Protein AF-A0A929V5W7-F1 (afdb_monomer_lite)

pLDDT: mean 84.23, std 18.99, range [25.33, 98.69]

Foldseek 3Di:
DDDDDDDDDDDDDDDDDDDDPPPPDDPDPDPDDDPDDPADDDPPDDFDALVRVVVLWAFLLDLVLLVQLLVQLLVCLVVLPQFFPDPPRSNLCQQFFAPDQFLDAPVVLVLVLQLVLQVLLLVLLVPQDPVNVVVCPVLVQDHPLLVVLNVLSNVCPVDRHLVVSCVVCVVVVNNVNNVLCQQQAQWDWDDDPQATKIKGWPQSSNSGPDPCSVPFDFWKKKFWQARNHLLSVLVSLLVVLCVSLVHTWMKMAGSTDGGTQRRMMIIDGLVRPRVSVVSVVVSCVVPVVSQVRTAAHGSRFTDSDRGMGMFTAPPPPPPAGLSSLLSQLSSLLLLLLLLVVCLVQQQPWDADPNDTDGNQLVLLVLLLVVVLVPDPDAQDWPDPVQSSVLSSVCVVVLSVLCNVHSNDPVSFQAFSGPTDGPDHDGGGSSSSSSSSSVCVVVVCVVDVCSSVSSSVSSLVSCVVSQAPSVRNRHGVVSVVVSVVVSVVVVVVVVD

Radius of gyration: 31.25 Å; chains: 1; bounding box: 61×77×124 Å

Sequence (495 aa):
MNESLSQVAKQGRNNVAEQNSWGKISQEVGEFGKARKPKAETITVRERSMSEIYHEMESPLTDELIQDAITARIKSAEDRTMCPGGAGDKIYSMLTKGETSDTDINTASKAQFHEKLFNTWRKNLENITEDEYREMLSTGAVKQDFWTMRNYILSYPQAKYVGHLKTFAEKNGRNDLSDSINKYCYDYISNTGGGVWEYITSYGLNGCKKRDVDGKHIGHRFYLNVPKSDLYDVTMSLVDEYQDQDVPFEFKFDDSNVGRSDSITIYCETDKLKDNLRVLESARDKKPDLFGKVGKPPKATGKIDGWIGYGSEPQETGKESYNTLRSKALWKGVTDSAIDWVKSHKDDQVELNGRKRSLREFICQKVVYDRQQNIHGDRKIEDPNKLWQDMLSNFNQALVDIRKNSIDEKTLQKTLSDTKIGLIWKVHNSDLANSITRLIPYMMNSNRDFAKKVKANVVVSCKELGIDANKFCFDNWTVQEMAQFAKTKERNNEQ

Structure (mmCIF, N/CA/C/O backbone):
data_AF-A0A929V5W7-F1
#
_entry.id   AF-A0A929V5W7-F1
#
loop_
_atom_site.group_PDB
_atom_site.id
_atom_site.type_symbol
_atom_site.label_atom_id
_atom_site.label_alt_id
_atom_site.label_comp_id
_atom_site.label_asym_id
_atom_site.label_entity_id
_atom_site.label_seq_id
_atom_site.pdbx_PDB_ins_code
_atom_site.Cartn_x
_atom_site.Cartn_y
_atom_site.Cartn_z
_atom_site.occupancy
_atom_site.B_iso_or_equiv
_atom_site.auth_seq_id
_atom_site.auth_comp_id
_atom_site.auth_asym_id
_atom_site.auth_atom_id
_atom_site.pdbx_PDB_model_num
ATOM 1 N N . MET A 1 1 ? -11.595 46.760 82.060 1.00 37.34 1 MET A N 1
ATOM 2 C CA . MET A 1 1 ? -12.045 46.303 80.721 1.00 37.34 1 MET A CA 1
ATOM 3 C C . MET A 1 1 ? -10.920 45.461 80.110 1.00 37.34 1 MET A C 1
ATOM 5 O O . MET A 1 1 ? -10.379 45.799 79.071 1.00 37.34 1 MET A O 1
ATOM 9 N N . ASN A 1 2 ? -10.291 44.620 80.932 1.00 30.56 2 ASN A N 1
ATOM 10 C CA . ASN A 1 2 ? -10.565 43.198 81.205 1.00 30.56 2 ASN A CA 1
ATOM 11 C C . ASN A 1 2 ? -10.023 42.343 80.052 1.00 30.56 2 ASN A C 1
ATOM 13 O O . ASN A 1 2 ? -10.740 42.098 79.090 1.00 30.56 2 ASN A O 1
ATOM 17 N N . GLU A 1 3 ? -8.698 42.151 79.985 1.00 27.08 3 GLU A N 1
ATOM 18 C CA . GLU A 1 3 ? -7.921 41.158 80.776 1.00 27.08 3 GLU A CA 1
ATOM 19 C C . GLU A 1 3 ? -8.382 39.731 80.444 1.00 27.08 3 GLU A C 1
ATOM 21 O O . GLU A 1 3 ? -9.574 39.474 80.416 1.00 27.08 3 GLU A O 1
ATOM 26 N N . SER A 1 4 ? -7.561 38.711 80.240 1.00 27.84 4 SER A N 1
ATOM 27 C CA . SER A 1 4 ? -6.122 38.469 80.332 1.00 27.84 4 SER A CA 1
ATOM 28 C C . SER A 1 4 ? -5.962 36.945 80.096 1.00 27.84 4 SER A C 1
ATOM 30 O O . SER A 1 4 ? -6.962 36.231 80.056 1.00 27.84 4 SER A O 1
ATOM 32 N N . LEU A 1 5 ? -4.717 36.451 80.001 1.00 28.67 5 LEU A N 1
ATOM 33 C CA . LEU A 1 5 ? -4.316 35.054 80.293 1.00 28.67 5 LEU A CA 1
ATOM 34 C C . LEU A 1 5 ? -4.746 33.993 79.247 1.00 28.67 5 LEU A C 1
ATOM 36 O O . LEU A 1 5 ? -5.910 33.661 79.103 1.00 28.67 5 LEU A O 1
ATOM 40 N N . SER A 1 6 ? -3.876 33.403 78.418 1.00 32.28 6 SER A N 1
ATOM 41 C CA . SER A 1 6 ? -2.562 32.793 78.682 1.00 32.28 6 SER A CA 1
ATOM 42 C C . SER A 1 6 ? -2.566 31.823 79.867 1.00 32.28 6 SER A C 1
ATOM 44 O O . SER A 1 6 ? -2.847 32.242 80.982 1.00 32.28 6 SER A O 1
ATOM 46 N N . GLN A 1 7 ? -2.074 30.604 79.612 1.00 26.02 7 GLN A N 1
ATOM 47 C CA . GLN A 1 7 ? -1.941 29.439 80.506 1.00 26.02 7 GLN A CA 1
ATOM 48 C C . GLN A 1 7 ? -3.201 28.562 80.463 1.00 26.02 7 GLN A C 1
ATOM 50 O O . GLN A 1 7 ? -4.296 29.024 80.726 1.00 26.02 7 GLN A O 1
ATOM 55 N N . VAL A 1 8 ? -3.124 27.297 80.039 1.00 31.16 8 VAL A N 1
ATOM 56 C CA . VAL A 1 8 ? -2.431 26.219 80.757 1.00 31.16 8 VAL A CA 1
ATOM 57 C C . VAL A 1 8 ? -2.019 25.076 79.800 1.00 31.16 8 VAL A C 1
ATOM 59 O O . VAL A 1 8 ? -2.823 24.603 79.010 1.00 31.16 8 VAL A O 1
ATOM 62 N N . ALA A 1 9 ? -0.749 24.663 79.937 1.00 28.47 9 ALA A N 1
ATOM 63 C CA . ALA A 1 9 ? -0.144 23.322 79.786 1.00 28.47 9 ALA A CA 1
ATOM 64 C C . ALA A 1 9 ? -0.354 22.520 78.478 1.00 28.47 9 ALA A C 1
ATOM 66 O O . ALA A 1 9 ? -1.449 22.102 78.144 1.00 28.47 9 ALA A O 1
ATOM 67 N N . LYS A 1 10 ? 0.680 22.229 77.669 1.00 28.94 10 LYS A N 1
ATOM 68 C CA . LYS A 1 10 ? 1.769 21.249 77.923 1.00 28.94 10 LYS A CA 1
ATOM 69 C C . LYS A 1 10 ? 1.305 19.963 78.630 1.00 28.94 10 LYS A C 1
ATOM 71 O O . LYS A 1 10 ? 1.469 19.863 79.837 1.00 28.94 10 LYS A O 1
ATOM 76 N N . GLN A 1 11 ? 0.854 18.973 77.857 1.00 26.91 11 GLN A N 1
ATOM 77 C CA . GLN A 1 11 ? 0.939 17.513 78.092 1.00 26.91 11 GLN A CA 1
ATOM 78 C C . GLN A 1 11 ? 0.205 16.839 76.910 1.00 26.91 11 GLN A C 1
ATOM 80 O O . GLN A 1 11 ? -0.899 17.242 76.595 1.00 26.91 11 GLN A O 1
ATOM 85 N N . GLY A 1 12 ? 0.713 15.874 76.152 1.00 25.53 12 GLY A N 1
ATOM 86 C CA . GLY A 1 12 ? 1.983 15.178 76.152 1.00 25.53 12 GLY A CA 1
ATOM 87 C C . GLY A 1 12 ? 2.262 14.643 74.742 1.00 25.53 12 GLY A C 1
ATOM 88 O O . GLY A 1 12 ? 1.374 14.519 73.901 1.00 25.53 12 GLY A O 1
ATOM 89 N N . ARG A 1 13 ? 3.541 14.375 74.489 1.00 27.48 13 ARG A N 1
ATOM 90 C CA . ARG A 1 13 ? 3.998 13.565 73.361 1.00 27.48 13 ARG A CA 1
ATOM 91 C C . ARG A 1 13 ? 3.567 12.109 73.572 1.00 27.48 13 ARG A C 1
ATOM 93 O O . ARG A 1 13 ? 3.518 11.658 74.713 1.00 27.48 13 ARG A O 1
ATOM 100 N N . ASN A 1 14 ? 3.462 11.403 72.448 1.00 27.81 14 ASN A N 1
ATOM 101 C CA . ASN A 1 14 ? 3.514 9.950 72.253 1.00 27.81 14 ASN A CA 1
ATOM 102 C C . ASN A 1 14 ? 2.193 9.168 72.224 1.00 27.81 14 ASN A C 1
ATOM 104 O O . ASN A 1 14 ? 1.340 9.286 73.094 1.00 27.81 14 ASN A O 1
ATOM 108 N N . ASN A 1 15 ? 2.185 8.260 71.241 1.00 30.19 15 ASN A N 1
ATOM 109 C CA . ASN A 1 15 ? 1.365 7.065 71.064 1.00 30.19 15 ASN A CA 1
ATOM 110 C C . ASN A 1 15 ? -0.062 7.257 70.551 1.00 30.19 15 ASN A C 1
ATOM 112 O O . ASN A 1 15 ? -1.004 7.279 71.330 1.00 30.19 15 ASN A O 1
ATOM 116 N N . VAL A 1 16 ? -0.221 7.169 69.227 1.00 28.17 16 VAL A N 1
ATOM 117 C CA . VAL A 1 16 ? -1.239 6.270 68.667 1.00 28.17 16 VAL A CA 1
ATOM 118 C C . VAL A 1 16 ? -0.589 5.500 67.524 1.00 28.17 16 VAL A C 1
ATOM 120 O O . VAL A 1 16 ? -0.348 6.030 66.443 1.00 28.17 16 VAL A O 1
ATOM 123 N N . ALA A 1 17 ? -0.217 4.264 67.842 1.00 27.06 17 ALA A N 1
ATOM 124 C CA . ALA A 1 17 ? 0.194 3.262 66.885 1.00 27.06 17 ALA A CA 1
ATOM 125 C C . ALA A 1 17 ? -0.975 2.923 65.956 1.00 27.06 17 ALA A C 1
ATOM 127 O O . ALA A 1 17 ? -2.135 2.895 66.369 1.00 27.06 17 ALA A O 1
ATOM 128 N N . GLU A 1 18 ? -0.618 2.654 64.707 1.00 32.84 18 GLU A N 1
ATOM 129 C CA . GLU A 1 18 ? -1.455 2.069 63.674 1.00 32.84 18 GLU A CA 1
ATOM 130 C C . GLU A 1 18 ? -2.210 0.842 64.197 1.00 32.84 18 GLU A C 1
ATOM 132 O O . GLU A 1 18 ? -1.631 -0.203 64.484 1.00 32.84 18 GLU A O 1
ATOM 137 N N . GLN A 1 19 ? -3.531 0.955 64.248 1.00 31.39 19 GLN A N 1
ATOM 138 C CA . GLN A 1 19 ? -4.432 -0.172 64.071 1.00 31.39 19 GLN A CA 1
ATOM 139 C C . GLN A 1 19 ? -5.572 0.308 63.183 1.00 31.39 19 GLN A C 1
ATOM 141 O O . GLN A 1 19 ? -6.576 0.821 63.664 1.00 31.39 19 GLN A O 1
ATOM 146 N N . ASN A 1 20 ? -5.402 0.151 61.870 1.00 30.98 20 ASN A N 1
ATOM 147 C CA . ASN A 1 20 ? -6.545 0.028 60.980 1.00 30.98 20 ASN A CA 1
ATOM 148 C C . ASN A 1 20 ? -6.462 -1.317 60.263 1.00 30.98 20 ASN A C 1
ATOM 150 O O . ASN A 1 20 ? -5.645 -1.565 59.377 1.00 30.98 20 ASN A O 1
ATOM 154 N N . SER A 1 21 ? -7.296 -2.213 60.765 1.00 34.69 21 SER A N 1
ATOM 155 C CA . SER A 1 21 ? -7.525 -3.575 60.331 1.00 34.69 21 SER A CA 1
ATOM 156 C C . SER A 1 21 ? -8.122 -3.599 58.924 1.00 34.69 21 SER A C 1
ATOM 158 O O . SER A 1 21 ? -9.337 -3.598 58.780 1.00 34.69 21 SER A O 1
ATOM 160 N N . TRP A 1 22 ? -7.274 -3.650 57.896 1.00 29.38 22 TRP A N 1
ATOM 161 C CA . TRP A 1 22 ? -7.664 -4.093 56.544 1.00 29.38 22 TRP A CA 1
ATOM 162 C C . TRP A 1 22 ? -6.652 -5.049 55.897 1.00 29.38 22 TRP A C 1
ATOM 164 O O . TRP A 1 22 ? -6.778 -5.433 54.738 1.00 29.38 22 TRP A O 1
ATOM 174 N N . GLY A 1 23 ? -5.689 -5.542 56.677 1.00 32.16 23 GLY A N 1
ATOM 175 C CA . GLY A 1 23 ? -4.853 -6.677 56.302 1.00 32.16 23 GLY A CA 1
ATOM 176 C C . GLY A 1 23 ? -5.580 -8.003 56.511 1.00 32.16 23 GLY A C 1
ATOM 177 O O . GLY A 1 23 ? -5.245 -8.708 57.457 1.00 32.16 23 GLY A O 1
ATOM 178 N N . LYS A 1 24 ? -6.598 -8.306 55.686 1.00 30.58 24 LYS A N 1
ATOM 179 C CA . LYS A 1 24 ? -7.109 -9.676 55.433 1.00 30.58 24 LYS A CA 1
ATOM 180 C C . LYS A 1 24 ? -8.245 -9.758 54.397 1.00 30.58 24 LYS A C 1
ATOM 182 O O . LYS A 1 24 ? -9.178 -10.523 54.580 1.00 30.58 24 LYS A O 1
ATOM 187 N N . ILE A 1 25 ? -8.164 -9.025 53.286 1.00 30.64 25 ILE A N 1
ATOM 188 C CA . ILE A 1 25 ? -8.899 -9.379 52.052 1.00 30.64 25 ILE A CA 1
ATOM 189 C C . ILE A 1 25 ? -7.991 -9.050 50.860 1.00 30.64 25 ILE A C 1
ATOM 191 O O . ILE A 1 25 ? -8.201 -8.087 50.137 1.00 30.64 25 ILE A O 1
ATOM 195 N N . SER A 1 26 ? -6.896 -9.793 50.705 1.00 29.06 26 SER A N 1
ATOM 196 C CA . SER A 1 26 ? -6.005 -9.662 49.540 1.00 29.06 26 SER A CA 1
ATOM 197 C C . SER A 1 26 ? -5.515 -11.020 49.031 1.00 29.06 26 SER A C 1
ATOM 199 O O . SER A 1 26 ? -4.413 -11.131 48.503 1.00 29.06 26 SER A O 1
ATOM 201 N N . GLN A 1 27 ? -6.316 -12.072 49.221 1.00 28.16 27 GLN A N 1
ATOM 202 C CA . GLN A 1 27 ? -5.999 -13.422 48.737 1.00 28.16 27 GLN A CA 1
ATOM 203 C C . GLN A 1 27 ? -7.116 -14.091 47.927 1.00 28.16 27 GLN A C 1
ATOM 205 O O . GLN A 1 27 ? -7.024 -15.275 47.632 1.00 28.16 27 GLN A O 1
ATOM 210 N N . GLU A 1 28 ? -8.104 -13.323 47.470 1.00 28.08 28 GLU A N 1
ATOM 211 C CA . GLU A 1 28 ? -9.089 -13.774 46.484 1.00 28.08 28 GLU A CA 1
ATOM 212 C C . GLU A 1 28 ? -9.349 -12.646 45.477 1.00 28.08 28 GLU A C 1
ATOM 214 O O . GLU A 1 28 ? -10.402 -12.020 45.468 1.00 28.08 28 GLU A O 1
ATOM 219 N N . VAL A 1 29 ? -8.360 -12.351 44.630 1.00 30.20 29 VAL A N 1
ATOM 220 C CA . VAL A 1 29 ? -8.612 -11.629 43.371 1.00 30.20 29 VAL A CA 1
ATOM 221 C C . VAL A 1 29 ? -8.564 -12.666 42.257 1.00 30.20 29 VAL A C 1
ATOM 223 O O . VAL A 1 29 ? -7.623 -12.744 41.474 1.00 30.20 29 VAL A O 1
ATOM 226 N N . GLY A 1 30 ? -9.567 -13.545 42.275 1.00 25.33 30 GLY A N 1
ATOM 227 C CA . GLY A 1 30 ? -9.980 -14.252 41.074 1.00 25.33 30 GLY A CA 1
ATOM 228 C C . GLY A 1 30 ? -10.568 -13.238 40.095 1.00 25.33 30 GLY A C 1
ATOM 229 O O . GLY A 1 30 ? -11.177 -12.257 40.512 1.00 25.33 30 GLY A O 1
ATOM 230 N N . GLU A 1 31 ? -10.325 -13.472 38.811 1.00 35.69 31 GLU A N 1
ATOM 231 C CA . GLU A 1 31 ? -10.851 -12.755 37.647 1.00 35.69 31 GLU A CA 1
ATOM 232 C C . GLU A 1 31 ? -12.215 -12.081 37.904 1.00 35.69 31 GLU A C 1
ATOM 234 O O . GLU A 1 31 ? -13.264 -12.728 37.873 1.00 35.69 31 GLU A O 1
ATOM 239 N N . PHE A 1 32 ? -12.226 -10.767 38.153 1.00 30.48 32 PHE A N 1
ATOM 240 C CA . PHE A 1 32 ? -13.480 -10.037 38.328 1.00 30.48 32 PHE A CA 1
ATOM 241 C C . PHE A 1 32 ? -14.050 -9.642 36.968 1.00 30.48 32 PHE A C 1
ATOM 243 O O . PHE A 1 32 ? -13.517 -8.811 36.233 1.00 30.48 32 PHE A O 1
ATOM 250 N N . GLY A 1 33 ? -15.145 -10.323 36.635 1.00 28.48 33 GLY A N 1
ATOM 251 C CA . GLY A 1 33 ? -15.850 -10.231 35.373 1.00 28.48 33 GLY A CA 1
ATOM 252 C C . GLY A 1 33 ? -16.422 -8.848 35.084 1.00 28.48 33 GLY A C 1
ATOM 253 O O . GLY A 1 33 ? -17.172 -8.272 35.870 1.00 28.48 33 GLY A O 1
ATOM 254 N N . LYS A 1 34 ? -16.157 -8.387 33.860 1.00 31.84 34 LYS A N 1
ATOM 255 C CA . LYS A 1 34 ? -16.993 -7.412 33.160 1.00 31.84 34 LYS A CA 1
ATOM 256 C C . LYS A 1 34 ? -18.446 -7.896 33.192 1.00 31.84 34 LYS A C 1
ATOM 258 O O . LYS A 1 34 ? -18.719 -9.052 32.857 1.00 31.84 34 LYS A O 1
ATOM 263 N N . ALA A 1 35 ? -19.382 -7.018 33.545 1.00 27.61 35 ALA A N 1
ATOM 264 C CA . ALA A 1 35 ? -20.810 -7.286 33.415 1.00 27.61 35 ALA A CA 1
ATOM 265 C C . ALA A 1 35 ? -21.141 -7.633 31.949 1.00 27.61 35 ALA A C 1
ATOM 267 O O . ALA A 1 35 ? -21.237 -6.758 31.088 1.00 27.61 35 ALA A O 1
ATOM 268 N N . ARG A 1 36 ? -21.280 -8.931 31.648 1.00 33.44 36 ARG A N 1
ATOM 269 C CA . ARG A 1 36 ? -21.699 -9.424 30.333 1.00 33.44 36 ARG A CA 1
ATOM 270 C C . ARG A 1 36 ? -23.158 -9.031 30.114 1.00 33.44 36 ARG A C 1
ATOM 272 O O . ARG A 1 36 ? -24.043 -9.519 30.815 1.00 33.44 36 ARG A O 1
ATOM 279 N N . LYS A 1 37 ? -23.414 -8.182 29.115 1.00 35.09 37 LYS A N 1
ATOM 280 C CA . LYS A 1 37 ? -24.749 -8.080 28.512 1.00 35.09 37 LYS A CA 1
ATOM 281 C C . LYS A 1 37 ? -25.179 -9.475 28.021 1.00 35.09 37 LYS A C 1
ATOM 283 O O . LYS A 1 37 ? -24.316 -10.253 27.602 1.00 35.09 37 LYS A O 1
ATOM 288 N N . PRO A 1 38 ? -26.479 -9.814 28.067 1.00 31.48 38 PRO A N 1
ATOM 289 C CA . PRO A 1 38 ? -26.967 -11.069 27.505 1.00 31.48 38 PRO A CA 1
ATOM 290 C C . PRO A 1 38 ? -26.562 -11.156 26.028 1.00 31.48 38 PRO A C 1
ATOM 292 O O . PRO A 1 38 ? -26.790 -10.216 25.267 1.00 31.48 38 PRO A O 1
ATOM 295 N N . LYS A 1 39 ? -25.911 -12.267 25.652 1.00 37.62 39 LYS A N 1
ATOM 296 C CA . LYS A 1 39 ? -25.513 -12.558 24.269 1.00 37.62 39 LYS A CA 1
ATOM 297 C C . LYS A 1 39 ? -26.747 -12.454 23.371 1.00 37.62 39 LYS A C 1
ATOM 299 O O . LYS A 1 39 ? -27.702 -13.201 23.573 1.00 37.62 39 LYS A O 1
ATOM 304 N N . ALA A 1 40 ? -26.707 -11.551 22.393 1.00 42.41 40 ALA A N 1
ATOM 305 C CA . ALA A 1 40 ? -27.620 -11.593 21.258 1.00 42.41 40 ALA A CA 1
ATOM 306 C C . ALA A 1 40 ? -27.503 -12.963 20.564 1.00 42.41 40 ALA A C 1
ATOM 308 O O . ALA A 1 40 ? -26.430 -13.574 20.591 1.00 42.41 40 ALA A O 1
ATOM 309 N N . GLU A 1 41 ? -28.607 -13.452 19.992 1.00 39.19 41 GLU A N 1
ATOM 310 C CA . GLU A 1 41 ? -28.673 -14.744 19.303 1.00 39.19 41 GLU A CA 1
ATOM 311 C C . GLU A 1 41 ? -27.493 -14.911 18.340 1.00 39.19 41 GLU A C 1
ATOM 313 O O . GLU A 1 41 ? -27.265 -14.108 17.435 1.00 39.19 41 GLU A O 1
ATOM 318 N N . THR A 1 42 ? -26.695 -15.945 18.600 1.00 42.66 42 THR A N 1
ATOM 319 C CA . THR A 1 42 ? -25.452 -16.213 17.884 1.00 42.66 42 THR A CA 1
ATOM 320 C C . THR A 1 42 ? -25.778 -16.604 16.444 1.00 42.66 42 THR A C 1
ATOM 322 O O . THR A 1 42 ? -26.194 -17.734 16.187 1.00 42.66 42 THR A O 1
ATOM 325 N N . ILE A 1 43 ? -25.557 -15.693 15.494 1.00 48.75 43 ILE A N 1
ATOM 326 C CA . ILE A 1 43 ? -25.374 -16.069 14.090 1.00 48.75 43 ILE A CA 1
ATOM 327 C C . ILE A 1 43 ? -24.188 -17.043 14.068 1.00 48.75 43 ILE A C 1
ATOM 329 O O . ILE A 1 43 ? -23.102 -16.728 14.560 1.00 48.75 43 ILE A O 1
ATOM 333 N N . THR A 1 44 ? -24.410 -18.262 13.581 1.00 48.22 44 THR A N 1
ATOM 334 C CA . THR A 1 44 ? -23.400 -19.328 13.540 1.00 48.22 44 THR A CA 1
ATOM 335 C C . THR A 1 44 ? -22.417 -19.070 12.401 1.00 48.22 44 THR A C 1
ATOM 337 O O . THR A 1 44 ? -22.435 -19.727 11.366 1.00 48.22 44 THR A O 1
ATOM 340 N N . VAL A 1 45 ? -21.533 -18.089 12.588 1.00 61.50 45 VAL A N 1
ATOM 341 C CA . VAL A 1 45 ? -20.368 -17.909 11.717 1.00 61.50 45 VAL A CA 1
ATOM 342 C C . VAL A 1 45 ? -19.399 -19.066 11.980 1.00 61.50 45 VAL A C 1
ATOM 344 O O . VAL A 1 45 ? -19.034 -19.324 13.129 1.00 61.50 45 VAL A O 1
ATOM 347 N N . ARG A 1 46 ? -18.996 -19.787 10.925 1.00 70.75 46 ARG A N 1
ATOM 348 C CA . ARG A 1 46 ? -18.038 -20.902 11.015 1.00 70.75 46 ARG A CA 1
ATOM 349 C C . ARG A 1 46 ? -16.729 -20.412 11.640 1.00 70.75 46 ARG A C 1
ATOM 351 O O . ARG A 1 46 ? -16.087 -19.506 11.111 1.00 70.75 46 ARG A O 1
ATOM 358 N N . GLU A 1 47 ? -16.289 -21.050 12.723 1.00 76.31 47 GLU A N 1
ATOM 359 C CA . GLU A 1 47 ? -14.951 -20.796 13.257 1.00 76.31 47 GLU A CA 1
ATOM 360 C C . GLU A 1 47 ? -13.884 -21.332 12.296 1.00 76.31 47 GLU A C 1
ATOM 362 O O . GLU A 1 47 ? -13.910 -22.499 11.911 1.00 76.31 47 GLU A O 1
ATOM 367 N N . ARG A 1 48 ? -12.926 -20.473 11.936 1.00 85.19 48 ARG A N 1
ATOM 368 C CA . ARG A 1 48 ? -11.725 -20.848 11.178 1.00 85.19 48 ARG A CA 1
ATOM 369 C C . ARG A 1 48 ? -10.528 -20.977 12.120 1.00 85.19 48 ARG A C 1
ATOM 371 O O . ARG A 1 48 ? -10.454 -20.311 13.155 1.00 85.19 48 ARG A O 1
ATOM 378 N N . SER A 1 49 ? -9.559 -21.810 11.783 1.00 88.19 49 SER A N 1
ATOM 379 C CA . SER A 1 49 ? -8.206 -21.825 12.347 1.00 88.19 49 SER A CA 1
ATOM 380 C C . SER A 1 49 ? -7.306 -20.818 11.618 1.00 88.19 49 SER A C 1
ATOM 382 O O . SER A 1 49 ? -7.641 -20.340 10.536 1.00 88.19 49 SER A O 1
ATOM 384 N N . MET A 1 50 ? -6.139 -20.486 12.187 1.00 89.69 50 MET A N 1
ATOM 385 C CA . MET A 1 50 ? -5.167 -19.625 11.488 1.00 89.69 50 MET A CA 1
ATOM 386 C C . MET A 1 50 ? -4.678 -20.269 10.189 1.00 89.69 50 MET A C 1
ATOM 388 O O . MET A 1 50 ? -4.504 -19.585 9.183 1.00 89.69 50 MET A O 1
ATOM 392 N N . SER A 1 51 ? -4.497 -21.594 10.209 1.00 88.50 51 SER A N 1
ATOM 393 C CA . SER A 1 51 ? -4.134 -22.366 9.025 1.00 88.50 51 SER A CA 1
ATOM 394 C C . SER A 1 51 ? -5.228 -22.284 7.963 1.00 88.50 51 SER A C 1
ATOM 396 O O . SER A 1 51 ? -4.920 -21.989 6.814 1.00 88.50 51 SER A O 1
ATOM 398 N N . GLU A 1 52 ? -6.500 -22.470 8.328 1.00 89.69 52 GLU A N 1
ATOM 399 C CA . GLU A 1 52 ? -7.613 -22.322 7.379 1.00 89.69 52 GLU A CA 1
ATOM 400 C C . GLU A 1 52 ? -7.659 -20.915 6.787 1.00 89.69 52 GLU A C 1
ATOM 402 O O . GLU A 1 52 ? -7.725 -20.802 5.572 1.00 89.69 52 GLU A O 1
ATOM 407 N N . ILE A 1 53 ? -7.520 -19.854 7.593 1.00 90.25 53 ILE A N 1
ATOM 408 C CA . ILE A 1 53 ? -7.488 -18.477 7.070 1.00 90.25 53 ILE A CA 1
ATOM 409 C C . ILE A 1 53 ? -6.346 -18.303 6.065 1.00 90.25 53 ILE A C 1
ATOM 411 O O . ILE A 1 53 ? -6.570 -17.772 4.980 1.00 90.25 53 ILE A O 1
ATOM 415 N N . TYR A 1 54 ? -5.135 -18.774 6.383 1.00 93.12 54 TYR A N 1
ATOM 416 C CA . TYR A 1 54 ? -4.018 -18.713 5.441 1.00 93.12 54 TYR A CA 1
ATOM 417 C C . TYR A 1 54 ? -4.330 -19.470 4.147 1.00 93.12 54 TYR A C 1
ATOM 419 O O . TYR A 1 54 ? -4.100 -18.930 3.069 1.00 93.12 54 TYR A O 1
ATOM 427 N N . HIS A 1 55 ? -4.864 -20.693 4.221 1.00 90.62 55 HIS A N 1
ATOM 428 C CA . HIS A 1 55 ? -5.114 -21.542 3.052 1.00 90.62 55 HIS A CA 1
ATOM 429 C C . HIS A 1 55 ? -6.306 -21.078 2.203 1.00 90.62 55 HIS A C 1
ATOM 431 O O . HIS A 1 55 ? -6.185 -21.106 0.978 1.00 90.62 55 HIS A O 1
ATOM 437 N N . GLU A 1 56 ? -7.387 -20.599 2.820 1.00 89.94 56 GLU A 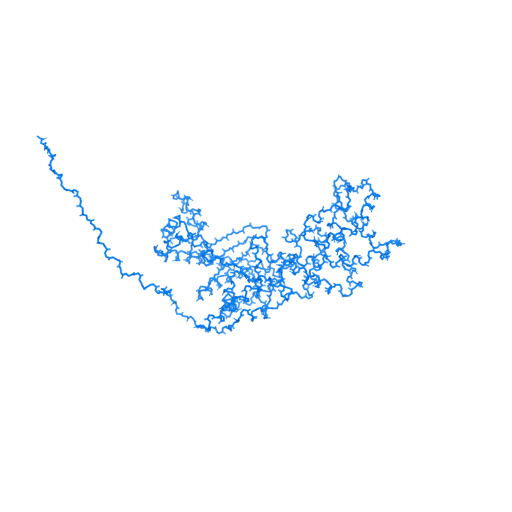N 1
ATOM 438 C CA . GLU A 1 56 ? -8.577 -20.057 2.146 1.00 89.94 56 GLU A CA 1
ATOM 439 C C . GLU A 1 56 ? -8.281 -18.724 1.444 1.00 89.94 56 GLU A C 1
ATOM 441 O O . GLU A 1 56 ? -8.871 -18.442 0.408 1.00 89.94 56 GLU A O 1
ATOM 446 N N . MET A 1 57 ? -7.330 -17.928 1.950 1.00 90.94 57 MET A N 1
ATOM 447 C CA . MET A 1 57 ? -6.984 -16.636 1.355 1.00 90.94 57 MET A CA 1
ATOM 448 C C . MET A 1 57 ? -6.440 -16.785 -0.071 1.00 90.94 57 MET A C 1
ATOM 450 O O . MET A 1 57 ? -5.323 -17.272 -0.273 1.00 90.94 57 MET A O 1
ATOM 454 N N . GLU A 1 58 ? -7.168 -16.332 -1.081 1.00 92.38 58 GLU A N 1
ATOM 455 C CA . GLU A 1 58 ? -6.675 -16.391 -2.454 1.00 92.38 58 GLU A CA 1
ATOM 456 C C . GLU A 1 58 ? -5.505 -15.426 -2.652 1.00 92.38 58 GLU A C 1
ATOM 458 O O . GLU A 1 58 ? -5.542 -14.271 -2.217 1.00 92.38 58 GLU A O 1
ATOM 463 N N . SER A 1 59 ? -4.447 -15.894 -3.324 1.00 93.81 59 SER A N 1
ATOM 464 C CA . SER A 1 59 ? -3.318 -15.023 -3.633 1.00 93.81 59 SER A CA 1
ATOM 465 C C . SER A 1 59 ? -3.702 -14.031 -4.736 1.00 93.81 59 SER A C 1
ATOM 467 O O . SER A 1 59 ? -4.124 -14.452 -5.814 1.00 93.81 59 SER A O 1
ATOM 469 N N . PRO A 1 60 ? -3.467 -12.724 -4.536 1.00 94.75 60 PRO A N 1
ATOM 470 C CA . PRO A 1 60 ? -3.764 -11.717 -5.549 1.00 94.75 60 PRO A CA 1
ATOM 471 C C . PRO A 1 60 ? -2.769 -11.692 -6.716 1.00 94.75 60 PRO A C 1
ATOM 473 O O . PRO A 1 60 ? -2.972 -10.932 -7.660 1.00 94.75 60 PRO A O 1
ATOM 476 N N . LEU A 1 61 ? -1.697 -12.498 -6.692 1.00 96.38 61 LEU A N 1
ATOM 477 C CA . LEU A 1 61 ? -0.668 -12.526 -7.740 1.00 96.38 61 LEU A CA 1
ATOM 478 C C . LEU A 1 61 ? -1.129 -13.296 -8.994 1.00 96.38 61 LEU A C 1
ATOM 480 O O . LEU A 1 61 ? -0.559 -14.318 -9.394 1.00 96.38 61 LEU A O 1
ATOM 484 N N . THR A 1 62 ? -2.194 -12.800 -9.612 1.00 96.06 62 THR A N 1
ATOM 485 C CA . THR A 1 62 ? -2.792 -13.327 -10.840 1.00 96.06 62 THR A CA 1
ATOM 486 C C . THR A 1 62 ? -2.061 -12.815 -12.080 1.00 96.06 62 THR A C 1
ATOM 488 O O . THR A 1 62 ? -1.275 -11.869 -12.020 1.00 96.06 62 THR A O 1
ATOM 491 N N . ASP A 1 63 ? -2.323 -13.429 -13.234 1.00 97.00 63 ASP A N 1
ATOM 492 C CA . ASP A 1 63 ? -1.756 -12.961 -14.506 1.00 97.00 63 ASP A CA 1
ATOM 493 C C . ASP A 1 63 ? -2.311 -11.580 -14.901 1.00 97.00 63 ASP A C 1
ATOM 495 O O . ASP A 1 63 ? -1.593 -10.775 -15.492 1.00 97.00 63 ASP A O 1
ATOM 499 N N . GLU A 1 64 ? -3.546 -11.268 -14.493 1.00 96.94 64 GLU A N 1
ATOM 500 C CA . GLU A 1 64 ? -4.142 -9.933 -14.624 1.00 96.94 64 GLU A CA 1
ATOM 501 C C . GLU A 1 64 ? -3.348 -8.891 -13.825 1.00 96.94 64 GLU A C 1
ATOM 503 O O . GLU A 1 64 ? -2.937 -7.878 -14.389 1.00 96.94 64 GLU A O 1
ATOM 508 N N . LEU A 1 65 ? -3.035 -9.162 -12.547 1.00 97.31 65 LEU A N 1
ATOM 509 C CA . LEU A 1 65 ? -2.239 -8.238 -11.732 1.00 97.31 65 LEU A CA 1
ATOM 510 C C . LEU A 1 65 ? -0.846 -8.007 -12.336 1.00 97.31 65 LEU A C 1
ATOM 512 O O . LEU A 1 65 ? -0.332 -6.888 -12.309 1.00 97.31 65 LEU A O 1
ATOM 516 N N . ILE A 1 66 ? -0.230 -9.049 -12.900 1.00 98.44 66 ILE A N 1
ATOM 517 C CA . ILE A 1 66 ? 1.057 -8.927 -13.594 1.00 98.44 66 ILE A CA 1
ATOM 518 C C . ILE A 1 66 ? 0.936 -8.025 -14.823 1.00 98.44 66 ILE A C 1
ATOM 520 O O . ILE A 1 66 ? 1.797 -7.169 -15.037 1.00 98.44 66 ILE A O 1
ATOM 524 N N . GLN A 1 67 ? -0.128 -8.173 -15.610 1.00 98.25 67 GLN A N 1
ATOM 525 C CA . GLN A 1 67 ? -0.334 -7.343 -16.790 1.00 98.25 67 GLN A CA 1
ATOM 526 C C . GLN A 1 67 ? -0.609 -5.876 -16.434 1.00 98.25 67 GLN A C 1
ATOM 528 O O . GLN A 1 67 ? -0.072 -4.963 -17.075 1.00 98.25 67 GLN A O 1
ATOM 533 N N . ASP A 1 68 ? -1.372 -5.640 -15.371 1.00 97.88 68 ASP A N 1
ATOM 534 C CA . ASP A 1 68 ? -1.597 -4.303 -14.827 1.00 97.88 68 ASP A CA 1
ATOM 535 C C . ASP A 1 68 ? -0.295 -3.684 -14.311 1.00 97.88 68 ASP A C 1
ATOM 537 O O . ASP A 1 68 ? -0.010 -2.517 -14.584 1.00 97.88 68 ASP A O 1
ATOM 541 N N . ALA A 1 69 ? 0.542 -4.465 -13.621 1.00 97.94 69 ALA A N 1
ATOM 542 C CA . ALA A 1 69 ? 1.844 -4.017 -13.137 1.00 97.94 69 ALA A CA 1
ATOM 543 C C . ALA A 1 69 ? 2.802 -3.661 -14.281 1.00 97.94 69 ALA A C 1
ATOM 545 O O . ALA A 1 69 ? 3.491 -2.642 -14.203 1.00 97.94 69 ALA A O 1
ATOM 546 N N . ILE A 1 70 ? 2.823 -4.448 -15.363 1.00 98.38 70 ILE A N 1
ATOM 547 C CA . ILE A 1 70 ? 3.586 -4.129 -16.579 1.00 98.38 70 ILE A CA 1
ATOM 548 C C . ILE A 1 70 ? 3.113 -2.793 -17.159 1.00 98.38 70 ILE A C 1
ATOM 550 O O . ILE A 1 70 ? 3.926 -1.901 -17.406 1.00 98.38 70 ILE A O 1
ATOM 554 N N . THR A 1 71 ? 1.800 -2.632 -17.325 1.00 98.00 71 THR A N 1
ATOM 555 C CA . THR A 1 71 ? 1.192 -1.416 -17.883 1.00 98.00 71 THR A CA 1
ATOM 556 C C . THR A 1 71 ? 1.510 -0.193 -17.023 1.00 98.00 71 THR A C 1
ATOM 558 O O . THR A 1 71 ? 1.984 0.827 -17.527 1.00 98.00 71 THR A O 1
ATOM 561 N N . ALA A 1 72 ? 1.332 -0.308 -15.706 1.00 96.75 72 ALA A N 1
ATOM 562 C CA . ALA A 1 72 ? 1.648 0.742 -14.751 1.00 96.75 72 ALA A CA 1
ATOM 563 C C . ALA A 1 72 ? 3.144 1.090 -14.758 1.00 96.75 72 ALA A C 1
ATOM 565 O O . ALA A 1 72 ? 3.499 2.267 -14.760 1.00 96.75 72 ALA A O 1
ATOM 566 N N . ARG A 1 73 ? 4.039 0.097 -14.840 1.00 96.06 73 ARG A N 1
ATOM 567 C CA . ARG A 1 73 ? 5.490 0.323 -14.891 1.00 96.06 73 ARG A CA 1
ATOM 568 C C . ARG A 1 73 ? 5.937 1.008 -16.186 1.00 96.06 73 ARG A C 1
ATOM 570 O O . ARG A 1 73 ? 6.816 1.875 -16.124 1.00 96.06 73 ARG A O 1
ATOM 577 N N . ILE A 1 74 ? 5.337 0.664 -17.331 1.00 96.75 74 ILE A N 1
ATOM 578 C CA . ILE A 1 74 ? 5.535 1.372 -18.608 1.00 96.75 74 ILE A CA 1
ATOM 579 C C . ILE A 1 74 ? 5.076 2.822 -18.464 1.00 96.75 74 ILE A C 1
ATOM 581 O O . ILE A 1 74 ? 5.842 3.734 -18.778 1.00 96.75 74 ILE A O 1
ATOM 585 N N . LYS A 1 75 ? 3.885 3.047 -17.895 1.00 95.50 75 LYS A N 1
ATOM 586 C CA . LYS A 1 75 ? 3.377 4.400 -17.656 1.00 95.50 75 LYS A CA 1
ATOM 587 C C . LYS A 1 75 ? 4.282 5.199 -16.723 1.00 95.50 75 LYS A C 1
ATOM 589 O O . LYS A 1 75 ? 4.554 6.363 -16.980 1.00 95.50 75 LYS A O 1
ATOM 594 N N . SER A 1 76 ? 4.829 4.567 -15.693 1.00 93.12 76 SER A N 1
ATOM 595 C CA . SER A 1 76 ? 5.860 5.151 -14.834 1.00 93.12 76 SER A CA 1
ATOM 596 C C . SER A 1 76 ? 7.129 5.528 -15.600 1.00 93.12 76 SER A C 1
ATOM 598 O O . SER A 1 76 ? 7.723 6.567 -15.321 1.00 93.12 76 SER A O 1
ATOM 600 N N . ALA A 1 77 ? 7.551 4.727 -16.584 1.00 92.56 77 ALA A N 1
ATOM 601 C CA . ALA A 1 77 ? 8.701 5.053 -17.423 1.00 92.56 77 ALA A CA 1
ATOM 602 C C . ALA A 1 77 ? 8.421 6.234 -18.361 1.00 92.56 77 ALA A C 1
ATOM 604 O O . ALA A 1 77 ? 9.316 7.044 -18.592 1.00 92.56 77 ALA A O 1
ATOM 605 N N . GLU A 1 78 ? 7.214 6.343 -18.917 1.00 91.75 78 GLU A N 1
ATOM 606 C CA . GLU A 1 78 ? 6.742 7.524 -19.663 1.00 91.75 78 GLU A CA 1
ATOM 607 C C . GLU A 1 78 ? 6.721 8.766 -18.763 1.00 91.75 78 GLU A C 1
ATOM 609 O O . GLU A 1 78 ? 7.338 9.775 -19.102 1.00 91.75 78 GLU A O 1
ATOM 614 N N . ASP A 1 79 ? 6.125 8.586 -17.582 1.00 89.75 79 ASP A N 1
ATOM 615 C CA . ASP A 1 79 ? 6.056 9.435 -16.388 1.00 89.75 79 ASP A CA 1
ATOM 616 C C . ASP A 1 79 ? 7.410 9.987 -15.903 1.00 89.75 79 ASP A C 1
ATOM 618 O O . ASP A 1 79 ? 7.510 11.056 -15.305 1.00 89.75 79 ASP A O 1
ATOM 622 N N . ARG A 1 80 ? 8.464 9.186 -16.108 1.00 83.50 80 ARG A N 1
ATOM 623 C CA . ARG A 1 80 ? 9.792 9.304 -15.477 1.00 83.50 80 ARG A CA 1
ATOM 624 C C . ARG A 1 80 ? 9.770 9.305 -13.956 1.00 83.50 80 ARG A C 1
ATOM 626 O O . ARG A 1 80 ? 10.670 9.841 -13.316 1.00 83.50 80 ARG A O 1
ATOM 633 N N . THR A 1 81 ? 8.785 8.642 -13.372 1.00 81.56 81 THR A N 1
ATOM 634 C CA . THR A 1 81 ? 8.813 8.334 -11.944 1.00 81.56 81 THR A CA 1
ATOM 635 C C . THR A 1 81 ? 9.963 7.366 -11.688 1.00 81.56 81 THR A C 1
ATOM 637 O O . THR A 1 81 ? 10.131 6.408 -12.445 1.00 81.56 81 THR A O 1
ATOM 640 N N . MET A 1 82 ? 10.768 7.626 -10.661 1.00 72.12 82 MET A N 1
ATOM 641 C CA . MET A 1 82 ? 12.012 6.885 -10.431 1.00 72.12 82 MET A CA 1
ATOM 642 C C . MET A 1 82 ? 11.904 5.828 -9.336 1.00 72.12 82 MET A C 1
ATOM 644 O O . MET A 1 82 ? 12.591 4.817 -9.426 1.00 72.12 82 MET A O 1
ATOM 648 N N . CYS A 1 83 ? 11.042 6.034 -8.341 1.00 69.19 83 CYS A N 1
ATOM 649 C CA . CYS A 1 83 ? 10.993 5.184 -7.157 1.00 69.19 83 CYS A CA 1
ATOM 650 C C . CYS A 1 83 ? 9.565 4.683 -6.890 1.00 69.19 83 CYS A C 1
ATOM 652 O O . CYS A 1 83 ? 8.627 5.486 -6.940 1.00 69.19 83 CYS A O 1
ATOM 654 N N . PRO A 1 84 ? 9.389 3.389 -6.570 1.00 74.56 84 PRO A N 1
ATOM 655 C CA . PRO A 1 84 ? 8.120 2.875 -6.067 1.00 74.56 84 PRO A CA 1
ATOM 656 C C . PRO A 1 84 ? 7.819 3.427 -4.662 1.00 74.56 84 PRO A C 1
ATOM 658 O O . PRO A 1 84 ? 8.729 3.662 -3.867 1.00 74.56 84 PRO A O 1
ATOM 661 N N . GLY A 1 85 ? 6.539 3.610 -4.338 1.00 65.94 85 GLY A N 1
ATOM 662 C CA . GLY A 1 85 ? 6.060 4.063 -3.030 1.00 65.94 85 GLY A CA 1
ATOM 663 C C . GLY A 1 85 ? 5.983 5.572 -2.811 1.00 65.94 85 GLY A C 1
ATOM 664 O O . GLY A 1 85 ? 5.484 5.991 -1.770 1.00 65.94 85 GLY A O 1
ATOM 665 N N . GLY A 1 86 ? 6.476 6.380 -3.753 1.00 63.38 86 GLY A N 1
ATOM 666 C CA . GLY A 1 86 ? 6.433 7.842 -3.684 1.00 63.38 86 GLY A CA 1
ATOM 667 C C . GLY A 1 86 ? 5.169 8.452 -4.298 1.00 63.38 86 GLY A C 1
ATOM 668 O O . GLY A 1 86 ? 4.372 7.777 -4.954 1.00 63.38 86 GLY A O 1
ATOM 669 N N . ALA A 1 87 ? 5.008 9.768 -4.131 1.00 58.41 87 ALA A N 1
ATOM 670 C CA . ALA A 1 87 ? 3.965 10.525 -4.819 1.00 58.41 87 ALA A CA 1
ATOM 671 C C . ALA A 1 87 ? 4.083 10.336 -6.345 1.00 58.41 87 ALA A C 1
ATOM 673 O O . ALA A 1 87 ? 5.146 10.543 -6.928 1.00 58.41 87 ALA A O 1
ATOM 674 N N . GLY A 1 88 ? 2.986 9.930 -6.989 1.00 71.50 88 GLY A N 1
ATOM 675 C CA . GLY A 1 88 ? 2.943 9.677 -8.432 1.00 71.50 88 GLY A CA 1
ATOM 676 C C . GLY A 1 88 ? 3.336 8.261 -8.873 1.00 71.50 88 GLY A C 1
ATOM 677 O O . GLY A 1 88 ? 3.299 8.001 -10.077 1.00 71.50 88 GLY A O 1
ATOM 678 N N . ASP A 1 89 ? 3.657 7.341 -7.951 1.00 86.12 89 ASP A N 1
ATOM 679 C CA . ASP A 1 89 ? 3.881 5.927 -8.283 1.00 86.12 89 ASP A CA 1
ATOM 680 C C . ASP A 1 89 ? 2.632 5.312 -8.940 1.00 86.12 89 ASP A C 1
ATOM 682 O O . ASP A 1 89 ? 1.561 5.196 -8.335 1.00 86.12 89 ASP A O 1
ATOM 686 N N . LYS A 1 90 ? 2.779 4.909 -10.207 1.00 92.81 90 LYS A N 1
ATOM 687 C CA . LYS A 1 90 ? 1.692 4.347 -11.012 1.00 92.81 90 LYS A CA 1
ATOM 688 C C . LYS A 1 90 ? 1.336 2.930 -10.599 1.00 92.81 90 LYS A C 1
ATOM 690 O O . LYS A 1 90 ? 0.179 2.558 -10.756 1.00 92.81 90 LYS A O 1
ATOM 695 N N . ILE A 1 91 ? 2.287 2.153 -10.076 1.00 94.81 91 ILE A N 1
ATOM 696 C CA . ILE A 1 91 ? 1.998 0.812 -9.562 1.00 94.81 91 ILE A CA 1
ATOM 697 C C . ILE A 1 91 ? 1.197 0.951 -8.274 1.00 94.81 91 ILE A C 1
ATOM 699 O O . ILE A 1 91 ? 0.115 0.383 -8.189 1.00 94.81 91 ILE A O 1
ATOM 703 N N . TYR A 1 92 ? 1.653 1.774 -7.326 1.00 92.06 92 TYR A N 1
ATOM 704 C CA . TYR A 1 92 ? 0.896 2.032 -6.098 1.00 92.06 92 TYR A CA 1
ATOM 705 C C . TYR A 1 92 ? -0.511 2.552 -6.400 1.00 92.06 92 TYR A C 1
ATOM 707 O O . TYR A 1 92 ? -1.494 2.024 -5.883 1.00 92.06 92 TYR A O 1
ATOM 715 N N . SER A 1 93 ? -0.620 3.546 -7.289 1.00 90.94 93 SER A N 1
ATOM 716 C CA . SER A 1 93 ? -1.913 4.076 -7.722 1.00 90.94 93 SER A CA 1
ATOM 717 C C . SER A 1 93 ? -2.795 2.988 -8.333 1.00 90.94 93 SER A C 1
ATOM 719 O O . SER A 1 93 ? -3.964 2.911 -7.970 1.00 90.94 93 SER A O 1
ATOM 721 N N . MET A 1 94 ? -2.246 2.122 -9.192 1.00 94.00 94 MET A N 1
ATOM 722 C CA . MET A 1 94 ? -2.964 0.985 -9.777 1.00 94.00 94 MET A CA 1
ATOM 723 C C . MET A 1 94 ? -3.473 0.011 -8.708 1.00 94.00 94 MET A C 1
ATOM 725 O O . MET A 1 94 ? -4.616 -0.431 -8.801 1.00 94.00 94 MET A O 1
ATOM 729 N N . LEU A 1 95 ? -2.680 -0.275 -7.669 1.00 93.94 95 LEU A N 1
ATOM 730 C CA . LEU A 1 95 ? -3.083 -1.183 -6.591 1.00 93.94 95 LEU A CA 1
ATOM 731 C C . LEU A 1 95 ? -4.252 -0.648 -5.762 1.00 93.94 95 LEU A C 1
ATOM 733 O O . LEU A 1 95 ? -5.064 -1.441 -5.289 1.00 93.94 95 LEU A O 1
ATOM 737 N N . THR A 1 96 ? -4.323 0.673 -5.576 1.00 90.81 96 THR A N 1
ATOM 738 C CA . THR A 1 96 ? -5.299 1.328 -4.689 1.00 90.81 96 THR A CA 1
ATOM 739 C C . THR A 1 96 ? -6.445 2.007 -5.426 1.00 90.81 96 THR A C 1
ATOM 741 O O . THR A 1 96 ? -7.242 2.684 -4.789 1.00 90.81 96 THR A O 1
ATOM 744 N N . LYS A 1 97 ? -6.505 1.920 -6.757 1.00 90.62 97 LYS A N 1
ATOM 745 C CA . LYS A 1 97 ? -7.527 2.607 -7.551 1.00 90.62 97 LYS A CA 1
ATOM 746 C C . LYS A 1 97 ? -8.885 1.922 -7.382 1.00 90.62 97 LYS A C 1
ATOM 748 O O . LYS A 1 97 ? -9.018 0.733 -7.657 1.00 90.62 97 LYS A O 1
ATOM 753 N N . GLY A 1 98 ? -9.886 2.697 -6.980 1.00 84.94 98 GLY A N 1
ATOM 754 C CA . GLY A 1 98 ? -11.288 2.295 -6.932 1.00 84.94 98 GLY A CA 1
ATOM 755 C C . GLY A 1 98 ? -12.006 2.493 -8.265 1.00 84.94 98 GLY A C 1
ATOM 756 O O . GLY A 1 98 ? -11.608 3.308 -9.097 1.00 84.94 98 GLY A O 1
ATOM 757 N N . GLU A 1 99 ? -13.080 1.727 -8.452 1.00 78.69 99 GLU A N 1
ATOM 758 C CA . GLU A 1 99 ? -13.979 1.815 -9.613 1.00 78.69 99 GLU A CA 1
ATOM 759 C C . GLU A 1 99 ? -15.158 2.777 -9.372 1.00 78.69 99 GLU A C 1
ATOM 761 O O . GLU A 1 99 ? -15.851 3.142 -10.318 1.00 78.69 99 GLU A O 1
ATOM 766 N N . THR A 1 100 ? -15.390 3.201 -8.122 1.00 70.38 100 THR A N 1
ATOM 767 C CA . THR A 1 100 ? -16.516 4.073 -7.764 1.00 70.38 100 THR A CA 1
ATOM 768 C C . THR A 1 100 ? -16.261 5.533 -8.143 1.00 70.38 100 THR A C 1
ATOM 770 O O . THR A 1 100 ? -15.178 6.076 -7.910 1.00 70.38 100 THR A O 1
ATOM 773 N N . SER A 1 101 ? -17.283 6.173 -8.714 1.00 70.62 101 SER A N 1
ATOM 774 C CA . SER A 1 101 ? -17.344 7.618 -8.953 1.00 70.62 101 SER A CA 1
ATOM 775 C C . SER A 1 101 ? -18.115 8.365 -7.864 1.00 70.62 101 SER A C 1
ATOM 777 O O . SER A 1 101 ? -18.351 9.559 -8.019 1.00 70.62 101 SER A O 1
ATOM 779 N N . ASP A 1 102 ? -18.557 7.673 -6.811 1.00 79.62 102 ASP A N 1
ATOM 780 C CA . ASP A 1 102 ? -19.324 8.279 -5.729 1.00 79.62 102 ASP A CA 1
ATOM 781 C C . ASP A 1 102 ? -18.450 9.233 -4.906 1.00 79.62 102 ASP A C 1
ATOM 783 O O . ASP A 1 102 ? -17.461 8.844 -4.274 1.00 79.62 102 ASP A O 1
ATOM 787 N N . THR A 1 103 ? -18.820 10.507 -4.953 1.00 80.88 103 THR A N 1
ATOM 788 C CA . THR A 1 103 ? -18.151 11.603 -4.255 1.00 80.88 103 THR A CA 1
ATOM 789 C C . THR A 1 103 ? -18.931 12.104 -3.053 1.00 80.88 103 THR A C 1
ATOM 791 O O . THR A 1 103 ? -18.386 12.892 -2.276 1.00 80.88 103 THR A O 1
ATOM 794 N N . ASP A 1 104 ? -20.186 11.687 -2.906 1.00 87.75 104 ASP A N 1
ATOM 795 C CA . ASP A 1 104 ? -21.155 12.404 -2.095 1.00 87.75 104 ASP A CA 1
ATOM 796 C C . ASP A 1 104 ? -21.172 11.840 -0.681 1.00 87.75 104 ASP A C 1
ATOM 798 O O . ASP A 1 104 ? -21.510 10.688 -0.443 1.00 87.75 104 ASP A O 1
ATOM 802 N N . ILE A 1 105 ? -20.803 12.670 0.293 1.00 91.81 105 ILE A N 1
ATOM 803 C CA . ILE A 1 105 ? -20.836 12.284 1.704 1.00 91.81 105 ILE A CA 1
ATOM 804 C C . ILE A 1 105 ? -22.238 12.531 2.256 1.00 91.81 105 ILE A C 1
ATOM 806 O O . ILE A 1 105 ? -22.749 13.654 2.201 1.00 91.81 105 ILE A O 1
ATOM 810 N N . ASN A 1 106 ? -22.825 11.520 2.898 1.00 94.38 106 ASN A N 1
ATOM 811 C CA . ASN A 1 106 ? -24.030 11.705 3.700 1.00 94.38 106 ASN A CA 1
ATOM 812 C C . ASN A 1 106 ? -23.697 12.462 5.001 1.00 94.38 106 ASN A C 1
ATOM 814 O O . ASN A 1 106 ? -23.217 11.898 5.988 1.00 94.38 106 ASN A O 1
ATOM 818 N N . THR A 1 107 ? -23.951 13.770 5.003 1.00 95.00 107 THR A N 1
ATOM 819 C CA . THR A 1 107 ? -23.637 14.663 6.130 1.00 95.00 107 THR A CA 1
ATOM 820 C C . THR A 1 107 ? -24.471 14.380 7.379 1.00 95.00 107 THR A C 1
ATOM 822 O O . THR A 1 107 ? -23.990 14.617 8.489 1.00 95.00 107 THR A O 1
ATOM 825 N N . ALA A 1 108 ? -25.685 13.841 7.226 1.00 96.44 108 ALA A N 1
ATOM 826 C CA . ALA A 1 108 ? -26.522 13.445 8.354 1.00 96.44 108 ALA A CA 1
ATOM 827 C C . ALA A 1 108 ? -25.929 12.223 9.067 1.00 96.44 108 ALA A C 1
ATOM 829 O O . ALA A 1 108 ? -25.737 12.268 10.283 1.00 96.44 108 ALA A O 1
ATOM 830 N N . SER A 1 109 ? -25.551 11.184 8.316 1.00 97.00 109 SER A N 1
ATOM 831 C CA . SER A 1 109 ? -24.870 10.004 8.867 1.00 97.00 109 SER A CA 1
ATOM 832 C C . SER A 1 109 ? -23.525 10.368 9.493 1.00 97.00 109 SER A C 1
ATOM 834 O O . SER A 1 109 ? -23.208 9.896 10.583 1.00 97.00 109 SER A O 1
ATOM 836 N N . LYS A 1 110 ? -22.765 11.287 8.879 1.00 95.44 110 LYS A N 1
ATOM 837 C CA . LYS A 1 110 ? -21.538 11.839 9.476 1.00 95.44 110 LYS A CA 1
ATOM 838 C C . LYS A 1 110 ? -21.795 12.465 10.847 1.00 95.44 110 LYS A C 1
ATOM 840 O O . LYS A 1 110 ? -21.110 12.140 11.815 1.00 95.44 110 LYS A O 1
ATOM 845 N N . ALA A 1 111 ? -22.787 13.351 10.951 1.00 94.25 111 ALA A N 1
ATOM 846 C CA . ALA A 1 111 ? -23.129 13.998 12.216 1.00 94.25 111 ALA A CA 1
ATOM 847 C C . ALA A 1 111 ? -23.556 12.977 13.285 1.00 94.25 111 ALA A C 1
ATOM 849 O O . ALA A 1 111 ? -23.070 13.042 14.415 1.00 94.25 111 ALA A O 1
ATOM 850 N N . GLN A 1 112 ? -24.396 12.006 12.912 1.00 95.69 112 GLN A N 1
ATOM 851 C CA . GLN A 1 112 ? -24.838 10.928 13.801 1.00 95.69 112 GLN A CA 1
ATOM 852 C C . GLN A 1 112 ? -23.671 10.067 14.293 1.00 95.69 112 GLN A C 1
ATOM 854 O O . GLN A 1 112 ? -23.600 9.752 15.481 1.00 95.69 112 GLN A O 1
ATOM 859 N N . PHE A 1 113 ? -22.731 9.726 13.410 1.00 95.62 113 PHE A N 1
ATOM 860 C CA . PHE A 1 113 ? -21.547 8.949 13.760 1.00 95.62 113 PHE A CA 1
ATOM 861 C C . PHE A 1 113 ? -20.705 9.654 14.829 1.00 95.62 113 PHE A C 1
ATOM 863 O O . PHE A 1 113 ? -20.452 9.082 15.891 1.00 95.62 113 PHE A O 1
ATOM 870 N N . HIS A 1 114 ? -20.321 10.916 14.609 1.00 93.69 114 HIS A N 1
ATOM 871 C CA . HIS A 1 114 ? -19.501 11.639 15.587 1.00 93.69 114 HIS A CA 1
ATOM 872 C C . HIS A 1 114 ? -20.259 11.938 16.889 1.00 93.69 114 HIS A C 1
ATOM 874 O O . HIS A 1 114 ? -19.655 11.890 17.960 1.00 93.69 114 HIS A O 1
ATOM 880 N N . GLU A 1 115 ? -21.570 12.196 16.837 1.00 94.12 115 GLU A N 1
ATOM 881 C CA . GLU A 1 115 ? -22.396 12.336 18.043 1.00 94.12 115 GLU A CA 1
ATOM 882 C C . GLU A 1 115 ? -22.414 11.032 18.857 1.00 94.12 115 GLU A C 1
ATOM 884 O O . GLU A 1 115 ? -22.208 11.048 20.075 1.00 94.12 115 GLU A O 1
ATOM 889 N N . LYS A 1 116 ? -22.590 9.884 18.191 1.00 93.94 116 LYS A N 1
ATOM 890 C CA . LYS A 1 116 ? -22.546 8.561 18.823 1.00 93.94 116 LYS A CA 1
ATOM 891 C C . LYS A 1 116 ? -21.193 8.295 19.479 1.00 93.94 116 LYS A C 1
ATOM 893 O O . LYS A 1 116 ? -21.164 7.891 20.645 1.00 93.94 116 LYS A O 1
ATOM 898 N N . LEU A 1 117 ? -20.085 8.523 18.769 1.00 94.44 117 LEU A N 1
ATOM 899 C CA . LEU A 1 117 ? -18.742 8.306 19.316 1.00 94.44 117 LEU A CA 1
ATOM 900 C C . LEU A 1 117 ? -18.464 9.221 20.508 1.00 94.44 117 LEU A C 1
ATOM 902 O O . LEU A 1 117 ? -17.989 8.751 21.539 1.00 94.44 117 LEU A O 1
ATOM 906 N N . PHE A 1 118 ? -18.838 10.498 20.415 1.00 94.31 118 PHE A N 1
ATOM 907 C CA . PHE A 1 118 ? -18.694 11.448 21.513 1.00 94.31 118 PHE A CA 1
ATOM 908 C C . PHE A 1 118 ? -19.475 11.022 22.764 1.00 94.31 118 PHE A C 1
ATOM 910 O O . PHE A 1 118 ? -18.940 11.041 23.874 1.00 94.31 118 PHE A O 1
ATOM 917 N N . ASN A 1 119 ? -20.730 10.601 22.595 1.00 93.38 119 ASN A N 1
ATOM 918 C CA . ASN A 1 119 ? -21.566 10.129 23.698 1.00 93.38 119 ASN A CA 1
ATOM 919 C C . ASN A 1 119 ? -21.026 8.838 24.318 1.00 93.38 119 ASN A C 1
ATOM 921 O O . ASN A 1 119 ? -20.999 8.707 25.541 1.00 93.38 119 ASN A O 1
ATOM 925 N N . THR A 1 120 ? -20.556 7.917 23.479 1.00 92.94 120 THR A N 1
ATOM 926 C CA . THR A 1 120 ? -19.919 6.668 23.908 1.00 92.94 120 THR A CA 1
ATOM 927 C C . THR A 1 120 ? -18.662 6.954 24.720 1.00 92.94 120 THR A C 1
ATOM 929 O O . THR A 1 120 ? -18.543 6.482 25.846 1.00 92.94 120 THR A O 1
ATOM 932 N N . TRP A 1 121 ? -17.765 7.789 24.195 1.00 92.88 121 TRP A N 1
ATOM 933 C CA . TRP A 1 121 ? -16.534 8.187 24.870 1.00 92.88 121 TRP A CA 1
ATOM 934 C C . TRP A 1 121 ? -16.804 8.835 26.225 1.00 92.88 121 TRP A C 1
ATOM 936 O O . TRP A 1 121 ? -16.240 8.427 27.235 1.00 92.88 121 TRP A O 1
ATOM 946 N N . ARG A 1 122 ? -17.733 9.792 26.281 1.00 93.31 122 ARG A N 1
ATOM 947 C CA . ARG A 1 122 ? -18.119 10.455 27.531 1.00 93.31 122 ARG A CA 1
ATOM 948 C C . ARG A 1 122 ? -18.685 9.479 28.564 1.00 93.31 122 ARG A C 1
ATOM 950 O O . ARG A 1 122 ? -18.312 9.562 29.730 1.00 93.31 122 ARG A O 1
ATOM 957 N N . LYS A 1 123 ? -19.543 8.546 28.144 1.00 92.56 123 LYS A N 1
ATOM 958 C CA . LYS A 1 123 ? -20.079 7.500 29.024 1.00 92.56 123 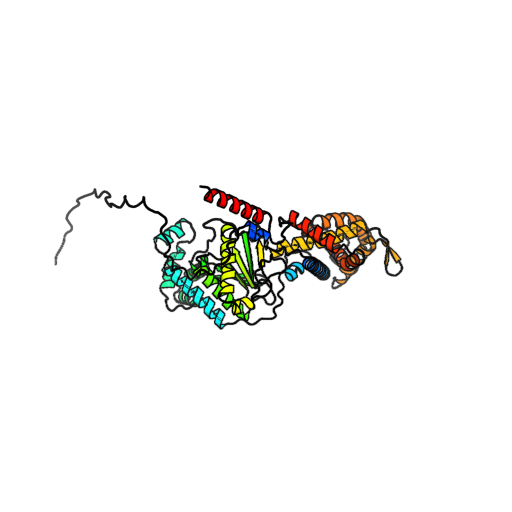LYS A CA 1
ATOM 959 C C . LYS A 1 123 ? -18.976 6.569 29.531 1.00 92.56 123 LYS A C 1
ATOM 961 O O . LYS A 1 123 ? -18.976 6.193 30.697 1.00 92.56 123 LYS A O 1
ATOM 966 N N . ASN A 1 124 ? -18.026 6.208 28.676 1.00 91.31 124 ASN A N 1
ATOM 967 C CA . ASN A 1 124 ? -16.895 5.381 29.082 1.00 91.31 124 ASN A CA 1
ATOM 968 C C . ASN A 1 124 ? -16.014 6.117 30.094 1.00 91.31 124 ASN A C 1
ATOM 970 O O . ASN A 1 124 ? -15.677 5.535 31.116 1.00 91.31 124 ASN A O 1
ATOM 974 N N . LEU A 1 125 ? -15.729 7.405 29.872 1.00 92.44 125 LEU A N 1
ATOM 975 C CA . LEU A 1 125 ? -15.030 8.245 30.846 1.00 92.44 125 LEU A CA 1
ATOM 976 C C . LEU A 1 125 ? -15.758 8.276 32.195 1.00 92.44 125 LEU A C 1
ATOM 978 O O . LEU A 1 125 ? -15.112 8.141 33.230 1.00 92.44 125 LEU A O 1
ATOM 982 N N . GLU A 1 126 ? -17.083 8.431 32.202 1.00 93.06 126 GLU A N 1
ATOM 983 C CA . GLU A 1 126 ? -17.898 8.402 33.424 1.00 93.06 126 GLU A CA 1
ATOM 984 C C . GLU A 1 126 ? -17.737 7.086 34.197 1.00 93.06 126 GLU A C 1
ATOM 986 O O . GLU A 1 126 ? -17.567 7.117 35.415 1.00 93.06 126 GLU A O 1
ATOM 991 N N . ASN A 1 127 ? -17.695 5.955 33.490 1.00 91.69 127 ASN A N 1
ATOM 992 C CA . ASN A 1 127 ? -17.587 4.624 34.089 1.00 91.69 127 ASN A CA 1
ATOM 993 C C . ASN A 1 127 ? -16.198 4.286 34.649 1.00 91.69 127 ASN A C 1
ATOM 995 O O . ASN A 1 127 ? -16.105 3.334 35.416 1.00 91.69 127 ASN A O 1
ATOM 999 N N . ILE A 1 128 ? -15.146 5.037 34.297 1.00 88.94 128 ILE A N 1
ATOM 1000 C CA . ILE A 1 128 ? -13.801 4.810 34.847 1.00 88.94 128 ILE A CA 1
ATOM 1001 C C . ILE A 1 128 ? -13.822 5.065 36.355 1.00 88.94 128 ILE A C 1
ATOM 1003 O O . ILE A 1 128 ? -14.055 6.192 36.811 1.00 88.94 128 ILE A O 1
ATOM 1007 N N . THR A 1 129 ? -13.546 4.010 37.110 1.00 89.88 129 THR A N 1
ATOM 1008 C CA . THR A 1 129 ? -13.408 4.016 38.565 1.00 89.88 129 THR A CA 1
ATOM 1009 C C . THR A 1 129 ? -12.067 4.611 39.002 1.00 89.88 129 THR A C 1
ATOM 1011 O O . THR A 1 129 ? -11.137 4.796 38.214 1.00 89.88 129 THR A O 1
ATOM 1014 N N . GLU A 1 130 ? -11.950 4.933 40.291 1.00 90.19 130 GLU A N 1
ATOM 1015 C CA . GLU A 1 130 ? -10.693 5.439 40.844 1.00 90.19 130 GLU A CA 1
ATOM 1016 C C . GLU A 1 130 ? -9.573 4.386 40.796 1.00 90.19 130 GLU A C 1
ATOM 1018 O O . GLU A 1 130 ? -8.428 4.735 40.506 1.00 90.19 130 GLU A O 1
ATOM 1023 N N . ASP A 1 131 ? -9.903 3.111 41.013 1.00 90.81 131 ASP A N 1
ATOM 1024 C CA . ASP A 1 131 ? -8.945 2.003 40.942 1.00 90.81 131 ASP A CA 1
ATOM 1025 C C . ASP A 1 131 ? -8.441 1.786 39.509 1.00 90.81 131 ASP A C 1
ATOM 1027 O O . ASP A 1 131 ? -7.230 1.727 39.292 1.00 90.81 131 ASP A O 1
ATOM 1031 N N . GLU A 1 132 ? -9.338 1.792 38.516 1.00 88.38 132 GLU A N 1
ATOM 1032 C CA . GLU A 1 132 ? -8.956 1.724 37.097 1.00 88.38 132 GLU A CA 1
ATOM 1033 C C . GLU A 1 132 ? -8.068 2.909 36.703 1.00 88.38 132 GLU A C 1
ATOM 1035 O O . GLU A 1 132 ? -7.046 2.736 36.041 1.00 88.38 132 GLU A O 1
ATOM 1040 N N . TYR A 1 133 ? -8.390 4.127 37.149 1.00 89.62 133 TYR A N 1
ATOM 1041 C CA . TYR A 1 133 ? -7.530 5.282 36.894 1.00 89.62 133 TYR A CA 1
ATOM 1042 C C . TYR A 1 133 ? -6.139 5.129 37.529 1.00 89.62 133 TYR A C 1
ATOM 1044 O O . TYR A 1 133 ? -5.135 5.480 36.900 1.00 89.62 133 TYR A O 1
ATOM 1052 N N . ARG A 1 134 ? -6.050 4.595 38.755 1.00 90.94 134 ARG A N 1
ATOM 1053 C CA . ARG A 1 134 ? -4.766 4.329 39.427 1.00 90.94 134 ARG A CA 1
ATOM 1054 C C . ARG A 1 134 ? -3.932 3.314 38.648 1.00 90.94 134 ARG A C 1
ATOM 1056 O O . ARG A 1 134 ? -2.735 3.544 38.480 1.00 90.94 134 ARG A O 1
ATOM 1063 N N . GLU A 1 135 ? -4.557 2.266 38.121 1.00 87.69 135 GLU A N 1
ATOM 1064 C CA . GLU A 1 135 ? -3.907 1.277 37.256 1.00 87.69 135 GLU A CA 1
ATOM 1065 C C . GLU A 1 135 ? -3.440 1.891 35.924 1.00 87.69 135 GLU A C 1
ATOM 1067 O O . GLU A 1 135 ? -2.290 1.724 35.504 1.00 87.69 135 GLU A O 1
ATOM 1072 N N . MET A 1 136 ? -4.295 2.678 35.267 1.00 86.56 136 MET A N 1
ATOM 1073 C CA . MET A 1 136 ? -3.950 3.387 34.030 1.00 86.56 136 MET A CA 1
ATOM 1074 C C . MET A 1 136 ? -2.776 4.356 34.237 1.00 86.56 136 MET A C 1
ATOM 1076 O O . MET A 1 136 ? -1.946 4.544 33.342 1.00 86.56 136 MET A O 1
ATOM 1080 N N . LEU A 1 137 ? -2.684 4.977 35.415 1.00 88.62 137 LEU A N 1
ATOM 1081 C CA . LEU A 1 137 ? -1.576 5.853 35.778 1.00 88.62 137 LEU A CA 1
ATOM 1082 C C . LEU A 1 137 ? -0.292 5.056 36.059 1.00 88.62 137 LEU A C 1
ATOM 1084 O O . LEU A 1 137 ? 0.771 5.451 35.580 1.00 88.62 137 LEU A O 1
ATOM 1088 N N . SER A 1 138 ? -0.370 3.935 36.786 1.00 88.31 138 SER A N 1
ATOM 1089 C CA . SER A 1 138 ? 0.805 3.112 37.116 1.00 88.31 138 SER A CA 1
ATOM 1090 C C . SER A 1 138 ? 1.411 2.421 35.895 1.00 88.31 138 SER A C 1
ATOM 1092 O O . SER A 1 138 ? 2.628 2.277 35.811 1.00 88.31 138 SER A O 1
ATOM 1094 N N . THR A 1 139 ? 0.579 2.036 34.926 1.00 83.88 139 THR A N 1
ATOM 1095 C CA . THR A 1 139 ? 1.011 1.463 33.637 1.00 83.88 139 THR A CA 1
ATOM 1096 C C . THR A 1 139 ? 1.485 2.530 32.640 1.00 83.88 139 THR A C 1
ATOM 1098 O O . THR A 1 139 ? 2.050 2.218 31.588 1.00 83.88 139 THR A O 1
ATOM 1101 N N . GLY A 1 140 ? 1.262 3.814 32.944 1.00 84.25 140 GLY A N 1
ATOM 1102 C CA . GLY A 1 140 ? 1.557 4.923 32.041 1.00 84.25 140 GLY A CA 1
ATOM 1103 C C . GLY A 1 140 ? 0.683 4.930 30.783 1.00 84.25 140 GLY A C 1
ATOM 1104 O O . GLY A 1 140 ? 1.124 5.428 29.740 1.00 84.25 140 GLY A O 1
ATOM 1105 N N . ALA A 1 141 ? -0.523 4.354 30.853 1.00 80.12 141 ALA A N 1
ATOM 1106 C CA . ALA A 1 141 ? -1.555 4.468 29.822 1.00 80.12 141 ALA A CA 1
ATOM 1107 C C . ALA A 1 141 ? -2.095 5.905 29.730 1.00 80.12 141 ALA A C 1
ATOM 1109 O O . ALA A 1 141 ? -2.395 6.395 28.638 1.00 80.12 141 ALA A O 1
ATOM 1110 N N . VAL A 1 142 ? -2.144 6.601 30.869 1.00 86.94 142 VAL A N 1
ATOM 1111 C CA . VAL A 1 142 ? -2.514 8.018 30.979 1.00 86.94 142 VAL A CA 1
ATOM 1112 C C . VAL A 1 142 ? -1.538 8.781 31.879 1.00 86.94 142 VAL A C 1
ATOM 1114 O O . VAL A 1 142 ? -0.678 8.196 32.535 1.00 86.94 142 VAL A O 1
ATOM 1117 N N . LYS A 1 143 ? -1.644 10.115 31.898 1.00 90.00 143 LYS A N 1
ATOM 1118 C CA . LYS A 1 143 ? -0.937 10.990 32.851 1.00 90.00 143 LYS A CA 1
ATOM 1119 C C . LYS A 1 143 ? -1.944 11.695 33.767 1.00 90.00 143 LYS A C 1
ATOM 1121 O O . LYS A 1 143 ? -3.148 11.598 33.562 1.00 90.00 143 LYS A O 1
ATOM 1126 N N . GLN A 1 144 ? -1.445 12.447 34.749 1.00 89.94 144 GLN A N 1
ATOM 1127 C CA . GLN A 1 144 ? -2.278 13.194 35.707 1.00 89.94 144 GLN A CA 1
ATOM 1128 C C . GLN A 1 144 ? -3.261 14.182 35.045 1.00 89.94 144 GLN A C 1
ATOM 1130 O O . GLN A 1 144 ? -4.324 14.459 35.595 1.00 89.94 144 GLN A O 1
ATOM 1135 N N . ASP A 1 145 ? -2.930 14.686 33.850 1.00 91.25 145 ASP A N 1
ATOM 1136 C CA . ASP A 1 145 ? -3.797 15.553 33.039 1.00 91.25 145 ASP A CA 1
ATOM 1137 C C . ASP A 1 145 ? -5.133 14.888 32.648 1.00 91.25 145 ASP A C 1
ATOM 1139 O O . ASP A 1 145 ? -6.137 15.577 32.456 1.00 91.25 145 ASP A O 1
ATOM 1143 N N . PHE A 1 146 ? -5.176 13.553 32.604 1.00 92.00 146 PHE A N 1
ATOM 1144 C CA . PHE A 1 146 ? -6.359 12.771 32.257 1.00 92.00 146 PHE A CA 1
ATOM 1145 C C . PHE A 1 146 ? -7.518 12.985 33.227 1.00 92.00 146 PHE A C 1
ATOM 1147 O O . PHE A 1 146 ? -8.634 13.246 32.790 1.00 92.00 146 PHE A O 1
ATOM 1154 N N . TRP A 1 147 ? -7.272 12.920 34.539 1.00 91.50 147 TRP A N 1
ATOM 1155 C CA . TRP A 1 147 ? -8.344 13.045 35.535 1.00 91.50 147 TRP A CA 1
ATOM 1156 C C . TRP A 1 147 ? -8.960 14.446 35.535 1.00 91.50 147 TRP A C 1
ATOM 1158 O O . TRP A 1 147 ? -10.179 14.608 35.600 1.00 91.50 147 TRP A O 1
ATOM 1168 N N . THR A 1 148 ? -8.116 15.469 35.382 1.00 92.94 148 THR A N 1
ATOM 1169 C CA . THR A 1 148 ? -8.550 16.863 35.237 1.00 92.94 148 THR A CA 1
ATOM 1170 C C . THR A 1 148 ? -9.412 17.045 33.988 1.00 92.94 148 THR A C 1
ATOM 1172 O O . THR A 1 148 ? -10.472 17.667 34.060 1.00 92.94 148 THR A O 1
ATOM 1175 N N . MET A 1 149 ? -8.987 16.472 32.857 1.00 93.44 149 MET A N 1
ATOM 1176 C CA . MET A 1 149 ? -9.745 16.476 31.606 1.00 93.44 149 MET A CA 1
ATOM 1177 C C . MET A 1 149 ? -11.081 15.739 31.755 1.00 93.44 149 MET A C 1
ATOM 1179 O O . MET A 1 149 ? -12.120 16.310 31.438 1.00 93.44 149 MET A O 1
ATOM 1183 N N . ARG A 1 150 ? -11.084 14.526 32.317 1.00 93.62 150 ARG A N 1
ATOM 1184 C CA . ARG A 1 150 ? -12.291 13.730 32.578 1.00 93.62 150 ARG A CA 1
ATOM 1185 C C . ARG A 1 150 ? -13.324 14.530 33.369 1.00 93.62 150 ARG A C 1
ATOM 1187 O O . ARG A 1 150 ? -14.455 14.687 32.919 1.00 93.62 150 ARG A O 1
ATOM 1194 N N . ASN A 1 151 ? -12.932 15.072 34.522 1.00 93.56 151 ASN A N 1
ATOM 1195 C CA . ASN A 1 151 ? -13.851 15.819 35.386 1.00 93.56 151 ASN A CA 1
ATOM 1196 C C . ASN A 1 151 ? -14.377 17.084 34.702 1.00 93.56 151 ASN A C 1
ATOM 1198 O O . ASN A 1 151 ? -15.552 17.418 34.846 1.00 93.56 151 ASN A O 1
ATOM 1202 N N . TYR A 1 152 ? -13.530 17.757 33.917 1.00 94.44 152 TYR A N 1
ATOM 1203 C CA . TYR A 1 152 ? -13.973 18.866 33.087 1.00 94.44 152 TYR A CA 1
ATOM 1204 C C . TYR A 1 152 ? -15.067 18.423 32.117 1.00 94.44 152 TYR A C 1
ATOM 1206 O O . TYR A 1 152 ? -16.149 18.992 32.145 1.00 94.44 152 TYR A O 1
ATOM 1214 N N . ILE A 1 153 ? -14.846 17.381 31.319 1.00 93.62 153 ILE A N 1
ATOM 1215 C CA . ILE A 1 153 ? -15.838 16.905 30.346 1.00 93.62 153 ILE A CA 1
ATOM 1216 C C . ILE A 1 153 ? -17.176 16.559 31.004 1.00 93.62 153 ILE A C 1
ATOM 1218 O O . ILE A 1 153 ? -18.226 16.973 30.508 1.00 93.62 153 ILE A O 1
ATOM 1222 N N . LEU A 1 154 ? -17.146 15.849 32.133 1.00 94.06 154 LEU A N 1
ATOM 1223 C CA . LEU A 1 154 ? -18.354 15.425 32.847 1.00 94.06 154 LEU A CA 1
ATOM 1224 C C . LEU A 1 154 ? -19.137 16.601 33.457 1.00 94.06 154 LEU A C 1
ATOM 1226 O O . LEU A 1 154 ? -20.346 16.498 33.642 1.00 94.06 154 LEU A O 1
ATOM 1230 N N . SER A 1 155 ? -18.487 17.745 33.697 1.00 94.88 155 SER A N 1
ATOM 1231 C CA . SER A 1 155 ? -19.150 18.969 34.174 1.00 94.88 155 SER A CA 1
ATOM 1232 C C . SER A 1 155 ? -19.911 19.762 33.099 1.00 94.88 155 SER A C 1
ATOM 1234 O O . SER A 1 155 ? -20.617 20.709 33.440 1.00 94.88 155 SER A O 1
ATOM 1236 N N . TYR A 1 156 ? -19.817 19.377 31.818 1.00 93.31 156 TYR A N 1
ATOM 1237 C CA . TYR A 1 156 ? -20.521 20.029 30.701 1.00 93.31 156 TYR A CA 1
ATOM 1238 C C . TYR A 1 156 ? -21.466 19.048 29.983 1.00 93.31 156 TYR A C 1
ATOM 1240 O O . TYR A 1 156 ? -21.240 18.704 28.816 1.00 93.31 156 TYR A O 1
ATOM 1248 N N . PRO A 1 157 ? -22.558 18.593 30.629 1.00 90.75 157 PRO A N 1
ATOM 1249 C CA . PRO A 1 157 ? -23.493 17.636 30.030 1.00 90.75 157 PRO A CA 1
ATOM 1250 C C . PRO A 1 157 ? -24.134 18.143 28.724 1.00 90.75 157 PRO A C 1
ATOM 1252 O O . PRO A 1 157 ? -24.456 17.350 27.842 1.00 90.75 157 PRO A O 1
ATOM 1255 N N . GLN A 1 158 ? -24.250 19.463 28.554 1.00 90.56 158 GLN A N 1
ATOM 1256 C CA . GLN A 1 158 ? -24.780 20.125 27.359 1.00 90.56 158 GLN A CA 1
ATOM 1257 C C . GLN A 1 158 ? -23.847 20.091 26.138 1.00 90.56 158 GLN A C 1
ATOM 1259 O O . GLN A 1 158 ? -24.263 20.464 25.037 1.00 90.56 158 GLN A O 1
ATOM 1264 N N . ALA A 1 159 ? -22.578 19.703 26.301 1.00 92.00 159 ALA A N 1
ATOM 1265 C CA . ALA A 1 159 ? -21.691 19.516 25.162 1.00 92.00 159 ALA A CA 1
ATOM 1266 C C . ALA A 1 159 ? -22.243 18.402 24.254 1.00 92.00 159 ALA A C 1
ATOM 1268 O O . ALA A 1 159 ? -22.720 17.374 24.738 1.00 92.00 159 ALA A O 1
ATOM 1269 N N . LYS A 1 160 ? -22.187 18.625 22.936 1.00 88.31 160 LYS A N 1
ATOM 1270 C CA . LYS A 1 160 ? -22.693 17.687 21.916 1.00 88.31 160 LYS A CA 1
ATOM 1271 C C . LYS A 1 160 ? -21.580 17.037 21.095 1.00 88.31 160 LYS A C 1
ATOM 1273 O O . LYS A 1 160 ? -21.803 16.013 20.472 1.00 88.31 160 LYS A O 1
ATOM 1278 N N . TYR A 1 161 ? -20.399 17.648 21.086 1.00 90.25 161 TYR A N 1
ATOM 1279 C CA . TYR A 1 161 ? -19.208 17.167 20.397 1.00 90.25 161 TYR A CA 1
ATOM 1280 C C . TYR A 1 161 ? -17.963 17.841 20.990 1.00 90.25 161 TYR A C 1
ATOM 1282 O O . TYR A 1 161 ? -18.055 18.831 21.723 1.00 90.25 161 TYR A O 1
ATOM 1290 N N . VAL A 1 162 ? -16.785 17.329 20.641 1.00 90.25 162 VAL A N 1
ATOM 1291 C CA . VAL A 1 162 ? -15.476 17.748 21.177 1.00 90.25 162 VAL A CA 1
ATOM 1292 C C . VAL A 1 162 ? -15.202 19.245 20.985 1.00 90.25 162 VAL A C 1
ATOM 1294 O O . VAL A 1 162 ? -14.654 19.902 21.868 1.00 90.25 162 VAL A O 1
ATOM 1297 N N . GLY A 1 163 ? -15.626 19.811 19.854 1.00 90.75 163 GLY A N 1
ATOM 1298 C CA . GLY A 1 163 ? -15.505 21.243 19.570 1.00 90.75 163 GLY A CA 1
ATOM 1299 C C . GLY A 1 163 ? -16.221 22.133 20.592 1.00 90.75 163 GLY A C 1
ATOM 1300 O O . GLY A 1 163 ? -15.651 23.137 21.007 1.00 90.75 163 GLY A O 1
ATOM 1301 N N . HIS A 1 164 ? -17.408 21.740 21.083 1.00 92.81 164 HIS A N 1
ATOM 1302 C CA . HIS A 1 164 ? -18.085 22.476 22.161 1.00 92.81 164 HIS A CA 1
ATOM 1303 C C . HIS A 1 164 ? -17.234 22.522 23.434 1.00 92.81 164 HIS A C 1
ATOM 1305 O O . HIS A 1 164 ? -17.101 23.587 24.032 1.00 92.81 164 HIS A O 1
ATOM 1311 N N . LEU A 1 165 ? -16.630 21.393 23.827 1.00 93.50 165 LEU A N 1
ATOM 1312 C CA . LEU A 1 165 ? -15.771 21.323 25.013 1.00 93.50 165 LEU A CA 1
ATOM 1313 C C . LEU A 1 165 ? -14.557 22.246 24.885 1.00 93.50 165 LEU A C 1
ATOM 1315 O O . LEU A 1 165 ? -14.236 22.961 25.827 1.00 93.50 165 LEU A O 1
ATOM 1319 N N . LYS A 1 166 ? -13.913 22.280 23.713 1.00 91.69 166 LYS A N 1
ATOM 1320 C CA . LYS A 1 166 ? -12.771 23.173 23.459 1.00 91.69 166 LYS A CA 1
ATOM 1321 C C . LYS A 1 166 ? -13.172 24.645 23.532 1.00 91.69 166 LYS A C 1
ATOM 1323 O O . LYS A 1 166 ? -12.537 25.408 24.250 1.00 91.69 166 LYS A O 1
ATOM 1328 N N . THR A 1 167 ? -14.278 25.029 22.892 1.00 92.06 167 THR A N 1
ATOM 1329 C CA . THR A 1 167 ? -14.796 26.404 22.971 1.00 92.06 167 THR A CA 1
ATOM 1330 C C . THR A 1 167 ? -15.182 26.796 24.399 1.00 92.06 167 THR A C 1
ATOM 1332 O O . THR A 1 167 ? -14.970 27.936 24.812 1.00 92.06 167 THR A O 1
ATOM 1335 N N . PHE A 1 168 ? -15.755 25.878 25.185 1.00 92.38 168 PHE A N 1
ATOM 1336 C CA . PHE A 1 168 ? -16.021 26.131 26.600 1.00 92.38 168 PHE A CA 1
ATOM 1337 C C . PHE A 1 168 ? -14.722 26.278 27.395 1.00 92.38 168 PHE A C 1
ATOM 1339 O O . PHE A 1 168 ? -14.655 27.138 28.270 1.00 92.38 168 PHE A O 1
ATOM 1346 N N . ALA A 1 169 ? -13.690 25.490 27.099 1.00 91.38 169 ALA A N 1
ATOM 1347 C CA . ALA A 1 169 ? -12.414 25.561 27.800 1.00 91.38 169 ALA A CA 1
ATOM 1348 C C . ALA A 1 169 ? -11.740 26.914 27.545 1.00 91.38 169 ALA A C 1
ATOM 1350 O O . ALA A 1 169 ? -11.364 27.598 28.496 1.00 91.38 169 ALA A O 1
ATOM 1351 N N . GLU A 1 170 ? -11.713 27.351 26.284 1.00 90.69 170 GLU A N 1
ATOM 1352 C CA . GLU A 1 170 ? -11.218 28.667 25.864 1.00 90.69 170 GLU A CA 1
ATOM 1353 C C . GLU A 1 170 ? -11.952 29.810 26.578 1.00 90.69 170 GLU A C 1
ATOM 1355 O O . GLU A 1 170 ? -11.320 30.673 27.189 1.00 90.69 170 GLU A O 1
ATOM 1360 N N . LYS A 1 171 ? -13.293 29.790 26.588 1.00 91.38 171 LYS A N 1
ATOM 1361 C CA . LYS A 1 171 ? -14.112 30.819 27.260 1.00 91.38 171 LYS A CA 1
ATOM 1362 C C . LYS A 1 171 ? -13.874 30.909 28.769 1.00 91.38 171 LYS A C 1
ATOM 1364 O O . LYS A 1 171 ? -14.071 31.974 29.344 1.00 91.38 171 LYS A O 1
ATOM 1369 N N . ASN A 1 172 ? -13.462 29.812 29.401 1.00 89.12 172 ASN A N 1
ATOM 1370 C CA . ASN A 1 172 ? -13.169 29.747 30.833 1.00 89.12 172 ASN A CA 1
ATOM 1371 C C . ASN A 1 172 ? -11.668 29.902 31.149 1.00 89.12 172 ASN A C 1
ATOM 1373 O O . ASN A 1 172 ? -11.253 29.641 32.276 1.00 89.12 172 ASN A O 1
ATOM 1377 N N . GLY A 1 173 ? -10.837 30.283 30.171 1.00 90.06 173 GLY A N 1
ATOM 1378 C CA . GLY A 1 173 ? -9.394 30.460 30.366 1.00 90.06 173 GLY A CA 1
ATOM 1379 C C . GLY A 1 173 ? -8.627 29.159 30.636 1.00 90.06 173 GLY A C 1
ATOM 1380 O O . GLY A 1 173 ? -7.521 29.199 31.168 1.00 90.06 173 GLY A O 1
ATOM 1381 N N . ARG A 1 174 ? -9.196 28.003 30.277 1.00 89.19 174 ARG A N 1
ATOM 1382 C CA . ARG A 1 174 ? -8.634 26.659 30.484 1.00 89.19 174 ARG A CA 1
ATOM 1383 C C . ARG A 1 174 ? -8.049 26.073 29.201 1.00 89.19 174 ARG A C 1
ATOM 1385 O O . ARG A 1 174 ? -8.353 24.947 28.810 1.00 89.19 174 ARG A O 1
ATOM 1392 N N . ASN A 1 175 ? -7.200 26.845 28.528 1.00 85.06 175 ASN A N 1
ATOM 1393 C CA . ASN A 1 175 ? -6.555 26.418 27.280 1.00 85.06 175 ASN A CA 1
ATOM 1394 C C . ASN A 1 175 ? -5.697 25.148 27.464 1.00 85.06 175 ASN A C 1
ATOM 1396 O O . ASN A 1 175 ? -5.550 24.375 26.521 1.00 85.06 175 ASN A O 1
ATOM 1400 N N . ASP A 1 176 ? -5.220 24.886 28.690 1.00 85.50 176 ASP A N 1
ATOM 1401 C CA . ASP A 1 176 ? -4.521 23.6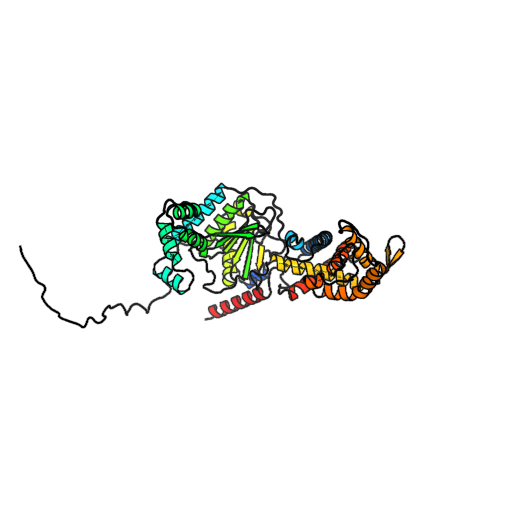57 29.097 1.00 85.50 176 ASP A CA 1
ATOM 1402 C C . ASP A 1 176 ? -5.325 22.373 28.823 1.00 85.50 176 ASP A C 1
ATOM 1404 O O . ASP A 1 176 ? -4.764 21.299 28.585 1.00 85.50 176 ASP A O 1
ATOM 1408 N N . LEU A 1 177 ? -6.657 22.474 28.819 1.00 90.31 177 LEU A N 1
ATOM 1409 C CA . LEU A 1 177 ? -7.535 21.340 28.560 1.00 90.31 177 LEU A CA 1
ATOM 1410 C C . LEU A 1 177 ? -7.647 20.997 27.079 1.00 90.31 177 LEU A C 1
ATOM 1412 O O . LEU A 1 177 ? -7.950 19.849 26.770 1.00 90.31 177 LEU A O 1
ATOM 1416 N N . SER A 1 178 ? -7.391 21.935 26.163 1.00 86.56 178 SER A N 1
ATOM 1417 C CA . SER A 1 178 ? -7.492 21.671 24.721 1.00 86.56 178 SER A CA 1
ATOM 1418 C C . SER A 1 178 ? -6.501 20.587 24.289 1.00 86.56 178 SER A C 1
ATOM 1420 O O . SER A 1 178 ? -6.878 19.627 23.612 1.00 86.56 178 SER A O 1
ATOM 1422 N N . ASP A 1 179 ? -5.263 20.673 24.781 1.00 86.44 179 ASP A N 1
ATOM 1423 C CA . ASP A 1 179 ? -4.221 19.676 24.528 1.00 86.44 179 ASP A CA 1
ATOM 1424 C C . ASP A 1 179 ? -4.577 18.322 25.137 1.00 86.44 179 ASP A C 1
ATOM 1426 O O . ASP A 1 179 ? -4.446 17.290 24.480 1.00 86.44 179 ASP A O 1
ATOM 1430 N N . SER A 1 180 ? -5.099 18.315 26.367 1.00 89.69 180 SER A N 1
ATOM 1431 C CA . SER A 1 180 ? -5.533 17.084 27.036 1.00 89.69 180 SER A CA 1
ATOM 1432 C C . SER A 1 180 ? -6.715 16.430 26.312 1.00 89.69 180 SER A C 1
ATOM 1434 O O . SER A 1 180 ? -6.729 15.217 26.126 1.00 89.69 180 SER A O 1
ATOM 1436 N N . ILE A 1 181 ? -7.680 17.222 25.835 1.00 90.19 181 ILE A N 1
ATOM 1437 C CA . ILE A 1 181 ? -8.805 16.740 25.027 1.00 90.19 181 ILE A CA 1
ATOM 1438 C C . ILE A 1 181 ? -8.281 16.136 23.720 1.00 90.19 181 ILE A C 1
ATOM 1440 O O . ILE A 1 181 ? -8.605 14.995 23.421 1.00 90.19 181 ILE A O 1
ATOM 1444 N N . ASN A 1 182 ? -7.408 16.826 22.976 1.00 86.56 182 ASN A N 1
ATOM 1445 C CA . ASN A 1 182 ? -6.777 16.278 21.762 1.00 86.56 182 ASN A CA 1
ATOM 1446 C C . ASN A 1 182 ? -5.997 14.981 22.029 1.00 86.56 182 ASN A C 1
ATOM 1448 O O . ASN A 1 182 ? -5.914 14.083 21.187 1.00 86.56 182 ASN A O 1
ATOM 1452 N N . LYS A 1 183 ? -5.390 14.893 23.211 1.00 85.81 183 LYS A N 1
ATOM 1453 C CA . LYS A 1 183 ? -4.574 13.762 23.635 1.00 85.81 183 LYS A CA 1
ATOM 1454 C C . LYS A 1 183 ? -5.388 12.546 24.073 1.00 85.81 183 LYS A C 1
ATOM 1456 O O . LYS A 1 183 ? -4.827 11.461 24.031 1.00 85.81 183 LYS A O 1
ATOM 1461 N N . TYR A 1 184 ? -6.651 12.675 24.463 1.00 87.56 184 TYR A N 1
ATOM 1462 C CA . TYR A 1 184 ? -7.452 11.540 24.952 1.00 87.56 184 TYR A CA 1
ATOM 1463 C C . TYR A 1 184 ? -8.795 11.371 24.237 1.00 87.56 184 TYR A C 1
ATOM 1465 O O . TYR A 1 184 ? -9.601 10.534 24.641 1.00 87.56 184 TYR A O 1
ATOM 1473 N N . CYS A 1 185 ? -9.040 12.160 23.189 1.00 87.88 185 CYS A N 1
ATOM 1474 C CA . CYS A 1 185 ? -10.200 11.999 22.327 1.00 87.88 185 CYS A CA 1
ATOM 1475 C C . CYS A 1 185 ? -10.189 10.636 21.622 1.00 87.88 185 CYS A C 1
ATOM 1477 O O . CYS A 1 185 ? -9.136 10.027 21.415 1.00 87.88 185 CYS A O 1
ATOM 1479 N N . TYR A 1 186 ? -11.380 10.186 21.240 1.00 86.19 186 TYR A N 1
ATOM 1480 C CA . TYR A 1 186 ? -11.609 8.908 20.576 1.00 86.19 186 TYR A CA 1
ATOM 1481 C C . TYR A 1 186 ? -11.111 8.855 19.128 1.00 86.19 186 TYR A C 1
ATOM 1483 O O . TYR A 1 186 ? -10.916 7.758 18.603 1.00 86.19 186 TYR A O 1
ATOM 1491 N N . ASP A 1 187 ? -10.915 10.014 18.499 1.00 84.44 187 ASP A N 1
ATOM 1492 C CA . ASP A 1 187 ? -10.469 10.158 17.121 1.00 84.44 187 ASP A CA 1
ATOM 1493 C C . ASP A 1 187 ? -9.076 10.795 17.014 1.00 84.44 187 ASP A C 1
ATOM 1495 O O . ASP A 1 187 ? -8.585 11.521 17.886 1.00 84.44 187 ASP A O 1
ATOM 1499 N N . TYR A 1 188 ? -8.415 10.507 15.898 1.00 83.94 188 TYR A N 1
ATOM 1500 C CA . TYR A 1 188 ? -7.203 11.192 15.473 1.00 83.94 188 TYR A CA 1
ATOM 1501 C C . TYR A 1 188 ? -7.244 11.411 13.964 1.00 83.94 188 TYR A C 1
ATOM 1503 O O . TYR A 1 188 ? -7.416 10.466 13.202 1.00 83.94 188 TYR A O 1
ATOM 1511 N N . ILE A 1 189 ? -7.050 12.656 13.529 1.00 84.12 189 ILE A N 1
ATOM 1512 C CA . ILE A 1 189 ? -6.996 13.004 12.108 1.00 84.12 189 ILE A CA 1
ATOM 1513 C C . ILE A 1 189 ? -5.535 13.156 11.687 1.00 84.12 189 ILE A C 1
ATOM 1515 O O . ILE A 1 189 ? -4.798 13.984 12.228 1.00 84.12 189 ILE A O 1
ATOM 1519 N N . SER A 1 190 ? -5.129 12.377 10.688 1.00 80.06 190 SER A N 1
ATOM 1520 C CA . SER A 1 190 ? -3.836 12.486 10.024 1.00 80.06 190 SER A CA 1
ATOM 1521 C C . SER A 1 190 ? -4.011 13.134 8.657 1.00 80.06 190 SER A C 1
ATOM 1523 O O . SER A 1 190 ? -4.715 12.610 7.796 1.00 80.06 190 SER A O 1
ATOM 1525 N N . ASN A 1 191 ? -3.350 14.272 8.446 1.00 76.81 191 ASN A N 1
ATOM 1526 C CA . ASN A 1 191 ? -3.297 14.915 7.140 1.00 76.81 191 ASN A CA 1
ATOM 1527 C C . ASN A 1 191 ? -1.985 14.531 6.453 1.00 76.81 191 ASN A C 1
ATOM 1529 O O . ASN A 1 191 ? -0.909 14.994 6.837 1.00 76.81 191 ASN A O 1
ATOM 1533 N N . THR A 1 192 ? -2.072 13.647 5.464 1.00 66.56 192 THR A N 1
ATOM 1534 C CA . THR A 1 192 ? -0.918 13.185 4.688 1.00 66.56 192 THR A CA 1
ATOM 1535 C C . THR A 1 192 ? -1.093 13.585 3.229 1.00 66.56 192 THR A C 1
ATOM 1537 O O . THR A 1 192 ? -2.211 13.788 2.765 1.00 66.56 192 THR A O 1
ATOM 1540 N N . GLY A 1 193 ? -0.006 13.616 2.452 1.00 57.72 193 GLY A N 1
ATOM 1541 C CA . GLY A 1 193 ? -0.092 13.866 1.005 1.00 57.72 193 GLY A CA 1
ATOM 1542 C C . GLY A 1 193 ? -0.962 12.859 0.228 1.00 57.72 193 GLY A C 1
ATOM 1543 O O . GLY A 1 193 ? -1.223 13.080 -0.949 1.00 57.72 193 GLY A O 1
ATOM 1544 N N . GLY A 1 194 ? -1.401 11.763 0.866 1.00 61.34 194 GLY A N 1
ATOM 1545 C CA . GLY A 1 194 ? -2.283 10.743 0.295 1.00 61.34 194 GLY A CA 1
ATOM 1546 C C . GLY A 1 194 ? -3.751 10.813 0.733 1.00 61.34 194 GLY A C 1
ATOM 1547 O O . GLY A 1 194 ? -4.510 9.948 0.305 1.00 61.34 194 GLY A O 1
ATOM 1548 N N . GLY A 1 195 ? -4.151 11.781 1.566 1.00 71.56 195 GLY A N 1
ATOM 1549 C CA . GLY A 1 195 ? -5.529 11.925 2.054 1.00 71.56 195 GLY A CA 1
ATOM 1550 C C . GLY A 1 195 ? -5.622 12.375 3.513 1.00 71.56 195 GLY A C 1
ATOM 1551 O O . GLY A 1 195 ? -4.619 12.396 4.242 1.00 71.56 195 GLY A O 1
ATOM 1552 N N . VAL A 1 196 ? -6.843 12.725 3.923 1.00 84.38 196 VAL A N 1
ATOM 1553 C CA . VAL A 1 196 ? -7.208 13.024 5.312 1.00 84.38 196 VAL A CA 1
ATOM 1554 C C . VAL A 1 196 ? -7.773 11.752 5.935 1.00 84.38 196 VAL A C 1
ATOM 1556 O O . VAL A 1 196 ? -8.909 11.373 5.678 1.00 84.38 196 VAL A O 1
ATOM 1559 N N . TR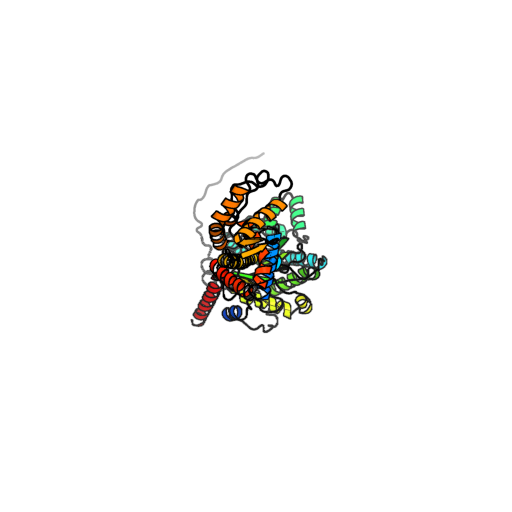P A 1 197 ? -6.956 11.081 6.743 1.00 89.56 197 TRP A N 1
ATOM 1560 C CA . TRP A 1 197 ? -7.330 9.830 7.396 1.00 89.56 197 TRP A CA 1
ATOM 1561 C C . TRP A 1 197 ? -7.825 10.102 8.810 1.00 89.56 197 TRP A C 1
ATOM 1563 O O . TRP A 1 197 ? -7.084 10.653 9.625 1.00 89.56 197 TRP A O 1
ATOM 1573 N N . GLU A 1 198 ? -9.040 9.669 9.120 1.00 92.12 198 GLU A N 1
ATOM 1574 C CA . GLU A 1 198 ? -9.577 9.654 10.477 1.00 92.12 198 GLU A CA 1
ATOM 1575 C C . GLU A 1 198 ? -9.385 8.264 11.085 1.00 92.12 198 GLU A C 1
ATOM 1577 O O . GLU A 1 198 ? -9.775 7.265 10.489 1.00 92.12 198 GLU A O 1
ATOM 1582 N N . TYR A 1 199 ? -8.758 8.202 12.256 1.00 91.56 199 TYR A N 1
ATOM 1583 C CA . TYR A 1 199 ? -8.469 6.983 13.004 1.00 91.56 199 TYR A CA 1
ATOM 1584 C C . TYR A 1 199 ? -9.407 6.874 14.198 1.00 91.56 199 TYR A C 1
ATOM 1586 O O . TYR A 1 199 ? -9.462 7.797 15.010 1.00 91.56 199 TYR A O 1
ATOM 1594 N N . ILE A 1 200 ? -10.065 5.725 14.347 1.00 91.38 200 ILE A N 1
ATOM 1595 C CA . ILE A 1 200 ? -10.933 5.394 15.479 1.00 91.38 200 ILE A CA 1
ATOM 1596 C C . ILE A 1 200 ? -10.414 4.122 16.139 1.00 91.38 200 ILE A C 1
ATOM 1598 O O . ILE A 1 200 ? -10.111 3.134 15.466 1.00 91.38 200 ILE A O 1
ATOM 1602 N N . THR A 1 201 ? -10.338 4.132 17.470 1.00 88.94 201 THR A N 1
ATOM 1603 C CA . THR A 1 201 ? -9.902 2.964 18.244 1.00 88.94 201 THR A CA 1
ATOM 1604 C C . THR A 1 201 ? -10.814 2.705 19.436 1.00 88.94 201 THR A C 1
ATOM 1606 O O . THR A 1 201 ? -11.317 3.639 20.066 1.00 88.94 201 THR A O 1
ATOM 1609 N N . SER A 1 202 ? -10.981 1.432 19.802 1.00 87.00 202 SER A N 1
ATOM 1610 C CA . SER A 1 202 ? -11.665 1.047 21.042 1.00 87.00 202 SER A CA 1
ATOM 1611 C C . SER A 1 202 ? -10.967 1.622 22.279 1.00 87.00 202 SER A C 1
ATOM 1613 O O . SER A 1 202 ? -11.630 2.018 23.232 1.00 87.00 202 SER A O 1
ATOM 1615 N N . TYR A 1 203 ? -9.634 1.727 22.252 1.00 81.00 203 TYR A N 1
ATOM 1616 C CA . TYR A 1 203 ? -8.850 2.342 23.327 1.00 81.00 203 TYR A CA 1
ATOM 1617 C C . TYR A 1 203 ? -9.157 3.835 23.464 1.00 81.00 203 TYR A C 1
ATOM 1619 O O . TYR A 1 203 ? -9.434 4.304 24.568 1.00 81.00 203 TYR A O 1
ATOM 1627 N N . GLY A 1 204 ? -9.187 4.565 22.346 1.00 83.88 204 GLY A N 1
ATOM 1628 C CA . GLY A 1 204 ? -9.518 5.988 22.312 1.00 83.88 204 GLY A CA 1
ATOM 1629 C C . GLY A 1 204 ? -10.926 6.255 22.834 1.00 83.88 204 GLY A C 1
ATOM 1630 O O . GLY A 1 204 ? -11.127 7.183 23.616 1.00 83.88 204 GLY A O 1
ATOM 1631 N N . LEU A 1 205 ? -11.893 5.394 22.497 1.00 86.19 205 LEU A N 1
ATOM 1632 C CA . LEU A 1 205 ? -13.245 5.456 23.068 1.00 86.19 205 LEU A CA 1
ATOM 1633 C C . LEU A 1 205 ? -13.276 5.241 24.585 1.00 86.19 205 LEU A C 1
ATOM 1635 O O . LEU A 1 205 ? -14.229 5.671 25.226 1.00 86.19 205 LEU A O 1
ATOM 1639 N N . ASN A 1 206 ? -12.249 4.636 25.174 1.00 77.69 206 ASN A N 1
ATOM 1640 C CA . ASN A 1 206 ? -12.099 4.487 26.622 1.00 77.69 206 ASN A CA 1
ATOM 1641 C C . ASN A 1 206 ? -11.184 5.563 27.238 1.00 77.69 206 ASN A C 1
ATOM 1643 O O . ASN A 1 206 ? -10.813 5.467 28.402 1.00 77.69 206 ASN A O 1
ATOM 1647 N N . GLY A 1 207 ? -10.804 6.595 26.474 1.00 69.75 207 GLY A N 1
ATOM 1648 C CA . GLY A 1 207 ? -9.905 7.657 26.934 1.00 69.75 207 GLY A CA 1
ATOM 1649 C C . GLY A 1 207 ? -8.428 7.249 26.997 1.00 69.75 207 GLY A C 1
ATOM 1650 O O . GLY A 1 207 ? -7.596 8.006 27.496 1.00 69.75 207 GLY A O 1
ATOM 1651 N N . CYS A 1 208 ? -8.074 6.080 26.469 1.00 69.38 208 CYS A N 1
ATOM 1652 C CA . CYS A 1 208 ? -6.715 5.554 26.458 1.00 69.38 208 CYS A CA 1
ATOM 1653 C C . CYS A 1 208 ? -6.112 5.681 25.058 1.00 69.38 208 CYS A C 1
ATOM 1655 O O . CYS A 1 208 ? -6.720 5.272 24.077 1.00 69.38 208 CYS A O 1
ATOM 1657 N N . LYS A 1 209 ? -4.876 6.177 24.938 1.00 59.81 209 LYS A N 1
ATOM 1658 C CA . LYS A 1 209 ? -4.160 6.138 23.646 1.00 59.81 209 LYS A CA 1
ATOM 1659 C C . LYS A 1 209 ? -3.301 4.895 23.444 1.00 59.81 209 LYS A C 1
ATOM 1661 O O . LYS A 1 209 ? -2.900 4.627 22.317 1.00 59.81 209 LYS A O 1
ATOM 1666 N N . LYS A 1 210 ? -2.978 4.152 24.503 1.00 54.28 210 LYS A N 1
ATOM 1667 C CA . LYS A 1 210 ? -2.072 3.009 24.378 1.00 54.28 210 LYS A CA 1
ATOM 1668 C C . LYS A 1 210 ? -2.821 1.727 24.040 1.00 54.28 210 LYS A C 1
ATOM 1670 O O . LYS A 1 210 ? -3.506 1.169 24.889 1.00 54.28 210 LYS A O 1
ATOM 1675 N N . ARG A 1 211 ? -2.566 1.240 22.827 1.00 50.31 211 ARG A N 1
ATOM 1676 C CA . ARG A 1 211 ? -2.572 -0.189 22.485 1.00 50.31 211 ARG A CA 1
ATOM 1677 C C . ARG A 1 211 ? -1.354 -0.912 23.097 1.00 50.31 211 ARG A C 1
ATOM 1679 O O . ARG A 1 211 ? -1.439 -2.073 23.467 1.00 50.31 211 ARG A O 1
ATOM 1686 N N . ASP A 1 212 ? -0.256 -0.179 23.321 1.00 43.09 212 ASP A N 1
ATOM 1687 C CA . ASP A 1 212 ? 1.042 -0.680 23.816 1.00 43.09 212 ASP A CA 1
ATOM 1688 C C . ASP A 1 212 ? 1.084 -1.124 25.291 1.00 43.09 212 ASP A C 1
ATOM 1690 O O . ASP A 1 212 ? 2.172 -1.298 25.838 1.00 43.09 212 ASP A O 1
ATOM 1694 N N . VAL A 1 213 ? -0.051 -1.292 25.975 1.00 41.25 213 VAL A N 1
ATOM 1695 C CA . VAL A 1 213 ? -0.021 -1.890 27.325 1.00 41.25 213 VAL A CA 1
ATOM 1696 C C . VAL A 1 213 ? 0.397 -3.369 27.240 1.00 41.25 213 VAL A C 1
ATOM 1698 O O . VAL A 1 213 ? 1.063 -3.866 28.145 1.00 41.25 213 VAL A O 1
ATOM 1701 N N . ASP A 1 214 ? 0.157 -4.009 26.088 1.00 45.84 214 ASP A N 1
ATOM 1702 C CA . ASP A 1 214 ? 0.473 -5.424 25.859 1.00 45.84 214 ASP A CA 1
ATOM 1703 C C . ASP A 1 214 ? 1.692 -5.623 24.932 1.00 45.84 214 ASP A C 1
ATOM 1705 O O . ASP A 1 214 ? 2.174 -6.744 24.769 1.00 45.84 214 ASP A O 1
ATOM 1709 N N . GLY A 1 215 ? 2.182 -4.553 24.287 1.00 54.69 215 GLY A N 1
ATOM 1710 C CA . GLY A 1 215 ? 3.343 -4.578 23.382 1.00 54.69 215 GLY A CA 1
ATOM 1711 C C . GLY A 1 215 ? 3.193 -5.459 22.130 1.00 54.69 215 GLY A C 1
ATOM 1712 O O . GLY A 1 215 ? 4.196 -5.781 21.490 1.00 54.69 215 GLY A O 1
ATOM 1713 N N . LYS A 1 216 ? 1.971 -5.885 21.785 1.00 68.00 216 LYS A N 1
ATOM 1714 C CA . LYS A 1 216 ? 1.717 -6.779 20.649 1.00 68.00 216 LYS A CA 1
ATOM 1715 C C . LYS A 1 216 ? 1.752 -6.025 19.326 1.00 68.00 216 LYS A C 1
ATOM 1717 O O . LYS A 1 216 ? 1.188 -4.943 19.181 1.00 68.00 216 LYS A O 1
ATOM 1722 N N . HIS A 1 217 ? 2.405 -6.627 18.343 1.00 77.44 217 HIS A N 1
ATOM 1723 C CA . HIS A 1 217 ? 2.531 -6.063 17.010 1.00 77.44 217 HIS A CA 1
ATOM 1724 C C . HIS A 1 217 ? 1.209 -6.189 16.231 1.00 77.44 217 HIS A C 1
ATOM 1726 O O . HIS A 1 217 ? 0.558 -7.236 16.241 1.00 77.44 217 HIS A O 1
ATOM 1732 N N . ILE A 1 218 ? 0.814 -5.122 15.532 1.00 85.38 218 ILE A N 1
ATOM 1733 C CA . ILE A 1 218 ? -0.292 -5.166 14.569 1.00 85.38 218 ILE A CA 1
ATOM 1734 C C . ILE A 1 218 ? 0.193 -5.991 13.387 1.00 85.38 218 ILE A C 1
ATOM 1736 O O . ILE A 1 218 ? 1.014 -5.505 12.626 1.00 85.38 218 ILE A O 1
ATOM 1740 N N . GLY A 1 219 ? -0.287 -7.225 13.238 1.00 89.81 219 GLY A N 1
ATOM 1741 C CA . GLY A 1 219 ? 0.179 -8.130 12.184 1.00 89.81 219 GLY A CA 1
ATOM 1742 C C . GLY A 1 219 ? -0.701 -8.179 10.948 1.00 89.81 219 GLY A C 1
ATOM 1743 O O . GLY A 1 219 ? -0.299 -8.712 9.909 1.00 89.81 219 GLY A O 1
ATOM 1744 N N . HIS A 1 220 ? -1.908 -7.631 11.039 1.00 93.44 220 HIS A N 1
ATOM 1745 C CA . HIS A 1 220 ? -2.935 -7.848 10.038 1.00 93.44 220 HIS A CA 1
ATOM 1746 C C . HIS A 1 220 ? -3.752 -6.603 9.767 1.00 93.44 220 HIS A C 1
ATOM 1748 O O . HIS A 1 220 ? -3.972 -5.759 10.641 1.00 93.44 220 HIS A O 1
ATOM 1754 N N . ARG A 1 221 ? -4.261 -6.548 8.539 1.00 93.62 221 ARG A N 1
ATOM 1755 C CA . ARG A 1 221 ? -5.176 -5.515 8.096 1.00 93.62 221 ARG A CA 1
ATOM 1756 C C . ARG A 1 221 ? -6.272 -6.058 7.188 1.00 93.62 221 ARG A C 1
ATOM 1758 O O . ARG A 1 221 ? -6.030 -6.940 6.361 1.00 93.62 221 ARG A O 1
ATOM 1765 N N . PHE A 1 222 ? -7.452 -5.465 7.311 1.00 96.06 222 PHE A N 1
ATOM 1766 C CA . PHE A 1 222 ? -8.566 -5.649 6.388 1.00 96.06 222 PHE A CA 1
ATOM 1767 C C . PHE A 1 222 ? -8.866 -4.352 5.643 1.00 96.06 222 PHE A C 1
ATOM 1769 O O . PHE A 1 222 ? -8.712 -3.263 6.193 1.00 96.06 222 PHE A O 1
ATOM 1776 N N . TYR A 1 223 ? -9.304 -4.477 4.397 1.00 95.44 223 TYR A N 1
ATOM 1777 C CA . TYR A 1 223 ? -9.605 -3.376 3.493 1.00 95.44 223 TYR A CA 1
ATOM 1778 C C . TYR A 1 223 ? -11.038 -3.478 2.999 1.00 95.44 223 TYR A C 1
ATOM 1780 O O . TYR A 1 223 ? -11.417 -4.518 2.460 1.00 95.44 223 TYR A O 1
ATOM 1788 N N . LEU A 1 224 ? -11.789 -2.384 3.119 1.00 95.12 224 LEU A N 1
ATOM 1789 C CA . LEU A 1 224 ? -13.144 -2.265 2.587 1.00 95.12 224 LEU A CA 1
ATOM 1790 C C . LEU A 1 224 ? -13.215 -1.093 1.601 1.00 95.12 224 LEU A C 1
ATOM 1792 O O . LEU A 1 224 ? -12.770 0.017 1.906 1.00 95.12 224 LEU A O 1
ATOM 1796 N N . ASN A 1 225 ? -13.810 -1.338 0.435 1.00 93.94 225 ASN A N 1
ATOM 1797 C CA . ASN A 1 225 ? -14.058 -0.327 -0.592 1.00 93.94 225 ASN A CA 1
ATOM 1798 C C . ASN A 1 225 ? -15.495 0.194 -0.475 1.00 93.94 225 ASN A C 1
ATOM 1800 O O . ASN A 1 225 ? -16.408 -0.296 -1.138 1.00 93.94 225 ASN A O 1
ATOM 1804 N N . VAL A 1 226 ? -15.710 1.142 0.428 1.00 93.38 226 VAL A N 1
ATOM 1805 C CA . VAL A 1 226 ? -17.049 1.645 0.754 1.00 93.38 226 VAL A CA 1
ATOM 1806 C C . VAL A 1 226 ? -17.373 2.882 -0.095 1.00 93.38 226 VAL A C 1
ATOM 1808 O O . VAL A 1 226 ? -16.523 3.779 -0.156 1.00 93.38 226 VAL A O 1
ATOM 1811 N N . PRO A 1 227 ? -18.565 2.962 -0.728 1.00 91.75 227 PRO A N 1
ATOM 1812 C CA . PRO A 1 227 ? -19.065 4.195 -1.340 1.00 91.75 227 PRO A CA 1
ATOM 1813 C C . PRO A 1 227 ? -19.108 5.348 -0.330 1.00 91.75 227 PRO A C 1
ATOM 1815 O O . PRO A 1 227 ? -19.407 5.139 0.847 1.00 91.75 227 PRO A O 1
ATOM 1818 N N . LYS A 1 228 ? -18.829 6.577 -0.766 1.00 90.62 228 LYS A N 1
ATOM 1819 C CA . LYS A 1 228 ? -18.799 7.737 0.135 1.00 90.62 228 LYS A CA 1
ATOM 1820 C C . LYS A 1 228 ? -20.164 8.034 0.751 1.00 90.62 228 LYS A C 1
ATOM 1822 O O . LYS A 1 228 ? -20.214 8.432 1.918 1.00 90.62 228 LYS A O 1
ATOM 1827 N N . SER A 1 229 ? -21.245 7.761 0.024 1.00 92.56 229 SER A N 1
ATOM 1828 C CA . SER A 1 229 ? -22.612 7.947 0.506 1.00 92.56 229 SER A CA 1
ATOM 1829 C C . SER A 1 229 ? -22.941 7.063 1.704 1.00 92.56 229 SER A C 1
ATOM 1831 O O . SER A 1 229 ? -23.726 7.467 2.557 1.00 92.56 229 SER A O 1
ATOM 1833 N N . ASP A 1 230 ? -22.313 5.887 1.790 1.00 94.81 230 ASP A N 1
ATOM 1834 C CA . ASP A 1 230 ? -22.553 4.881 2.828 1.00 94.81 230 ASP A CA 1
ATOM 1835 C C . ASP A 1 230 ? -21.413 4.810 3.870 1.00 94.81 230 ASP A C 1
ATOM 1837 O O . ASP A 1 230 ? -21.515 4.062 4.842 1.00 94.81 230 ASP A O 1
ATOM 1841 N N . LEU A 1 231 ? -20.328 5.583 3.704 1.00 95.25 231 LEU A N 1
ATOM 1842 C CA . LEU A 1 231 ? -19.104 5.485 4.516 1.00 95.25 231 LEU A CA 1
ATOM 1843 C C . LEU A 1 231 ? -19.382 5.544 6.022 1.00 95.25 231 LEU A C 1
ATOM 1845 O O . LEU A 1 231 ? -18.938 4.671 6.768 1.00 95.25 231 LEU A O 1
ATOM 1849 N N . TYR A 1 232 ? -20.140 6.551 6.458 1.00 97.06 232 TYR A N 1
ATOM 1850 C CA . TYR A 1 232 ? -20.447 6.762 7.873 1.00 97.06 232 TYR A CA 1
ATOM 1851 C C . TYR A 1 232 ? -21.471 5.765 8.429 1.00 97.06 232 TYR A C 1
ATOM 1853 O O . TYR A 1 232 ? -21.412 5.421 9.608 1.00 97.06 232 TYR A O 1
ATOM 1861 N N . ASP A 1 233 ? -22.375 5.251 7.592 1.00 97.81 233 ASP A N 1
ATOM 1862 C CA . ASP A 1 233 ? -23.316 4.206 8.003 1.00 97.81 233 ASP A CA 1
ATOM 1863 C C . ASP A 1 233 ? -22.590 2.868 8.202 1.00 97.81 233 ASP A C 1
ATOM 1865 O O . ASP A 1 233 ? -22.845 2.153 9.179 1.00 97.81 233 ASP A O 1
ATOM 1869 N N . VAL A 1 234 ? -21.633 2.550 7.321 1.00 97.25 234 VAL A N 1
ATOM 1870 C CA . VAL A 1 234 ? -20.773 1.367 7.452 1.00 97.25 234 VAL A CA 1
ATOM 1871 C C . VAL A 1 234 ? -19.874 1.480 8.679 1.00 97.25 234 VAL A C 1
ATOM 1873 O O . VAL A 1 234 ? -19.865 0.554 9.488 1.00 97.25 234 VAL A O 1
ATOM 1876 N N . THR A 1 235 ? -19.152 2.590 8.878 1.00 96.75 235 THR A N 1
ATOM 1877 C CA . THR A 1 235 ? -18.278 2.742 10.058 1.00 96.75 235 THR A CA 1
ATOM 1878 C C . THR A 1 235 ? -19.073 2.697 11.360 1.00 96.75 235 THR A C 1
ATOM 1880 O O . THR A 1 235 ? -18.649 2.026 12.301 1.00 96.75 235 THR A O 1
ATOM 1883 N N . MET A 1 236 ? -20.253 3.326 11.416 1.00 96.88 236 MET A N 1
ATOM 1884 C CA . MET A 1 236 ? -21.152 3.225 12.567 1.00 96.88 236 MET A CA 1
ATOM 1885 C C . MET A 1 236 ? -21.569 1.776 12.830 1.00 96.88 236 MET A C 1
ATOM 1887 O O . MET A 1 236 ? -21.507 1.318 13.970 1.00 96.88 236 MET A O 1
ATOM 1891 N N . SER A 1 237 ? -21.944 1.039 11.779 1.00 97.56 237 SER A N 1
ATOM 1892 C CA . SER A 1 237 ? -22.321 -0.369 11.903 1.00 97.56 237 SER A CA 1
ATOM 1893 C C . SER A 1 237 ? -21.174 -1.259 12.369 1.00 97.56 237 SER A C 1
ATOM 1895 O O . SER A 1 237 ? -21.414 -2.200 13.118 1.00 97.56 237 SER A O 1
ATOM 1897 N N . LEU A 1 238 ? -19.946 -0.987 11.923 1.00 97.31 238 LEU A N 1
ATOM 1898 C CA . LEU A 1 238 ? -18.766 -1.717 12.374 1.00 97.31 238 LEU A CA 1
ATOM 1899 C C . LEU A 1 238 ? -18.508 -1.461 13.859 1.00 97.31 238 LEU A C 1
ATOM 1901 O O . LEU A 1 238 ? -18.316 -2.416 14.603 1.00 97.31 238 LEU A O 1
ATOM 1905 N N . VAL A 1 239 ? -18.549 -0.200 14.304 1.00 95.75 239 VAL A N 1
ATOM 1906 C CA . VAL A 1 239 ? -18.376 0.150 15.726 1.00 95.75 239 VAL A CA 1
ATOM 1907 C C . VAL A 1 239 ? -19.404 -0.571 16.597 1.00 95.75 239 VAL A C 1
ATOM 1909 O O . VAL A 1 239 ? -19.020 -1.151 17.610 1.00 95.75 239 VAL A O 1
ATOM 1912 N N . ASP A 1 240 ? -20.676 -0.580 16.188 1.00 95.38 240 ASP A N 1
ATOM 1913 C CA . ASP A 1 240 ? -21.732 -1.312 16.897 1.00 95.38 240 ASP A CA 1
ATOM 1914 C C . ASP A 1 240 ? -21.422 -2.807 16.996 1.00 95.38 240 ASP A C 1
ATOM 1916 O O . ASP A 1 240 ? -21.465 -3.378 18.083 1.00 95.38 240 ASP A O 1
ATOM 1920 N N . GLU A 1 241 ? -21.022 -3.430 15.887 1.00 96.94 241 GLU A N 1
ATOM 1921 C CA . GLU A 1 241 ? -20.737 -4.862 15.862 1.00 96.94 241 GLU A CA 1
ATOM 1922 C C . GLU A 1 241 ? -19.522 -5.240 16.720 1.00 96.94 241 GLU A C 1
ATOM 1924 O O . GLU A 1 241 ? -19.552 -6.237 17.446 1.00 96.94 241 GLU A O 1
ATOM 1929 N N . TYR A 1 242 ? -18.462 -4.429 16.685 1.00 95.19 242 TYR A N 1
ATOM 1930 C CA . TYR A 1 242 ? -17.293 -4.616 17.541 1.00 95.19 242 TYR A CA 1
ATOM 1931 C C . TYR A 1 242 ? -17.647 -4.499 19.028 1.00 95.19 242 TYR A C 1
ATOM 1933 O O . TYR A 1 242 ? -17.190 -5.310 19.836 1.00 95.19 242 TYR A O 1
ATOM 1941 N N . GLN A 1 243 ? -18.468 -3.510 19.396 1.00 90.69 243 GLN A N 1
ATOM 1942 C CA . GLN A 1 243 ? -18.900 -3.305 20.778 1.00 90.69 243 GLN A CA 1
ATOM 1943 C C . GLN A 1 243 ? -19.831 -4.417 21.268 1.00 90.69 243 GLN A C 1
ATOM 1945 O O . GLN A 1 243 ? -19.668 -4.890 22.393 1.00 90.69 243 GLN A O 1
ATOM 1950 N N . ASP A 1 244 ? -20.768 -4.866 20.433 1.00 93.38 244 ASP A N 1
ATOM 1951 C CA . ASP A 1 244 ? -21.697 -5.948 20.765 1.00 93.38 244 ASP A CA 1
ATOM 1952 C C . ASP A 1 244 ? -20.975 -7.285 20.988 1.00 93.38 244 ASP A C 1
ATOM 1954 O O . ASP A 1 244 ? -21.397 -8.087 21.825 1.00 93.38 244 ASP A O 1
ATOM 1958 N N . GLN A 1 245 ? -19.869 -7.520 20.274 1.00 92.81 245 GLN A N 1
ATOM 1959 C CA . GLN A 1 245 ? -19.059 -8.732 20.408 1.00 92.81 245 GLN A CA 1
ATOM 1960 C C . GLN A 1 245 ? -17.891 -8.616 21.412 1.00 92.81 245 GLN A C 1
ATOM 1962 O O . GLN A 1 245 ? -17.172 -9.600 21.588 1.00 92.81 245 GLN A O 1
ATOM 1967 N N . ASP A 1 246 ? -17.697 -7.464 22.073 1.00 88.81 246 ASP A N 1
ATOM 1968 C CA . ASP A 1 246 ? -16.542 -7.158 22.951 1.00 88.81 246 ASP A CA 1
ATOM 1969 C C . ASP A 1 246 ? -15.185 -7.438 22.267 1.00 88.81 246 ASP A C 1
ATOM 1971 O O . ASP A 1 246 ? -14.261 -8.003 22.856 1.00 88.81 246 ASP A O 1
ATOM 1975 N N . VAL A 1 247 ? -15.067 -7.064 20.986 1.00 90.75 247 VAL A N 1
ATOM 1976 C CA . VAL A 1 247 ? -13.834 -7.213 20.199 1.00 90.75 247 VAL A CA 1
ATOM 1977 C C . VAL A 1 247 ? -13.146 -5.846 20.078 1.00 90.75 247 VAL A C 1
ATOM 1979 O O . VAL A 1 247 ? -13.769 -4.890 19.611 1.00 90.75 247 VAL A O 1
ATOM 1982 N N . PRO A 1 248 ? -11.865 -5.712 20.476 1.00 88.44 248 PRO A N 1
ATOM 1983 C CA . PRO A 1 248 ? -11.133 -4.463 20.310 1.00 88.44 248 PRO A CA 1
ATOM 1984 C C . PRO A 1 248 ? -10.895 -4.173 18.827 1.00 88.44 248 PRO A C 1
ATOM 1986 O O . PRO A 1 248 ? -10.670 -5.087 18.029 1.00 88.44 248 PRO A O 1
ATOM 1989 N N . PHE A 1 249 ? -10.899 -2.891 18.472 1.00 89.69 249 PHE A N 1
ATOM 1990 C CA . PHE A 1 249 ? -10.749 -2.457 17.091 1.00 89.69 249 PHE A CA 1
ATOM 1991 C C . PHE A 1 249 ? -9.881 -1.216 16.967 1.00 89.69 249 PHE A C 1
ATOM 1993 O O . PHE A 1 249 ? -9.853 -0.337 17.831 1.00 89.69 249 PHE A O 1
ATOM 2000 N N . GLU A 1 250 ? -9.211 -1.141 15.829 1.00 90.38 250 GLU A N 1
ATOM 2001 C CA . GLU A 1 250 ? -8.542 0.044 15.328 1.00 90.38 250 GLU A CA 1
ATOM 2002 C C . GLU A 1 250 ? -8.800 0.082 13.833 1.00 90.38 250 GLU A C 1
ATOM 2004 O O . GLU A 1 250 ? -8.521 -0.884 13.124 1.00 90.38 250 GLU A O 1
ATOM 2009 N N . PHE A 1 251 ? -9.348 1.181 13.344 1.00 93.69 251 PHE A N 1
ATOM 2010 C CA . PHE A 1 251 ? -9.486 1.384 11.916 1.00 93.69 251 PHE A CA 1
ATOM 2011 C C . PHE A 1 251 ? -9.281 2.842 11.567 1.00 93.69 251 PHE A C 1
ATOM 2013 O O . PHE A 1 251 ? -9.412 3.736 12.402 1.00 93.69 251 PHE A O 1
ATOM 2020 N N . LYS A 1 252 ? -8.968 3.066 10.300 1.00 93.00 252 LYS A N 1
ATOM 2021 C CA . LYS A 1 252 ? -8.957 4.386 9.702 1.00 93.00 252 LYS A CA 1
ATOM 2022 C C . LYS A 1 252 ? -9.824 4.416 8.463 1.00 93.00 252 LYS A C 1
ATOM 2024 O O . LYS A 1 252 ? -9.973 3.395 7.789 1.00 93.00 252 LYS A O 1
ATOM 2029 N N . PHE A 1 253 ? -10.334 5.589 8.141 1.00 93.69 253 PHE A N 1
ATOM 2030 C CA . PHE A 1 253 ? -11.078 5.823 6.916 1.00 93.69 253 PHE A CA 1
ATOM 2031 C C . PHE A 1 253 ? -10.791 7.213 6.356 1.00 93.69 253 PHE A C 1
ATOM 2033 O O . PHE A 1 253 ? -10.259 8.072 7.059 1.00 93.69 253 PHE A O 1
ATOM 2040 N N . ASP A 1 254 ? -11.097 7.407 5.079 1.00 88.56 254 ASP A N 1
ATOM 2041 C CA . ASP A 1 254 ? -10.853 8.658 4.360 1.00 88.56 254 ASP A CA 1
ATOM 2042 C C . ASP A 1 254 ? -12.128 9.079 3.626 1.00 88.56 254 ASP A C 1
ATOM 2044 O O . ASP A 1 254 ? -12.585 8.408 2.700 1.00 88.56 254 ASP A O 1
ATOM 2048 N N . ASP A 1 255 ? -12.713 10.198 4.051 1.00 86.94 255 ASP A N 1
ATOM 2049 C CA . ASP A 1 255 ? -13.870 10.802 3.391 1.00 86.94 255 ASP A CA 1
ATOM 2050 C C . ASP A 1 255 ? -13.463 11.847 2.333 1.00 86.94 255 ASP A C 1
ATOM 2052 O O . ASP A 1 255 ? -14.295 12.317 1.557 1.00 86.94 255 ASP A O 1
ATOM 2056 N N . SER A 1 256 ? -12.173 12.171 2.219 1.00 80.50 256 SER A N 1
ATOM 2057 C CA . SER A 1 256 ? -11.625 13.208 1.343 1.00 80.50 256 SER A CA 1
ATOM 2058 C C . SER A 1 256 ? -11.180 12.663 -0.016 1.00 80.50 256 SER A C 1
ATOM 2060 O O . SER A 1 256 ? -11.483 13.259 -1.052 1.00 80.50 256 SER A O 1
ATOM 2062 N N . ASN A 1 257 ? -10.550 11.489 -0.066 1.00 73.44 257 ASN A N 1
ATOM 2063 C CA . ASN A 1 257 ? -9.936 10.983 -1.292 1.00 73.44 257 ASN A CA 1
ATOM 2064 C C . ASN A 1 257 ? -10.940 10.227 -2.176 1.00 73.44 257 ASN A C 1
ATOM 2066 O O . ASN A 1 257 ? -11.540 9.234 -1.772 1.00 73.44 257 ASN A O 1
ATOM 2070 N N . VAL A 1 258 ? -11.174 10.738 -3.386 1.00 68.81 258 VAL A N 1
ATOM 2071 C CA . VAL A 1 258 ? -12.111 10.156 -4.357 1.00 68.81 258 VAL A CA 1
ATOM 2072 C C . VAL A 1 258 ? -11.362 9.168 -5.247 1.00 68.81 258 VAL A C 1
ATOM 2074 O O . VAL A 1 258 ? -10.325 9.500 -5.820 1.00 68.81 258 VAL A O 1
ATOM 2077 N N . GLY A 1 259 ? -11.912 7.963 -5.412 1.00 78.94 259 GLY A N 1
ATOM 2078 C CA . GLY A 1 259 ? -11.404 6.987 -6.380 1.00 78.94 259 GLY A CA 1
ATOM 2079 C C . GLY A 1 259 ? -10.315 6.057 -5.847 1.00 78.94 259 GLY A C 1
ATOM 2080 O O . GLY A 1 259 ? -9.586 5.458 -6.640 1.00 78.94 259 GLY A O 1
ATOM 2081 N N . ARG A 1 260 ? -10.202 5.908 -4.522 1.00 86.69 260 ARG A N 1
ATOM 2082 C CA . ARG A 1 260 ? -9.430 4.828 -3.895 1.00 86.69 260 ARG A CA 1
ATOM 2083 C C . ARG A 1 260 ? -10.330 3.649 -3.522 1.00 86.69 260 ARG A C 1
ATOM 2085 O O . ARG A 1 260 ? -11.505 3.844 -3.248 1.00 86.69 260 ARG A O 1
ATOM 2092 N N . SER A 1 261 ? -9.778 2.437 -3.516 1.00 90.88 261 SER A N 1
ATOM 2093 C CA . SER A 1 261 ? -10.475 1.199 -3.133 1.00 90.88 261 SER A CA 1
ATOM 2094 C C . SER A 1 261 ? -10.184 0.749 -1.695 1.00 90.88 261 SER A C 1
ATOM 2096 O O . SER A 1 261 ? -10.549 -0.359 -1.319 1.00 90.88 261 SER A O 1
ATOM 2098 N N . ASP A 1 262 ? -9.465 1.548 -0.906 1.00 90.50 262 ASP A N 1
ATOM 2099 C CA . ASP A 1 262 ? -9.143 1.295 0.504 1.00 90.50 262 ASP A CA 1
ATOM 2100 C C . ASP A 1 262 ? -9.797 2.325 1.438 1.00 90.50 262 ASP A C 1
ATOM 2102 O O . ASP A 1 262 ? -9.151 2.829 2.358 1.00 90.50 262 ASP A O 1
ATOM 2106 N N . SER A 1 263 ? -11.081 2.624 1.198 1.00 91.94 263 SER A N 1
ATOM 2107 C CA . SER A 1 263 ? -11.869 3.621 1.941 1.00 91.94 263 SER A CA 1
ATOM 2108 C C . SER A 1 263 ? -11.823 3.410 3.454 1.00 91.94 263 SER A C 1
ATOM 2110 O O . SER A 1 263 ? -11.765 4.383 4.200 1.00 91.94 263 SER A O 1
ATOM 2112 N N . ILE A 1 264 ? -11.831 2.150 3.906 1.00 94.56 264 ILE A N 1
ATOM 2113 C CA . ILE A 1 264 ? -11.634 1.771 5.310 1.00 94.56 264 ILE A CA 1
ATOM 2114 C C . ILE A 1 264 ? -10.495 0.752 5.393 1.00 94.56 264 ILE A C 1
ATOM 2116 O O . ILE A 1 264 ? -10.487 -0.244 4.667 1.00 94.56 264 ILE A O 1
ATOM 2120 N N . THR A 1 265 ? -9.546 0.982 6.303 1.00 94.62 265 THR A N 1
ATOM 2121 C CA . THR A 1 265 ? -8.505 0.014 6.681 1.00 94.62 265 THR A CA 1
ATOM 2122 C C . THR A 1 265 ? -8.623 -0.310 8.164 1.00 94.62 265 THR A C 1
ATOM 2124 O O . THR A 1 265 ? -8.561 0.593 8.994 1.00 94.62 265 THR A O 1
ATOM 2127 N N . ILE A 1 266 ? -8.758 -1.587 8.499 1.00 95.50 266 ILE A N 1
ATOM 2128 C CA . ILE A 1 266 ? -8.934 -2.097 9.864 1.00 95.50 266 ILE A CA 1
ATOM 2129 C C . ILE A 1 266 ? -7.671 -2.852 10.260 1.00 95.50 266 ILE A C 1
ATOM 2131 O O . ILE A 1 266 ? -7.150 -3.593 9.438 1.00 95.50 266 ILE A O 1
ATOM 2135 N N . TYR A 1 267 ? -7.198 -2.693 11.491 1.00 92.88 267 TYR A N 1
ATOM 2136 C CA . TYR A 1 267 ? -5.924 -3.207 11.985 1.00 92.88 267 TYR A CA 1
ATOM 2137 C C . TYR A 1 267 ? -6.111 -4.138 13.182 1.00 92.88 267 TYR A C 1
ATOM 2139 O O . TYR A 1 267 ? -6.722 -3.763 14.188 1.00 92.88 267 TYR A O 1
ATOM 2147 N N . CYS A 1 268 ? -5.505 -5.323 13.136 1.00 91.38 268 CYS A N 1
ATOM 2148 C CA . CYS A 1 268 ? -5.555 -6.259 14.253 1.00 91.38 268 CYS A CA 1
ATOM 2149 C C . CYS A 1 268 ? -4.243 -7.010 14.504 1.00 91.38 268 CYS A C 1
ATOM 2151 O O . CYS A 1 268 ? -3.390 -7.173 13.630 1.00 91.38 268 CYS A O 1
ATOM 2153 N N . GLU A 1 269 ? -4.096 -7.443 15.753 1.00 90.25 269 GLU A N 1
ATOM 2154 C CA . GLU A 1 269 ? -3.056 -8.366 16.201 1.00 90.25 269 GLU A CA 1
ATOM 2155 C C . GLU A 1 269 ? -3.368 -9.788 15.731 1.00 90.25 269 GLU A C 1
ATOM 2157 O O . GLU A 1 269 ? -4.520 -10.130 15.433 1.00 90.25 269 GLU A O 1
ATOM 2162 N N . THR A 1 270 ? -2.345 -10.639 15.716 1.00 91.19 270 THR A N 1
ATOM 2163 C CA . THR A 1 270 ? -2.473 -12.013 15.225 1.00 91.19 270 THR A CA 1
ATOM 2164 C C . THR A 1 270 ? -3.478 -12.847 15.999 1.00 91.19 270 THR A C 1
ATOM 2166 O O . THR A 1 270 ? -4.293 -13.540 15.395 1.00 91.19 270 THR A O 1
ATOM 2169 N N . ASP A 1 271 ? -3.535 -12.720 17.320 1.00 88.69 271 ASP A N 1
ATOM 2170 C CA . ASP A 1 271 ? -4.519 -13.425 18.145 1.00 88.69 271 ASP A CA 1
ATOM 2171 C C . ASP A 1 271 ? -5.963 -12.918 17.957 1.00 88.69 271 ASP A C 1
ATOM 2173 O O . ASP A 1 271 ? -6.904 -13.641 18.293 1.00 88.69 271 ASP A O 1
ATOM 2177 N N . LYS A 1 272 ? -6.154 -11.729 17.366 1.00 91.25 272 LYS A N 1
ATOM 2178 C CA . LYS A 1 272 ? -7.460 -11.110 17.072 1.00 91.25 272 LYS A CA 1
ATOM 2179 C C . LYS A 1 272 ? -7.901 -11.230 15.617 1.00 91.25 272 LYS A C 1
ATOM 2181 O O . LYS A 1 272 ? -9.005 -10.782 15.294 1.00 91.25 272 LYS A O 1
ATOM 2186 N N . LEU A 1 273 ? -7.095 -11.837 14.741 1.00 92.56 273 LEU A N 1
ATOM 2187 C CA . LEU A 1 273 ? -7.401 -11.966 13.310 1.00 92.56 273 LEU A CA 1
ATOM 2188 C C . LEU A 1 273 ? -8.794 -12.557 13.066 1.00 92.56 273 LEU A C 1
ATOM 2190 O O . LEU A 1 273 ? -9.588 -12.030 12.289 1.00 92.56 273 LEU A O 1
ATOM 2194 N N . LYS A 1 274 ? -9.092 -13.653 13.766 1.00 92.12 274 LYS A N 1
ATOM 2195 C CA . LYS A 1 274 ? -10.311 -14.445 13.565 1.00 92.12 274 LYS A CA 1
ATOM 2196 C C . LYS A 1 274 ? -11.552 -13.729 14.084 1.00 92.12 274 LYS A C 1
ATOM 2198 O O . LYS A 1 274 ? -12.588 -13.753 13.430 1.00 92.12 274 LYS A O 1
ATOM 2203 N N . ASP A 1 275 ? -11.420 -13.070 15.232 1.00 92.50 275 ASP A N 1
ATOM 2204 C CA . ASP A 1 275 ? -12.501 -12.294 15.838 1.00 92.50 275 ASP A CA 1
ATOM 2205 C C . ASP A 1 275 ? -12.866 -11.093 14.960 1.00 92.50 275 ASP A C 1
ATOM 2207 O O . ASP A 1 275 ? -14.043 -10.821 14.746 1.00 92.50 275 ASP A O 1
ATOM 2211 N N . ASN A 1 276 ? -11.864 -10.419 14.385 1.00 94.12 276 ASN A N 1
ATOM 2212 C CA . ASN A 1 276 ? -12.088 -9.309 13.460 1.00 94.12 276 ASN A CA 1
ATOM 2213 C C . ASN A 1 276 ? -12.787 -9.766 12.175 1.00 94.12 276 ASN A C 1
ATOM 2215 O O . ASN A 1 276 ? -13.748 -9.130 11.752 1.00 94.12 276 ASN A O 1
ATOM 2219 N N . LEU A 1 277 ? -12.361 -10.886 11.583 1.00 93.81 277 LEU A N 1
ATOM 2220 C CA . LEU A 1 277 ? -13.044 -11.445 10.414 1.00 93.81 277 LEU A CA 1
ATOM 2221 C C . LEU A 1 277 ? -14.510 -11.790 10.727 1.00 93.81 277 LEU A C 1
ATOM 2223 O O . LEU A 1 277 ? -15.399 -11.431 9.960 1.00 93.81 277 LEU A O 1
ATOM 2227 N N . ARG A 1 278 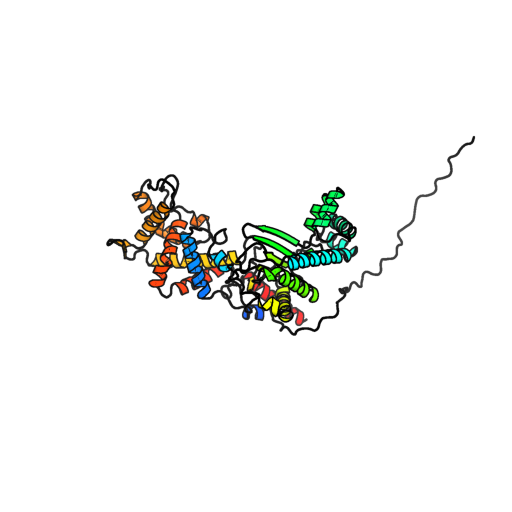? -14.773 -12.406 11.888 1.00 93.94 278 ARG A N 1
ATOM 2228 C CA . ARG A 1 278 ? -16.137 -12.728 12.335 1.00 93.94 278 ARG A CA 1
ATOM 2229 C C . ARG A 1 278 ? -17.003 -11.480 12.510 1.00 93.94 278 ARG A C 1
ATOM 2231 O O . ARG A 1 278 ? -18.182 -11.511 12.167 1.00 93.94 278 ARG A O 1
ATOM 2238 N N . VAL A 1 279 ? -16.446 -10.392 13.045 1.00 95.75 279 VAL A N 1
ATOM 2239 C CA . VAL A 1 279 ? -17.154 -9.107 13.165 1.00 95.75 279 VAL A CA 1
ATOM 2240 C C . VAL A 1 279 ? -17.558 -8.581 11.788 1.00 95.75 279 VAL A C 1
ATOM 2242 O O . VAL A 1 279 ? -18.710 -8.199 11.606 1.00 95.75 279 VAL A O 1
ATOM 2245 N N . LEU A 1 280 ? -16.655 -8.621 10.803 1.00 95.44 280 LEU A N 1
ATOM 2246 C CA . LEU A 1 280 ? -16.957 -8.186 9.436 1.00 95.44 280 LEU A CA 1
ATOM 2247 C C . LEU A 1 280 ? -18.068 -9.019 8.790 1.00 95.44 280 LEU A C 1
ATOM 2249 O O . LEU A 1 280 ? -19.005 -8.460 8.221 1.00 95.44 280 LEU A O 1
ATOM 2253 N N . GLU A 1 281 ? -17.992 -10.344 8.912 1.00 93.69 281 GLU A N 1
ATOM 2254 C CA . GLU A 1 281 ? -19.015 -11.256 8.391 1.00 93.69 281 GLU A CA 1
ATOM 2255 C C . GLU A 1 281 ? -20.375 -11.018 9.073 1.00 93.69 281 GLU A C 1
ATOM 2257 O O . GLU A 1 281 ? -21.382 -10.852 8.390 1.00 93.69 281 GLU A O 1
ATOM 2262 N N . SER A 1 282 ? -20.397 -10.882 10.404 1.00 95.19 282 SER A N 1
ATOM 2263 C CA . SER A 1 282 ? -21.620 -10.600 11.172 1.00 95.19 282 SER A CA 1
ATOM 2264 C C . SER A 1 282 ? -22.248 -9.250 10.809 1.00 95.19 282 SER A C 1
ATOM 2266 O O . SER A 1 282 ? -23.466 -9.153 10.651 1.00 95.19 282 SER A O 1
ATOM 2268 N N . ALA A 1 283 ? -21.434 -8.203 10.624 1.00 95.44 283 ALA A N 1
ATOM 2269 C CA . ALA A 1 283 ? -21.923 -6.884 10.230 1.00 95.44 283 ALA A CA 1
ATOM 2270 C C . ALA A 1 283 ? -22.627 -6.929 8.863 1.00 95.44 283 ALA A C 1
ATOM 2272 O O . ALA A 1 283 ? -23.711 -6.358 8.707 1.00 95.44 283 ALA A O 1
ATOM 2273 N N . ARG A 1 284 ? -22.052 -7.664 7.899 1.00 94.06 284 ARG A N 1
ATOM 2274 C CA . ARG A 1 284 ? -22.679 -7.905 6.595 1.00 94.06 284 ARG A CA 1
ATOM 2275 C C . ARG A 1 284 ? -23.983 -8.678 6.736 1.00 94.06 284 ARG A C 1
ATOM 2277 O O . ARG A 1 284 ? -24.985 -8.259 6.167 1.00 94.06 284 ARG A O 1
ATOM 2284 N N . ASP A 1 285 ? -23.979 -9.773 7.485 1.00 94.06 285 ASP A N 1
ATOM 2285 C CA . ASP A 1 285 ? -25.141 -10.655 7.600 1.00 94.06 285 ASP A CA 1
ATOM 2286 C C . ASP A 1 285 ? -26.325 -9.952 8.295 1.00 94.06 285 ASP A C 1
ATOM 2288 O O . ASP A 1 285 ? -27.479 -10.168 7.928 1.00 94.06 285 ASP A O 1
ATOM 2292 N N . LYS A 1 286 ? -26.052 -9.044 9.245 1.00 95.81 286 LYS A N 1
ATOM 2293 C CA . LYS A 1 286 ? -27.074 -8.209 9.901 1.00 95.81 286 LYS A CA 1
ATOM 2294 C C . LYS A 1 286 ? -27.580 -7.054 9.035 1.00 95.81 286 LYS A C 1
ATOM 2296 O O . LYS A 1 286 ? -28.713 -6.613 9.228 1.00 95.81 286 LYS A O 1
ATOM 2301 N N . LYS A 1 287 ? -26.757 -6.520 8.126 1.00 96.31 287 LYS A N 1
ATOM 2302 C CA . LYS A 1 287 ? -27.110 -5.379 7.259 1.00 96.31 287 LYS A CA 1
ATOM 2303 C C . LYS A 1 287 ? -26.724 -5.632 5.795 1.00 96.31 287 LYS A C 1
ATOM 2305 O O . LYS A 1 287 ? -25.912 -4.885 5.238 1.00 96.31 287 LYS A O 1
ATOM 2310 N N . PRO A 1 288 ? -27.325 -6.639 5.138 1.00 95.25 288 PRO A N 1
ATOM 2311 C CA . PRO A 1 288 ? -26.936 -7.041 3.789 1.00 95.25 288 PRO A CA 1
ATOM 2312 C C . PRO A 1 288 ? -27.140 -5.930 2.753 1.00 95.25 288 PRO A C 1
ATOM 2314 O O . PRO A 1 288 ? -26.317 -5.797 1.856 1.00 95.25 288 PRO A O 1
ATOM 2317 N N . ASP A 1 289 ? -28.158 -5.076 2.902 1.00 96.38 289 ASP A N 1
ATOM 2318 C CA . ASP A 1 289 ? -28.405 -3.958 1.976 1.00 96.38 289 ASP A CA 1
ATOM 2319 C C . ASP A 1 289 ? -27.315 -2.878 2.034 1.00 96.38 289 ASP A C 1
ATOM 2321 O O . ASP A 1 289 ? -27.006 -2.242 1.027 1.00 96.38 289 ASP A O 1
ATOM 2325 N N . LEU A 1 290 ? -26.725 -2.664 3.214 1.00 96.06 290 LEU A N 1
ATOM 2326 C CA . LEU A 1 290 ? -25.648 -1.696 3.411 1.00 96.06 290 LEU A CA 1
ATOM 2327 C C . LEU A 1 290 ? -24.321 -2.273 2.910 1.00 96.06 290 LEU A C 1
ATOM 2329 O O . LEU A 1 290 ? -23.632 -1.661 2.096 1.00 96.06 290 LEU A O 1
ATOM 2333 N N . PHE A 1 291 ? -23.980 -3.481 3.364 1.00 95.00 291 PHE A N 1
ATOM 2334 C CA . PHE A 1 291 ? -22.711 -4.121 3.023 1.00 95.00 291 PHE A CA 1
ATOM 2335 C C . PHE A 1 291 ? -22.684 -4.697 1.601 1.00 95.00 291 PHE A C 1
ATOM 2337 O O . PHE A 1 291 ? -21.610 -4.834 1.024 1.00 95.00 291 PHE A O 1
ATOM 2344 N N . GLY A 1 292 ? -23.840 -4.955 0.986 1.00 92.62 292 GLY A N 1
ATOM 2345 C CA . GLY A 1 292 ? -23.960 -5.370 -0.415 1.00 92.62 292 GLY A CA 1
ATOM 2346 C C . GLY A 1 292 ? -23.527 -4.298 -1.420 1.00 92.62 292 GLY A C 1
ATOM 2347 O O . GLY A 1 292 ? -23.289 -4.614 -2.584 1.00 92.62 292 GLY A O 1
ATOM 2348 N N . LYS A 1 293 ? -23.383 -3.042 -0.977 1.00 92.75 293 LYS A N 1
ATOM 2349 C CA . LYS A 1 293 ? -22.831 -1.937 -1.775 1.00 92.75 293 LYS A CA 1
ATOM 2350 C C . LYS A 1 293 ? -21.311 -1.805 -1.657 1.00 92.75 293 LYS A C 1
ATOM 2352 O O . LYS A 1 293 ? -20.718 -1.024 -2.399 1.00 92.75 293 LYS A O 1
ATOM 2357 N N . VAL A 1 294 ? -20.676 -2.517 -0.721 1.00 93.06 294 VAL A N 1
ATOM 2358 C CA . VAL A 1 294 ? -19.219 -2.479 -0.565 1.00 93.06 294 VAL A CA 1
ATOM 2359 C C . VAL A 1 294 ? -18.587 -3.121 -1.795 1.00 93.06 294 VAL A C 1
ATOM 2361 O O . VAL A 1 294 ? -18.885 -4.258 -2.158 1.00 93.06 294 VAL A O 1
ATOM 2364 N N . GLY A 1 295 ? -17.741 -2.351 -2.472 1.00 91.69 295 GLY A N 1
ATOM 2365 C CA . GLY A 1 295 ? -17.102 -2.744 -3.714 1.00 91.69 295 GLY A CA 1
ATOM 2366 C C . GLY A 1 295 ? -15.935 -3.705 -3.509 1.00 91.69 295 GLY A C 1
ATOM 2367 O O . GLY A 1 295 ? -15.580 -4.101 -2.399 1.00 91.69 295 GLY A O 1
ATOM 2368 N N . LYS A 1 296 ? -15.277 -4.034 -4.622 1.00 92.62 296 LYS A N 1
ATOM 2369 C CA . LYS A 1 296 ? -14.085 -4.887 -4.608 1.00 92.62 296 LYS A CA 1
ATOM 2370 C C . LYS A 1 296 ? -12.934 -4.209 -3.851 1.00 92.62 296 LYS A C 1
ATOM 2372 O O . LYS A 1 296 ? -12.691 -3.021 -4.093 1.00 92.62 296 LYS A O 1
ATOM 2377 N N . PRO A 1 297 ? -12.191 -4.943 -3.008 1.00 92.94 297 PRO A N 1
ATOM 2378 C CA . PRO A 1 297 ? -11.040 -4.409 -2.285 1.00 92.94 297 PRO A CA 1
ATOM 2379 C C . PRO A 1 297 ? -9.835 -4.126 -3.211 1.00 92.94 297 PRO A C 1
ATOM 2381 O O . PRO A 1 297 ? -9.865 -4.480 -4.396 1.00 92.94 297 PRO A O 1
ATOM 2384 N N . PRO A 1 298 ? -8.744 -3.513 -2.699 1.00 93.38 298 PRO A N 1
ATOM 2385 C CA . PRO A 1 298 ? -7.547 -3.211 -3.487 1.00 93.38 298 PRO A CA 1
ATOM 2386 C C . PRO A 1 298 ? -6.934 -4.443 -4.167 1.00 93.38 298 PRO A C 1
ATOM 2388 O O . PRO A 1 298 ? -6.898 -5.536 -3.597 1.00 93.38 298 PRO A O 1
ATOM 2391 N N . LYS A 1 299 ? -6.388 -4.266 -5.378 1.00 93.75 299 LYS A N 1
ATOM 2392 C CA . LYS A 1 299 ? -5.998 -5.374 -6.278 1.00 93.75 299 LYS A CA 1
ATOM 2393 C C . LYS A 1 299 ? -4.973 -6.343 -5.685 1.00 93.75 299 LYS A C 1
ATOM 2395 O O . LYS A 1 299 ? -5.022 -7.531 -5.983 1.00 93.75 299 LYS A O 1
ATOM 2400 N N . ALA A 1 300 ? -4.050 -5.845 -4.863 1.00 94.62 300 ALA A N 1
ATOM 2401 C CA . ALA A 1 300 ? -3.000 -6.650 -4.240 1.00 94.62 300 ALA A CA 1
ATOM 2402 C C . ALA A 1 300 ? -3.413 -7.279 -2.901 1.00 94.62 300 ALA A C 1
ATOM 2404 O O . ALA A 1 300 ? -2.541 -7.776 -2.197 1.00 94.62 300 ALA A O 1
ATOM 2405 N N . THR A 1 301 ? -4.687 -7.244 -2.510 1.00 95.38 301 THR A N 1
ATOM 2406 C CA . THR A 1 301 ? -5.152 -7.845 -1.249 1.00 95.38 301 THR A CA 1
ATOM 2407 C C . THR A 1 301 ? -5.552 -9.303 -1.428 1.00 95.38 301 THR A C 1
ATOM 2409 O O . THR A 1 301 ? -6.049 -9.700 -2.481 1.00 95.38 301 THR A O 1
ATOM 2412 N N . GLY A 1 302 ? -5.302 -10.112 -0.400 1.00 94.94 302 GLY A N 1
ATOM 2413 C CA . GLY A 1 302 ? -5.828 -11.468 -0.321 1.00 94.94 302 GLY A CA 1
ATOM 2414 C C . GLY A 1 302 ? -7.347 -11.428 -0.286 1.00 94.94 302 GLY A C 1
ATOM 2415 O O . GLY A 1 302 ? -7.920 -10.515 0.311 1.00 94.94 302 GLY A O 1
ATOM 2416 N N . LYS A 1 303 ? -7.991 -12.388 -0.945 1.00 87.25 303 LYS A N 1
ATOM 2417 C CA . LYS A 1 303 ? -9.451 -12.439 -1.032 1.00 87.25 303 LYS A CA 1
ATOM 2418 C C . LYS A 1 303 ? -9.957 -13.639 -0.253 1.00 87.25 303 LYS A C 1
ATOM 2420 O O . LYS A 1 303 ? -9.529 -14.762 -0.509 1.00 87.25 303 LYS A O 1
ATOM 2425 N N . ILE A 1 304 ? -10.847 -13.376 0.696 1.00 76.00 304 ILE A N 1
ATOM 2426 C CA . ILE A 1 304 ? -11.677 -14.409 1.333 1.00 76.00 304 ILE A CA 1
ATOM 2427 C C . ILE A 1 304 ? -13.015 -14.490 0.593 1.00 76.00 304 ILE A C 1
ATOM 2429 O O . ILE A 1 304 ? -13.551 -15.572 0.375 1.00 76.00 304 ILE A O 1
ATOM 2433 N N . ASP A 1 305 ? -13.534 -13.334 0.178 1.00 80.00 305 ASP A N 1
ATOM 2434 C CA . ASP A 1 305 ? -14.742 -13.186 -0.619 1.00 80.00 305 ASP A CA 1
ATOM 2435 C C . ASP A 1 305 ? -14.616 -11.982 -1.579 1.00 80.00 305 ASP A C 1
ATOM 2437 O O . ASP A 1 305 ? -13.515 -11.542 -1.919 1.00 80.00 305 ASP A O 1
ATOM 2441 N N . GLY A 1 306 ? -15.744 -11.475 -2.081 1.00 83.44 306 GLY A N 1
ATOM 2442 C CA . GLY A 1 306 ? -15.768 -10.369 -3.038 1.00 83.44 306 GLY A CA 1
ATOM 2443 C C . GLY A 1 306 ? -15.593 -8.964 -2.448 1.00 83.44 306 GLY A C 1
ATOM 2444 O O . GLY A 1 306 ? -15.382 -8.043 -3.239 1.00 83.44 306 GLY A O 1
ATOM 2445 N N . TRP A 1 307 ? -15.683 -8.776 -1.123 1.00 90.69 307 TRP A N 1
ATOM 2446 C CA . TRP A 1 307 ? -15.768 -7.439 -0.502 1.00 90.69 307 TRP A CA 1
ATOM 2447 C C . TRP A 1 307 ? -14.708 -7.179 0.580 1.00 90.69 307 TRP A C 1
ATOM 2449 O O . TRP A 1 307 ? -14.313 -6.026 0.759 1.00 90.69 307 TRP A O 1
ATOM 2459 N N . ILE A 1 308 ? -14.195 -8.216 1.257 1.00 94.19 308 ILE A N 1
ATOM 2460 C CA . ILE A 1 308 ? -13.107 -8.083 2.238 1.00 94.19 308 ILE A CA 1
ATOM 2461 C C . ILE A 1 308 ? -11.759 -8.319 1.557 1.00 94.19 308 ILE A C 1
ATOM 2463 O O . ILE A 1 308 ? -11.461 -9.420 1.089 1.00 94.19 308 ILE A O 1
ATOM 2467 N N . GLY A 1 309 ? -10.903 -7.299 1.568 1.00 95.56 309 GLY A N 1
ATOM 2468 C CA . GLY A 1 309 ? -9.487 -7.451 1.242 1.00 95.56 309 GLY A CA 1
ATOM 2469 C C . GLY A 1 309 ? -8.655 -7.717 2.486 1.00 95.56 309 GLY A C 1
ATOM 2470 O O . GLY A 1 309 ? -8.863 -7.078 3.511 1.00 95.56 309 GLY A O 1
ATOM 2471 N N . TYR A 1 310 ? -7.667 -8.597 2.392 1.00 96.44 310 TYR A N 1
ATOM 2472 C CA . TYR A 1 310 ? -6.695 -8.865 3.451 1.00 96.44 310 TYR A CA 1
ATOM 2473 C C . TYR A 1 310 ? -5.273 -8.445 3.059 1.00 96.44 310 TYR A C 1
ATOM 2475 O O . TYR A 1 310 ? -4.850 -8.606 1.912 1.00 96.44 310 TYR A O 1
ATOM 2483 N N . GLY A 1 311 ? -4.498 -7.983 4.036 1.00 95.50 311 GLY A N 1
ATOM 2484 C CA . GLY A 1 311 ? -3.043 -7.909 3.944 1.00 95.50 311 GLY A CA 1
ATOM 2485 C C . GLY A 1 311 ? -2.387 -8.138 5.302 1.00 95.50 311 GLY A C 1
ATOM 2486 O O . GLY A 1 311 ? -2.986 -7.864 6.342 1.00 95.50 311 GLY A O 1
ATOM 2487 N N . SER A 1 312 ? -1.145 -8.607 5.316 1.00 93.88 312 SER A N 1
ATOM 2488 C CA . SER A 1 312 ? -0.299 -8.507 6.506 1.00 93.88 312 SER A CA 1
ATOM 2489 C C . SER A 1 312 ? 0.180 -7.072 6.723 1.00 93.88 312 SER A C 1
ATOM 2491 O O . SER A 1 312 ? 0.369 -6.298 5.784 1.00 93.88 312 SER A O 1
ATOM 2493 N N . GLU A 1 313 ? 0.405 -6.688 7.970 1.00 90.62 313 GLU A N 1
ATOM 2494 C CA . GLU A 1 313 ? 1.186 -5.489 8.252 1.00 90.62 313 GLU A CA 1
ATOM 2495 C C . GLU A 1 313 ? 2.677 -5.791 8.012 1.00 90.62 313 GLU A C 1
ATOM 2497 O O . GLU A 1 313 ? 3.162 -6.842 8.428 1.00 90.62 313 GLU A O 1
ATOM 2502 N N . PRO A 1 314 ? 3.442 -4.909 7.351 1.00 86.75 314 PRO A N 1
ATOM 2503 C CA . PRO A 1 314 ? 4.892 -5.045 7.320 1.00 86.75 314 PRO A CA 1
ATOM 2504 C C . PRO A 1 314 ? 5.496 -4.941 8.729 1.00 86.75 314 PRO A C 1
ATOM 2506 O O . PRO A 1 314 ? 5.087 -4.091 9.520 1.00 86.75 314 PRO A O 1
ATOM 2509 N N . GLN A 1 315 ? 6.525 -5.750 9.005 1.00 79.94 315 GLN A N 1
ATOM 2510 C CA . GLN A 1 315 ? 7.177 -5.830 10.321 1.00 79.94 315 GLN A CA 1
ATOM 2511 C C . GLN A 1 315 ? 7.719 -4.477 10.809 1.00 79.94 315 GLN A C 1
ATOM 2513 O O . GLN A 1 315 ? 7.674 -4.167 11.997 1.00 79.94 315 GLN A O 1
ATOM 2518 N N . GLU A 1 316 ? 8.231 -3.648 9.895 1.00 70.81 316 GLU A N 1
ATOM 2519 C CA . GLU A 1 316 ? 8.646 -2.278 10.205 1.00 70.81 316 GLU A CA 1
ATOM 2520 C C . GLU A 1 316 ? 7.471 -1.296 10.051 1.00 70.81 316 GLU A C 1
ATOM 2522 O O . GLU A 1 316 ? 7.465 -0.423 9.173 1.00 70.81 316 GLU A O 1
ATOM 2527 N N . THR A 1 317 ? 6.459 -1.444 10.911 1.00 60.34 317 THR A N 1
ATOM 2528 C CA . THR A 1 317 ? 5.272 -0.578 10.931 1.00 60.34 317 THR A CA 1
ATOM 2529 C C . THR A 1 317 ? 5.676 0.899 11.010 1.00 60.34 317 THR A C 1
ATOM 2531 O O . THR A 1 317 ? 6.569 1.286 11.764 1.00 60.34 317 THR A O 1
ATOM 2534 N N . GLY A 1 318 ? 5.034 1.747 10.202 1.00 59.28 318 GLY A N 1
ATOM 2535 C CA . GLY A 1 318 ? 5.282 3.195 10.174 1.00 59.28 318 GLY A CA 1
ATOM 2536 C C . GLY A 1 318 ? 6.428 3.658 9.265 1.00 59.28 318 GLY A C 1
ATOM 2537 O O . GLY A 1 318 ? 6.486 4.845 8.950 1.00 59.28 318 GLY A O 1
ATOM 2538 N N . LYS A 1 319 ? 7.293 2.757 8.777 1.00 67.38 319 LYS A N 1
ATOM 2539 C CA . LYS A 1 319 ? 8.292 3.088 7.740 1.00 67.38 319 LYS A CA 1
ATOM 2540 C C . LYS A 1 319 ? 7.827 2.740 6.332 1.00 67.38 319 LYS A C 1
ATOM 2542 O O . LYS A 1 319 ? 8.168 3.438 5.380 1.00 67.38 319 LYS A O 1
ATOM 2547 N N . GLU A 1 320 ? 7.049 1.671 6.193 1.00 75.88 320 GLU A N 1
ATOM 2548 C CA . GLU A 1 320 ? 6.573 1.195 4.901 1.00 75.88 320 GLU A CA 1
ATOM 2549 C C . GLU A 1 320 ? 5.145 0.656 4.998 1.00 75.88 320 GLU A C 1
ATOM 2551 O O . GLU A 1 320 ? 4.800 -0.074 5.922 1.00 75.88 320 GLU A O 1
ATOM 2556 N N . SER A 1 321 ? 4.293 1.027 4.038 1.00 84.69 321 SER A N 1
ATOM 2557 C CA . SER A 1 321 ? 2.926 0.507 3.967 1.00 84.69 321 SER A CA 1
ATOM 2558 C C . SER A 1 321 ? 2.871 -0.808 3.187 1.00 84.69 321 SER A C 1
ATOM 2560 O O . SER A 1 321 ? 3.665 -1.022 2.270 1.00 84.69 321 SER A O 1
ATOM 2562 N N . TYR A 1 322 ? 1.871 -1.649 3.471 1.00 91.94 322 TYR A N 1
ATOM 2563 C CA . TYR A 1 322 ? 1.591 -2.873 2.708 1.00 91.94 322 TYR A CA 1
ATOM 2564 C C . TYR A 1 322 ? 1.629 -2.665 1.184 1.00 91.94 322 TYR A C 1
ATOM 2566 O O . TYR A 1 322 ? 2.388 -3.332 0.478 1.00 91.94 322 TYR A O 1
ATOM 2574 N N . ASN A 1 323 ? 0.869 -1.689 0.672 1.00 91.12 323 ASN A N 1
ATOM 2575 C CA . ASN A 1 323 ? 0.800 -1.413 -0.765 1.00 91.12 323 ASN A CA 1
ATOM 2576 C C . ASN A 1 323 ? 2.132 -0.888 -1.319 1.00 91.12 323 ASN A C 1
ATOM 2578 O O . ASN A 1 323 ? 2.459 -1.159 -2.473 1.00 91.12 323 ASN A O 1
ATOM 2582 N N . THR A 1 324 ? 2.933 -0.188 -0.511 1.00 90.56 324 THR A N 1
ATOM 2583 C CA . THR A 1 324 ? 4.277 0.259 -0.905 1.00 90.56 324 THR A CA 1
ATOM 2584 C C . THR A 1 324 ? 5.215 -0.930 -1.112 1.00 90.56 324 THR A C 1
ATOM 2586 O O . THR A 1 324 ? 5.852 -1.027 -2.163 1.00 90.56 324 THR A O 1
ATOM 2589 N N . LEU A 1 325 ? 5.241 -1.872 -0.164 1.00 92.75 325 LEU A N 1
ATOM 2590 C CA . LEU A 1 325 ? 6.080 -3.069 -0.244 1.00 92.75 325 LEU A CA 1
ATOM 2591 C C . LEU A 1 325 ? 5.699 -3.943 -1.456 1.00 92.75 325 LEU A C 1
ATOM 2593 O O . LEU A 1 325 ? 6.562 -4.375 -2.222 1.00 92.75 325 LEU A O 1
ATOM 2597 N N . ARG A 1 326 ? 4.394 -4.125 -1.708 1.00 94.81 326 ARG A N 1
ATOM 2598 C CA . ARG A 1 326 ? 3.900 -4.860 -2.888 1.00 94.81 326 ARG A CA 1
ATOM 2599 C C . ARG A 1 326 ? 4.215 -4.129 -4.196 1.00 94.81 326 ARG A C 1
ATOM 2601 O O . ARG A 1 326 ? 4.604 -4.767 -5.174 1.00 94.81 326 ARG A O 1
ATOM 2608 N N . SER A 1 327 ? 4.131 -2.797 -4.209 1.00 94.94 327 SER A N 1
ATOM 2609 C CA . SER A 1 327 ? 4.521 -1.988 -5.372 1.00 94.94 327 SER A CA 1
ATOM 2610 C C . SER A 1 327 ? 6.005 -2.142 -5.696 1.00 94.94 327 SER A C 1
ATOM 2612 O O . SER A 1 327 ? 6.352 -2.291 -6.865 1.00 94.94 327 SER A O 1
ATOM 2614 N N . LYS A 1 328 ? 6.882 -2.194 -4.682 1.00 94.38 328 LYS A N 1
ATOM 2615 C CA . LYS A 1 328 ? 8.318 -2.478 -4.854 1.00 94.38 328 LYS A CA 1
ATOM 2616 C C . LYS A 1 328 ? 8.572 -3.846 -5.482 1.00 94.38 328 LYS A C 1
ATOM 2618 O O . LYS A 1 328 ? 9.355 -3.933 -6.426 1.00 94.38 328 LYS A O 1
ATOM 2623 N N . ALA A 1 329 ? 7.895 -4.890 -5.004 1.00 95.75 329 ALA A N 1
ATOM 2624 C CA . ALA A 1 329 ? 8.043 -6.239 -5.550 1.00 95.75 329 ALA A CA 1
ATOM 2625 C C . ALA A 1 329 ? 7.636 -6.310 -7.032 1.00 95.75 329 ALA A C 1
ATOM 2627 O O . ALA A 1 329 ? 8.364 -6.868 -7.855 1.00 95.75 329 ALA A O 1
ATOM 2628 N N . LEU A 1 330 ? 6.507 -5.687 -7.387 1.00 97.44 330 LEU A N 1
ATOM 2629 C CA . LEU A 1 330 ? 6.027 -5.598 -8.769 1.00 97.44 330 LEU A CA 1
ATOM 2630 C C . LEU A 1 330 ? 6.968 -4.761 -9.645 1.00 97.44 330 LEU A C 1
ATOM 2632 O O . LEU A 1 330 ? 7.366 -5.199 -10.724 1.00 97.44 330 LEU A O 1
ATOM 2636 N N . TRP A 1 331 ? 7.371 -3.583 -9.164 1.00 96.12 331 TRP A N 1
ATOM 2637 C CA . TRP A 1 331 ? 8.312 -2.696 -9.848 1.00 96.12 331 TRP A CA 1
ATOM 2638 C C . TRP A 1 331 ? 9.608 -3.417 -10.201 1.00 96.12 331 TRP A C 1
ATOM 2640 O O . TRP A 1 331 ? 10.076 -3.351 -11.344 1.00 96.12 331 TRP A O 1
ATOM 2650 N N . LYS A 1 332 ? 10.179 -4.110 -9.210 1.00 95.88 332 LYS A N 1
ATOM 2651 C CA . LYS A 1 332 ? 11.413 -4.867 -9.359 1.00 95.88 332 LYS A CA 1
ATOM 2652 C C . LYS A 1 332 ? 11.233 -6.020 -10.331 1.00 95.88 332 LYS A C 1
ATOM 2654 O O . LYS A 1 332 ? 11.960 -6.074 -11.314 1.00 95.88 332 LYS A O 1
ATOM 2659 N N . GLY A 1 333 ? 10.211 -6.858 -10.155 1.00 97.62 333 GLY A N 1
ATOM 2660 C CA . GLY A 1 333 ? 9.974 -7.996 -11.043 1.00 97.62 333 GLY A CA 1
ATOM 2661 C C . GLY A 1 333 ? 9.785 -7.608 -12.516 1.00 97.62 333 GLY A C 1
ATOM 2662 O O . GLY A 1 333 ? 10.337 -8.265 -13.403 1.00 97.62 333 GLY A O 1
ATOM 2663 N N . VAL A 1 334 ? 9.071 -6.510 -12.797 1.00 98.19 334 VAL A N 1
ATOM 2664 C CA . VAL A 1 334 ? 8.918 -5.989 -14.168 1.00 98.19 334 VAL A CA 1
ATOM 2665 C C . VAL A 1 334 ? 10.245 -5.448 -14.707 1.00 98.19 334 VAL A C 1
ATOM 2667 O O . VAL A 1 334 ? 10.652 -5.812 -15.812 1.00 98.19 334 VAL A O 1
ATOM 2670 N N . THR A 1 335 ? 10.933 -4.601 -13.934 1.00 97.00 335 THR A N 1
ATOM 2671 C CA . THR A 1 335 ? 12.190 -3.967 -14.366 1.00 97.00 335 THR A CA 1
ATOM 2672 C C . THR A 1 335 ? 13.271 -5.017 -14.616 1.00 97.00 335 THR A C 1
ATOM 2674 O O . THR A 1 335 ? 13.889 -5.029 -15.677 1.00 97.00 335 THR A O 1
ATOM 2677 N N . ASP A 1 336 ? 13.436 -5.953 -13.688 1.00 97.06 336 ASP A N 1
ATOM 2678 C CA . ASP A 1 336 ? 14.403 -7.043 -13.760 1.00 97.06 336 ASP A CA 1
ATOM 2679 C C . ASP A 1 336 ? 14.201 -7.913 -14.999 1.00 97.06 336 ASP A C 1
ATOM 2681 O O . ASP A 1 336 ? 15.162 -8.240 -15.690 1.00 97.06 336 ASP A O 1
ATOM 2685 N N . SER A 1 337 ? 12.950 -8.226 -15.335 1.00 98.38 337 SER A N 1
ATOM 2686 C CA . SER A 1 337 ? 12.627 -9.031 -16.518 1.00 98.38 337 SER A CA 1
ATOM 2687 C C . SER A 1 337 ? 12.984 -8.329 -17.822 1.00 98.38 337 SER A C 1
ATOM 2689 O O . SER A 1 337 ? 13.482 -8.966 -18.752 1.00 98.38 337 SER A O 1
ATOM 2691 N N . ALA A 1 338 ? 12.762 -7.014 -17.895 1.00 98.38 338 ALA A N 1
ATOM 2692 C CA . ALA A 1 338 ? 13.157 -6.221 -19.052 1.00 98.38 338 ALA A CA 1
ATOM 2693 C C . ALA A 1 338 ? 14.689 -6.132 -19.174 1.00 98.38 338 ALA A C 1
ATOM 2695 O O . ALA A 1 338 ? 15.230 -6.265 -20.272 1.00 98.38 338 ALA A O 1
ATOM 2696 N N . ILE A 1 339 ? 15.397 -5.972 -18.050 1.00 98.19 339 ILE A N 1
ATOM 2697 C CA . ILE A 1 339 ? 16.865 -5.962 -18.012 1.00 98.19 339 ILE A CA 1
ATOM 2698 C C . ILE A 1 339 ? 17.446 -7.323 -18.415 1.00 98.19 339 ILE A C 1
ATOM 2700 O O . ILE A 1 339 ? 18.361 -7.366 -19.236 1.00 98.19 339 ILE A O 1
ATOM 2704 N N . ASP A 1 340 ? 16.901 -8.430 -17.905 1.00 97.69 340 ASP A N 1
ATOM 2705 C CA . ASP A 1 340 ? 17.334 -9.793 -18.243 1.00 97.69 340 ASP A CA 1
ATOM 2706 C C . ASP A 1 340 ? 17.128 -10.092 -19.739 1.00 97.69 340 ASP A C 1
ATOM 2708 O O . ASP A 1 340 ? 17.991 -10.685 -20.401 1.00 97.69 340 ASP A O 1
ATOM 2712 N N . TRP A 1 341 ? 16.010 -9.626 -20.306 1.00 98.00 341 TRP A N 1
ATOM 2713 C CA . TRP A 1 341 ? 15.758 -9.728 -21.741 1.00 98.00 341 TRP A CA 1
ATOM 2714 C C . TRP A 1 341 ? 16.774 -8.907 -22.546 1.00 98.00 341 TRP A C 1
ATOM 2716 O O . TRP A 1 341 ? 17.429 -9.449 -23.433 1.00 98.00 341 TRP A O 1
ATOM 2726 N N . VAL A 1 342 ? 17.011 -7.637 -22.196 1.00 98.00 342 VAL A N 1
ATOM 2727 C CA . VAL A 1 342 ? 18.017 -6.814 -22.893 1.00 98.00 342 VAL A CA 1
ATOM 2728 C C . VAL A 1 342 ? 19.409 -7.425 -22.773 1.00 98.00 342 VAL A C 1
ATOM 2730 O O . VAL A 1 342 ? 20.130 -7.486 -23.761 1.00 98.00 342 VAL A O 1
ATOM 2733 N N . LYS A 1 343 ? 19.793 -7.939 -21.603 1.00 97.25 343 LYS A N 1
ATOM 2734 C CA . LYS A 1 343 ? 21.107 -8.556 -21.388 1.00 97.25 343 LYS A CA 1
ATOM 2735 C C . LYS A 1 343 ? 21.376 -9.726 -22.342 1.00 97.25 343 LYS A C 1
ATOM 2737 O O . LYS A 1 343 ? 22.524 -9.909 -22.741 1.00 97.25 343 LYS A O 1
ATOM 2742 N N . SER A 1 344 ? 20.341 -10.483 -22.711 1.00 96.00 344 SER A N 1
ATOM 2743 C CA . SER A 1 344 ? 20.440 -11.624 -23.635 1.00 96.00 344 SER A CA 1
ATOM 2744 C C . SER A 1 344 ? 20.352 -11.247 -25.118 1.00 96.00 344 SER A C 1
ATOM 2746 O O . SER A 1 344 ? 20.838 -12.012 -25.939 1.00 96.00 344 SER A O 1
ATOM 2748 N N . HIS A 1 345 ? 19.810 -10.071 -25.452 1.00 96.38 345 HIS A N 1
ATOM 2749 C CA . HIS A 1 345 ? 19.564 -9.635 -26.839 1.00 96.38 345 HIS A CA 1
ATOM 2750 C C . HIS A 1 345 ? 20.361 -8.377 -27.227 1.00 96.38 345 HIS A C 1
ATOM 2752 O O . HIS A 1 345 ? 20.219 -7.841 -28.322 1.00 96.38 345 HIS A O 1
ATOM 2758 N N . LYS A 1 346 ? 21.198 -7.841 -26.327 1.00 96.00 346 LYS A N 1
ATOM 2759 C CA . LYS A 1 346 ? 21.869 -6.536 -26.488 1.00 96.00 346 LYS A CA 1
ATOM 2760 C C . LYS A 1 346 ? 22.740 -6.416 -27.743 1.00 96.00 346 LYS A C 1
ATOM 2762 O O . LYS A 1 346 ? 22.942 -5.299 -28.216 1.00 96.00 346 LYS A O 1
ATOM 2767 N N . ASP A 1 347 ? 23.256 -7.531 -28.255 1.00 96.12 347 ASP A N 1
ATOM 2768 C CA . ASP A 1 347 ? 24.128 -7.567 -29.434 1.00 96.12 347 ASP A CA 1
ATOM 2769 C C . ASP A 1 347 ? 23.367 -7.948 -30.721 1.00 96.12 347 ASP A C 1
ATOM 2771 O O . ASP A 1 347 ? 23.943 -7.898 -31.811 1.00 96.12 347 ASP A O 1
ATOM 2775 N N . ASP A 1 348 ? 22.069 -8.260 -30.613 1.00 95.19 348 ASP A N 1
ATOM 2776 C CA . ASP A 1 348 ? 21.212 -8.565 -31.757 1.00 95.19 348 ASP A CA 1
ATOM 2777 C C . ASP A 1 348 ? 21.107 -7.355 -32.682 1.00 95.19 348 ASP A C 1
ATOM 2779 O O . ASP A 1 348 ? 21.043 -6.203 -32.239 1.00 95.19 348 ASP A O 1
ATOM 2783 N N . GLN A 1 349 ? 21.073 -7.619 -33.987 1.00 94.00 349 GLN A N 1
ATOM 2784 C CA . GLN A 1 349 ? 20.945 -6.572 -34.992 1.00 94.00 349 GLN A CA 1
ATOM 2785 C C . GLN A 1 349 ? 19.489 -6.122 -35.112 1.00 94.00 349 GLN A C 1
ATOM 2787 O O . GLN A 1 349 ? 18.606 -6.913 -35.436 1.00 94.00 349 GLN A O 1
ATOM 2792 N N . VAL A 1 350 ? 19.262 -4.828 -34.914 1.00 88.75 350 VAL A N 1
ATOM 2793 C CA . VAL A 1 350 ? 17.987 -4.149 -35.138 1.00 88.75 350 VAL A CA 1
ATOM 2794 C C . VAL A 1 350 ? 18.128 -3.155 -36.285 1.00 88.75 350 VAL A C 1
ATOM 2796 O O . VAL A 1 350 ? 19.164 -2.504 -36.451 1.00 88.75 350 VAL A O 1
ATOM 2799 N N . GLU A 1 351 ? 17.086 -3.036 -37.101 1.00 84.31 351 GLU A N 1
ATOM 2800 C CA . GLU A 1 351 ? 17.046 -2.074 -38.197 1.00 84.31 351 GLU A CA 1
ATOM 2801 C C . GLU A 1 351 ? 16.311 -0.806 -37.761 1.00 84.31 351 GLU A C 1
ATOM 2803 O O . GLU A 1 351 ? 15.158 -0.851 -37.338 1.00 84.31 351 GLU A O 1
ATOM 2808 N N . LEU A 1 352 ? 16.987 0.340 -37.866 1.00 67.88 352 LEU A N 1
ATOM 2809 C CA . LEU A 1 352 ? 16.414 1.651 -37.583 1.00 67.88 352 LEU A CA 1
ATOM 2810 C C . LEU A 1 352 ? 16.722 2.598 -38.741 1.00 67.88 352 LEU A C 1
ATOM 2812 O O . LEU A 1 352 ? 17.892 2.856 -39.031 1.00 67.88 352 LEU A O 1
ATOM 2816 N N . ASN A 1 353 ? 15.685 3.147 -39.377 1.00 70.00 353 ASN A N 1
ATOM 2817 C CA . ASN A 1 353 ? 15.812 4.063 -40.518 1.00 70.00 353 ASN A CA 1
ATOM 2818 C C . ASN A 1 353 ? 16.713 3.494 -41.637 1.00 70.00 353 ASN A C 1
ATOM 2820 O O . ASN A 1 353 ? 17.599 4.187 -42.139 1.00 70.00 353 ASN A O 1
ATOM 2824 N N . GLY A 1 354 ? 16.549 2.207 -41.965 1.00 79.25 354 GLY A N 1
ATOM 2825 C CA . GLY A 1 354 ? 17.337 1.516 -42.994 1.00 79.25 354 GLY A CA 1
ATOM 2826 C C . GLY A 1 354 ? 18.792 1.218 -42.611 1.00 79.25 354 GLY A C 1
ATOM 2827 O O . GLY A 1 354 ? 19.581 0.815 -43.462 1.00 79.25 354 GLY A O 1
ATOM 2828 N N . ARG A 1 355 ? 19.190 1.434 -41.347 1.00 84.06 355 ARG A N 1
ATOM 2829 C CA . ARG A 1 355 ? 20.541 1.130 -40.847 1.00 84.06 355 ARG A CA 1
ATOM 2830 C C . ARG A 1 355 ? 20.493 0.039 -39.786 1.00 84.06 355 ARG A C 1
ATOM 2832 O O . ARG A 1 355 ? 19.790 0.180 -38.785 1.00 84.06 355 ARG A O 1
ATOM 2839 N N . LYS A 1 356 ? 21.301 -1.006 -39.981 1.00 90.69 356 LYS A N 1
ATOM 2840 C CA . LYS A 1 356 ? 21.517 -2.067 -38.991 1.00 90.69 356 LYS A CA 1
ATOM 2841 C C . LYS A 1 356 ? 22.467 -1.585 -37.899 1.00 90.69 356 LYS A C 1
ATOM 2843 O O . LYS A 1 356 ? 23.496 -0.981 -38.197 1.00 90.69 356 LYS A O 1
ATOM 2848 N N . ARG A 1 357 ? 22.094 -1.829 -36.650 1.00 90.44 357 ARG A N 1
ATOM 2849 C CA . ARG A 1 357 ? 22.901 -1.573 -35.452 1.00 90.44 357 ARG A CA 1
ATOM 2850 C C . ARG A 1 357 ? 22.544 -2.587 -34.376 1.00 90.44 357 ARG A C 1
ATOM 2852 O O . ARG A 1 357 ? 21.480 -3.193 -34.443 1.00 90.44 357 ARG A O 1
ATOM 2859 N N . SER A 1 358 ? 23.387 -2.742 -33.365 1.00 95.25 358 SER A N 1
ATOM 2860 C CA . SER A 1 358 ? 23.050 -3.583 -32.214 1.00 95.25 358 SER A CA 1
ATOM 2861 C C . SER A 1 358 ? 21.923 -2.973 -31.367 1.00 95.25 358 SER A C 1
ATOM 2863 O O . SER A 1 358 ? 21.761 -1.748 -31.299 1.00 95.25 358 SER A O 1
ATOM 2865 N N . LEU A 1 359 ? 21.154 -3.817 -30.675 1.00 95.25 359 LEU A N 1
ATOM 2866 C CA . LEU A 1 359 ? 20.090 -3.381 -29.768 1.00 95.25 359 LEU A CA 1
ATOM 2867 C C . LEU A 1 359 ? 20.608 -2.412 -28.688 1.00 95.25 359 LEU A C 1
ATOM 2869 O O . LEU A 1 359 ? 19.943 -1.421 -28.388 1.00 95.25 359 LEU A O 1
ATOM 2873 N N . ARG A 1 360 ? 21.801 -2.645 -28.124 1.00 96.38 360 ARG A N 1
ATOM 2874 C CA . ARG A 1 360 ? 22.416 -1.729 -27.142 1.00 96.38 360 ARG A CA 1
ATOM 2875 C C . ARG A 1 360 ? 22.660 -0.334 -27.712 1.00 96.38 360 ARG A C 1
ATOM 2877 O O . ARG A 1 360 ? 22.381 0.649 -27.035 1.00 96.38 360 ARG A O 1
ATOM 2884 N N . GLU A 1 361 ? 23.119 -0.230 -28.959 1.00 95.19 361 GLU A N 1
ATOM 2885 C CA . GLU A 1 361 ? 23.319 1.064 -29.616 1.00 95.19 361 GLU A CA 1
ATOM 2886 C C . GLU A 1 361 ? 21.969 1.758 -29.807 1.00 95.19 361 GLU A C 1
ATOM 2888 O O . GLU A 1 361 ? 21.813 2.938 -29.496 1.00 95.19 361 GLU A O 1
ATOM 2893 N N . PHE A 1 362 ? 20.950 1.020 -30.246 1.00 93.50 362 PHE A N 1
ATOM 2894 C CA . PHE A 1 362 ? 19.599 1.564 -30.338 1.00 93.50 362 PHE A CA 1
ATOM 2895 C C . PHE A 1 362 ? 19.088 2.101 -28.987 1.00 93.50 362 PHE A C 1
ATOM 2897 O O . PHE A 1 362 ? 18.605 3.234 -28.923 1.00 93.50 362 PHE A O 1
ATOM 2904 N N . ILE A 1 363 ? 19.243 1.338 -27.901 1.00 95.94 363 ILE A N 1
ATOM 2905 C CA . ILE A 1 363 ? 18.825 1.757 -26.556 1.00 95.94 363 ILE A CA 1
ATOM 2906 C C . ILE A 1 363 ? 19.595 3.005 -26.112 1.00 95.94 363 ILE A C 1
ATOM 2908 O O . ILE A 1 363 ? 18.963 3.968 -25.685 1.00 95.94 363 ILE A O 1
ATOM 2912 N N . CYS A 1 364 ? 20.924 3.039 -26.251 1.00 95.25 364 CYS A N 1
ATOM 2913 C CA . CYS A 1 364 ? 21.727 4.216 -25.904 1.00 95.25 364 CYS A CA 1
ATOM 2914 C C . CYS A 1 364 ? 21.267 5.464 -26.669 1.00 95.25 364 CYS A C 1
ATOM 2916 O O . CYS A 1 364 ? 21.150 6.540 -26.083 1.00 95.25 364 CYS A O 1
ATOM 2918 N N . GLN A 1 365 ? 20.935 5.325 -27.958 1.00 91.25 365 GLN A N 1
ATOM 2919 C CA . GLN A 1 365 ? 20.425 6.444 -28.749 1.00 91.25 365 GLN A CA 1
ATOM 2920 C C . GLN A 1 365 ? 19.068 6.911 -28.217 1.00 91.25 365 GLN A C 1
ATOM 2922 O O . GLN A 1 365 ? 18.833 8.114 -28.091 1.00 91.25 365 GLN A O 1
ATOM 2927 N N . LYS A 1 366 ? 18.185 5.964 -27.883 1.00 91.56 366 LYS A N 1
ATOM 2928 C CA . LYS A 1 366 ? 16.874 6.268 -27.315 1.00 91.56 366 LYS A CA 1
ATOM 2929 C C . LYS A 1 366 ? 16.984 6.978 -25.967 1.00 91.56 366 LYS A C 1
ATOM 2931 O O . LYS A 1 366 ? 16.252 7.935 -25.758 1.00 91.56 366 LYS A O 1
ATOM 2936 N N . VAL A 1 367 ? 17.914 6.575 -25.101 1.00 94.25 367 VAL A N 1
ATOM 2937 C CA . VAL A 1 367 ? 18.166 7.237 -23.810 1.00 94.25 367 VAL A CA 1
ATOM 2938 C C . VAL A 1 367 ? 18.516 8.711 -24.011 1.00 94.25 367 VAL A C 1
ATOM 2940 O O . VAL A 1 367 ? 17.905 9.581 -23.392 1.00 94.25 367 VAL A O 1
ATOM 2943 N N . VAL A 1 368 ? 19.461 9.008 -24.909 1.00 91.56 368 VAL A N 1
ATOM 2944 C CA . VAL A 1 368 ? 19.875 10.391 -25.199 1.00 91.56 368 VAL A CA 1
ATOM 2945 C C . VAL A 1 368 ? 18.725 11.192 -25.808 1.00 91.56 368 VAL A C 1
ATOM 2947 O O . VAL A 1 368 ? 18.449 12.302 -25.353 1.00 91.56 368 VAL A O 1
ATOM 2950 N N . TYR A 1 369 ? 18.018 10.621 -26.788 1.00 89.69 369 TYR A N 1
ATOM 2951 C CA . TYR A 1 369 ? 16.861 11.268 -27.408 1.00 89.69 369 TYR A CA 1
ATOM 2952 C C . TYR A 1 369 ? 15.779 11.589 -26.373 1.00 89.69 369 TYR A C 1
ATOM 2954 O O . TYR A 1 369 ? 15.361 12.740 -26.249 1.00 89.69 369 TYR A O 1
ATOM 2962 N N . ASP A 1 370 ? 15.366 10.586 -25.596 1.00 87.69 370 ASP A N 1
ATOM 2963 C CA . ASP A 1 370 ? 14.340 10.723 -24.571 1.00 87.69 370 ASP A CA 1
ATOM 2964 C C . ASP A 1 370 ? 14.758 11.780 -23.543 1.00 87.69 370 ASP A C 1
ATOM 2966 O O . ASP A 1 370 ? 13.901 12.546 -23.117 1.00 87.69 370 ASP A O 1
ATOM 2970 N N . ARG A 1 371 ? 16.046 11.866 -23.174 1.00 87.38 371 ARG A N 1
ATOM 2971 C CA . ARG A 1 371 ? 16.586 12.878 -22.253 1.00 87.38 371 ARG A CA 1
ATOM 2972 C C . ARG A 1 371 ? 16.537 14.291 -22.837 1.00 87.38 371 ARG A C 1
ATOM 2974 O O . ARG A 1 371 ? 16.080 15.204 -22.151 1.00 87.38 371 ARG A O 1
ATOM 2981 N N . GLN A 1 372 ? 16.943 14.472 -24.095 1.00 88.06 372 GLN A N 1
ATOM 2982 C CA . GLN A 1 372 ? 16.926 15.770 -24.781 1.00 88.06 372 GLN A CA 1
ATOM 2983 C C . GLN A 1 372 ? 15.519 16.362 -24.910 1.00 88.06 372 GLN A C 1
ATOM 2985 O O . GLN A 1 372 ? 15.368 17.578 -24.806 1.00 88.06 372 GLN A O 1
ATOM 2990 N N . GLN A 1 373 ? 14.482 15.537 -25.097 1.00 85.50 373 GLN A N 1
ATOM 2991 C CA . GLN A 1 373 ? 13.105 16.036 -25.220 1.00 85.50 373 GLN A CA 1
ATOM 2992 C C . GLN A 1 373 ? 12.572 16.725 -23.951 1.00 85.50 373 GLN A C 1
ATOM 2994 O O . GLN A 1 373 ? 11.559 17.417 -24.018 1.00 85.50 373 GLN A O 1
ATOM 2999 N N . ASN A 1 374 ? 13.258 16.587 -22.816 1.00 79.19 374 ASN A N 1
ATOM 3000 C CA . ASN A 1 374 ? 12.743 16.999 -21.496 1.00 79.19 374 ASN A CA 1
ATOM 3001 C C . ASN A 1 374 ? 13.375 18.264 -20.978 1.00 79.19 374 ASN A C 1
ATOM 3003 O O . ASN A 1 374 ? 12.999 18.776 -19.929 1.00 79.19 374 ASN A O 1
ATOM 3007 N N . ILE A 1 375 ? 14.403 18.709 -21.680 1.00 83.38 375 ILE A N 1
ATOM 3008 C CA . ILE A 1 375 ? 15.120 19.899 -21.312 1.00 83.38 375 ILE A CA 1
ATOM 3009 C C . ILE A 1 375 ? 14.334 21.058 -21.915 1.00 83.38 375 ILE A C 1
ATOM 3011 O O . ILE A 1 375 ? 14.192 21.179 -23.138 1.00 83.38 375 ILE A O 1
ATOM 3015 N N . HIS A 1 376 ? 13.789 21.890 -21.030 1.00 78.62 376 HIS A N 1
ATOM 3016 C CA . HIS A 1 376 ? 13.279 23.205 -21.385 1.00 78.62 376 HIS A CA 1
ATOM 3017 C C . HIS A 1 376 ? 14.491 24.117 -21.621 1.00 78.62 376 HIS A C 1
ATOM 3019 O O . HIS A 1 376 ? 15.205 24.448 -20.678 1.00 78.62 376 HIS A O 1
ATOM 3025 N N . GLY A 1 377 ? 14.764 24.473 -22.879 1.00 78.56 377 GLY A N 1
ATOM 3026 C CA . GLY A 1 377 ? 15.916 25.300 -23.258 1.00 78.56 377 GLY A CA 1
ATOM 3027 C C . GLY A 1 377 ? 16.924 24.563 -24.139 1.00 78.56 377 GLY A C 1
ATOM 3028 O O . GLY A 1 377 ? 16.536 23.735 -24.962 1.00 78.56 377 GLY A O 1
ATOM 3029 N N . ASP A 1 378 ? 18.210 24.900 -23.996 1.00 82.06 378 ASP A N 1
ATOM 3030 C CA . ASP A 1 378 ? 19.278 24.349 -24.836 1.00 82.06 378 ASP A CA 1
ATOM 3031 C C . ASP A 1 378 ? 19.413 22.827 -24.659 1.00 82.06 378 ASP A C 1
ATOM 3033 O O . ASP A 1 378 ? 19.556 22.316 -23.548 1.00 82.06 378 ASP A O 1
ATOM 3037 N N . ARG A 1 379 ? 19.375 22.106 -25.783 1.00 86.38 379 ARG A N 1
ATOM 3038 C CA . ARG A 1 379 ? 19.481 20.640 -25.870 1.00 86.38 379 ARG A CA 1
ATOM 3039 C C . ARG A 1 379 ? 20.837 20.186 -26.409 1.00 86.38 379 ARG A C 1
ATOM 3041 O O . ARG A 1 379 ? 21.015 18.992 -26.679 1.00 86.38 379 ARG A O 1
ATOM 3048 N N . LYS A 1 380 ? 21.771 21.122 -26.612 1.00 90.69 380 LYS A N 1
ATOM 3049 C CA . LYS A 1 380 ? 23.122 20.843 -27.089 1.00 90.69 380 LYS A CA 1
ATOM 3050 C C . LYS A 1 380 ? 23.826 19.901 -26.123 1.00 90.69 380 LYS A C 1
ATOM 3052 O O . LYS A 1 380 ? 23.783 20.072 -24.909 1.00 90.69 380 LYS A O 1
ATOM 3057 N N . ILE A 1 381 ? 24.458 18.884 -26.684 1.00 92.00 381 ILE A N 1
ATOM 3058 C CA . ILE A 1 381 ? 25.307 17.965 -25.935 1.00 92.00 381 ILE A CA 1
ATOM 3059 C C . ILE A 1 381 ? 26.720 18.542 -25.981 1.00 92.00 381 ILE A C 1
ATOM 3061 O O . ILE A 1 381 ? 27.180 18.919 -27.060 1.00 92.00 381 ILE A O 1
ATOM 3065 N N . GLU A 1 382 ? 27.376 18.631 -24.825 1.00 91.00 382 GLU A N 1
ATOM 3066 C CA . GLU A 1 382 ? 28.727 19.193 -24.696 1.00 91.00 382 GLU A CA 1
ATOM 3067 C C . GLU A 1 382 ? 29.735 18.439 -25.579 1.00 91.00 382 GLU A C 1
ATOM 3069 O O . GLU A 1 382 ? 30.419 19.054 -26.394 1.00 91.00 382 GLU A O 1
ATOM 3074 N N . ASP A 1 383 ? 29.742 17.107 -25.482 1.00 94.25 383 ASP A N 1
ATOM 3075 C CA . ASP A 1 383 ? 30.533 16.211 -26.330 1.00 94.25 383 ASP A CA 1
ATOM 3076 C C . ASP A 1 383 ? 29.704 14.967 -26.719 1.00 94.25 383 ASP A C 1
ATOM 3078 O O . ASP A 1 383 ? 29.671 13.971 -25.989 1.00 94.25 383 ASP A O 1
ATOM 3082 N N . PRO A 1 384 ? 28.999 14.996 -27.868 1.00 92.94 384 PRO A N 1
ATOM 3083 C CA . PRO A 1 384 ? 28.169 13.876 -28.309 1.00 92.94 384 PRO A CA 1
ATOM 3084 C C . PRO A 1 384 ? 28.938 12.557 -28.449 1.00 92.94 384 PRO A C 1
ATOM 3086 O O . PRO A 1 384 ? 28.381 11.494 -28.174 1.00 92.94 384 PRO A O 1
ATOM 3089 N N . ASN A 1 385 ? 30.208 12.618 -28.862 1.00 93.06 385 ASN A N 1
ATOM 3090 C CA . ASN A 1 385 ? 31.026 11.430 -29.087 1.00 93.06 385 ASN A CA 1
ATOM 3091 C C . ASN A 1 385 ? 31.426 10.795 -27.758 1.00 93.06 385 ASN A C 1
ATOM 3093 O O . ASN A 1 385 ? 31.271 9.584 -27.593 1.00 93.06 385 ASN A O 1
ATOM 3097 N N . LYS A 1 386 ? 31.883 11.601 -26.794 1.00 95.44 386 LYS A N 1
ATOM 3098 C CA . LYS A 1 386 ? 32.201 11.113 -25.450 1.00 95.44 386 LYS A CA 1
ATOM 3099 C C . LYS A 1 386 ? 30.968 10.558 -24.746 1.00 95.44 386 LYS A C 1
ATOM 3101 O O . LYS A 1 386 ? 31.037 9.452 -24.223 1.00 95.44 386 LYS A O 1
ATOM 3106 N N . LEU A 1 387 ? 29.829 11.259 -24.800 1.00 95.00 387 LEU A N 1
ATOM 3107 C CA . LEU A 1 387 ? 28.566 10.756 -24.246 1.00 95.00 387 LEU A CA 1
ATOM 3108 C C . LEU A 1 387 ? 28.237 9.366 -24.799 1.00 95.00 387 LEU A C 1
ATOM 3110 O O . LEU A 1 387 ? 27.900 8.457 -24.047 1.00 95.00 387 LEU A O 1
ATOM 3114 N N . TRP A 1 388 ? 28.356 9.190 -26.114 1.00 93.69 388 TRP A N 1
ATOM 3115 C CA . TRP A 1 388 ? 28.099 7.911 -26.763 1.00 93.69 388 TRP A CA 1
ATOM 3116 C C . TRP A 1 388 ? 29.058 6.800 -26.308 1.00 93.69 388 TRP A C 1
ATOM 3118 O O . TRP A 1 388 ? 28.608 5.695 -25.999 1.00 93.69 388 TRP A O 1
ATOM 3128 N N . GLN A 1 389 ? 30.360 7.088 -26.227 1.00 95.19 389 GLN A N 1
ATOM 3129 C CA . GLN A 1 389 ? 31.370 6.123 -25.775 1.00 95.19 389 GLN A CA 1
ATOM 3130 C C . GLN A 1 389 ? 31.181 5.732 -24.305 1.00 95.19 389 GLN A C 1
ATOM 3132 O O . GLN A 1 389 ? 31.198 4.544 -23.975 1.00 95.19 389 GLN A O 1
ATOM 3137 N N . ASP A 1 390 ? 30.933 6.706 -23.429 1.00 97.00 390 ASP A N 1
ATOM 3138 C CA . ASP A 1 390 ? 30.643 6.472 -22.012 1.00 97.00 390 ASP A CA 1
ATOM 3139 C C . ASP A 1 390 ? 29.396 5.588 -21.859 1.00 97.00 390 ASP A C 1
ATOM 3141 O O . ASP A 1 390 ? 29.417 4.580 -21.155 1.00 97.00 390 ASP A O 1
ATOM 3145 N N . MET A 1 391 ? 28.319 5.909 -22.581 1.00 96.44 391 MET A N 1
ATOM 3146 C CA . MET A 1 391 ? 27.079 5.131 -22.555 1.00 96.44 391 MET A CA 1
ATOM 3147 C C . MET A 1 391 ? 27.297 3.673 -22.971 1.00 96.44 391 MET A C 1
ATOM 3149 O O . MET A 1 391 ? 26.810 2.770 -22.295 1.00 96.44 391 MET A O 1
ATOM 3153 N N . LEU A 1 392 ? 28.026 3.424 -24.065 1.00 96.06 392 LEU A N 1
ATOM 3154 C CA . LEU A 1 392 ? 28.292 2.066 -24.546 1.00 96.06 392 LEU A CA 1
ATOM 3155 C C . LEU A 1 392 ? 29.231 1.280 -23.624 1.00 96.06 392 LEU A C 1
ATOM 3157 O O . LEU A 1 392 ? 28.977 0.103 -23.362 1.00 96.06 392 LEU A O 1
ATOM 3161 N N . SER A 1 393 ? 30.295 1.916 -23.131 1.00 96.94 393 SER A N 1
ATOM 3162 C CA . SER A 1 393 ? 31.270 1.285 -22.232 1.00 96.94 393 SER A CA 1
ATOM 3163 C C . SER A 1 393 ? 30.656 0.930 -20.876 1.00 96.94 393 SER A C 1
ATOM 3165 O O . SER A 1 393 ? 30.884 -0.168 -20.365 1.00 96.94 393 SER A O 1
ATOM 3167 N N . ASN A 1 394 ? 29.794 1.798 -20.342 1.00 97.56 394 ASN A N 1
ATOM 3168 C CA . ASN A 1 394 ? 29.137 1.595 -19.052 1.00 97.56 394 ASN A CA 1
ATOM 3169 C C . ASN A 1 394 ? 27.852 0.757 -19.142 1.00 97.56 394 ASN A C 1
ATOM 3171 O O . ASN A 1 394 ? 27.351 0.312 -18.108 1.00 97.56 394 ASN A O 1
ATOM 3175 N N . PHE A 1 395 ? 27.329 0.487 -20.346 1.00 97.88 395 PHE A N 1
ATOM 3176 C CA . PHE A 1 395 ? 26.034 -0.173 -20.561 1.00 97.88 395 PHE A CA 1
ATOM 3177 C C . PHE A 1 395 ? 25.882 -1.481 -19.775 1.00 97.88 395 PHE A C 1
ATOM 3179 O O . PHE A 1 395 ? 24.919 -1.663 -19.035 1.00 97.88 395 PHE A O 1
ATOM 3186 N N . ASN A 1 396 ? 26.850 -2.395 -19.899 1.00 97.44 396 ASN A N 1
ATOM 3187 C CA . ASN A 1 396 ? 26.771 -3.706 -19.249 1.00 97.44 396 ASN A CA 1
ATOM 3188 C C . ASN A 1 396 ? 26.792 -3.593 -17.720 1.00 97.44 396 ASN A C 1
ATOM 3190 O O . ASN A 1 396 ? 26.035 -4.295 -17.048 1.00 97.44 396 ASN A O 1
ATOM 3194 N N . GLN A 1 397 ? 27.633 -2.709 -17.174 1.00 97.31 397 GLN A N 1
ATOM 3195 C CA . GLN A 1 397 ? 27.699 -2.490 -15.731 1.00 97.31 397 GLN A CA 1
ATOM 3196 C C . GLN A 1 397 ? 26.411 -1.840 -15.219 1.00 97.31 397 GLN A C 1
ATOM 3198 O O . GLN A 1 397 ? 25.897 -2.251 -14.184 1.00 97.31 397 GLN A O 1
ATOM 3203 N N . ALA A 1 398 ? 25.839 -0.899 -15.973 1.00 97.38 398 ALA A N 1
ATOM 3204 C CA . ALA A 1 398 ? 24.559 -0.284 -15.646 1.00 97.38 398 ALA A CA 1
ATOM 3205 C C . ALA A 1 398 ? 23.424 -1.322 -15.591 1.00 97.38 398 ALA A C 1
ATOM 3207 O O . ALA A 1 398 ? 22.644 -1.312 -14.642 1.00 97.38 398 ALA A O 1
ATOM 3208 N N . LEU A 1 399 ? 23.360 -2.272 -16.537 1.00 98.00 399 LEU A N 1
ATOM 3209 C CA . LEU A 1 399 ? 22.386 -3.373 -16.470 1.00 98.00 399 LEU A CA 1
ATOM 3210 C C . LEU A 1 399 ? 22.551 -4.210 -15.193 1.00 98.00 399 LEU A C 1
ATOM 3212 O O . LEU A 1 399 ? 21.554 -4.560 -14.565 1.00 98.00 399 LEU A O 1
ATOM 3216 N N . VAL A 1 400 ? 23.790 -4.524 -14.795 1.00 96.88 400 VAL A N 1
ATOM 3217 C CA . VAL A 1 400 ? 24.073 -5.271 -13.556 1.00 96.88 400 VAL A CA 1
ATOM 3218 C C . VAL A 1 400 ? 23.638 -4.479 -12.323 1.00 96.88 400 VAL A C 1
ATOM 3220 O O . VAL A 1 400 ? 22.961 -5.032 -11.458 1.00 96.88 400 VAL A O 1
ATOM 3223 N N . ASP A 1 401 ? 23.983 -3.193 -12.258 1.00 95.75 401 ASP A N 1
ATOM 3224 C CA . ASP A 1 401 ? 23.648 -2.315 -11.136 1.00 95.75 401 ASP A CA 1
ATOM 3225 C C . ASP A 1 401 ? 22.124 -2.172 -10.987 1.00 95.75 401 ASP A C 1
ATOM 3227 O O . ASP A 1 401 ? 21.582 -2.407 -9.905 1.00 95.75 401 ASP A O 1
ATOM 3231 N N . ILE A 1 402 ? 21.418 -1.878 -12.087 1.00 95.75 402 ILE A N 1
ATOM 3232 C CA . ILE A 1 402 ? 19.954 -1.746 -12.107 1.00 95.75 402 ILE A CA 1
ATOM 3233 C C . ILE A 1 402 ? 19.292 -3.062 -11.690 1.00 95.75 402 ILE A C 1
ATOM 3235 O O . ILE A 1 402 ? 18.407 -3.054 -10.840 1.00 95.75 402 ILE A O 1
ATOM 3239 N N . ARG A 1 403 ? 19.731 -4.200 -12.246 1.00 95.12 403 ARG A N 1
ATOM 3240 C CA . ARG A 1 403 ? 19.173 -5.524 -11.922 1.00 95.12 403 ARG A CA 1
ATOM 3241 C C . ARG A 1 403 ? 19.363 -5.896 -10.453 1.00 95.12 403 ARG A C 1
ATOM 3243 O O . ARG A 1 403 ? 18.500 -6.548 -9.860 1.00 95.12 403 ARG A O 1
ATOM 3250 N N . LYS A 1 404 ? 20.498 -5.504 -9.866 1.00 92.19 404 LYS A N 1
ATOM 3251 C CA . LYS A 1 404 ? 20.807 -5.762 -8.458 1.00 92.19 404 LYS A CA 1
ATOM 3252 C C . LYS A 1 404 ? 19.840 -5.020 -7.541 1.00 92.19 404 LYS A C 1
ATOM 3254 O O . LYS A 1 404 ? 19.372 -5.615 -6.576 1.00 92.19 404 LYS A O 1
ATOM 3259 N N . ASN A 1 405 ? 19.528 -3.754 -7.828 1.00 87.25 405 ASN A N 1
ATOM 3260 C CA . ASN A 1 405 ? 18.612 -2.986 -6.987 1.00 87.25 405 ASN A CA 1
ATOM 3261 C C . ASN A 1 405 ? 17.852 -1.880 -7.743 1.00 87.25 405 ASN A C 1
ATOM 3263 O O . ASN A 1 405 ? 18.165 -0.696 -7.645 1.00 87.25 405 ASN A O 1
ATOM 3267 N N . SER A 1 406 ? 16.798 -2.262 -8.466 1.00 88.69 406 SER A N 1
ATOM 3268 C CA . SER A 1 406 ? 15.982 -1.345 -9.274 1.00 88.69 406 SER A CA 1
ATOM 3269 C C . SER A 1 406 ? 14.998 -0.485 -8.469 1.00 88.69 406 SER A C 1
ATOM 3271 O O . SER A 1 406 ? 14.183 0.219 -9.068 1.00 88.69 406 SER A O 1
ATOM 3273 N N . ILE A 1 407 ? 14.998 -0.608 -7.140 1.00 89.12 407 ILE A N 1
ATOM 3274 C CA . ILE A 1 407 ? 14.125 0.134 -6.217 1.00 89.12 407 ILE A CA 1
ATOM 3275 C C . ILE A 1 407 ? 14.914 1.107 -5.327 1.00 89.12 407 ILE A C 1
ATOM 3277 O O . ILE A 1 407 ? 14.305 1.855 -4.567 1.00 89.12 407 ILE A O 1
ATOM 3281 N N . ASP A 1 408 ? 16.248 1.104 -5.417 1.00 89.31 408 ASP A N 1
ATOM 3282 C CA . ASP A 1 408 ? 17.131 2.003 -4.676 1.00 89.31 408 ASP A CA 1
ATOM 3283 C C . ASP A 1 408 ? 17.468 3.252 -5.494 1.00 89.31 408 ASP A C 1
ATOM 3285 O O . ASP A 1 408 ? 18.042 3.189 -6.585 1.00 89.31 408 ASP A O 1
ATOM 3289 N N . GLU A 1 409 ? 17.143 4.412 -4.931 1.00 89.06 409 GLU A N 1
ATOM 3290 C CA . GLU A 1 409 ? 17.342 5.695 -5.595 1.00 89.06 409 GLU A CA 1
ATOM 3291 C C . GLU A 1 409 ? 18.820 5.971 -5.882 1.00 89.06 409 GLU A C 1
ATOM 3293 O O . GLU A 1 409 ? 19.150 6.454 -6.963 1.00 89.06 409 GLU A O 1
ATOM 3298 N N . LYS A 1 410 ? 19.734 5.610 -4.971 1.00 91.25 410 LYS A N 1
ATOM 3299 C CA . LYS A 1 410 ? 21.176 5.836 -5.170 1.00 91.25 410 LYS A CA 1
ATOM 3300 C C . LYS A 1 410 ? 21.696 5.067 -6.381 1.00 91.25 410 LYS A C 1
ATOM 3302 O O . LYS A 1 410 ? 22.446 5.614 -7.187 1.00 91.25 410 LYS A O 1
ATOM 3307 N N . THR A 1 411 ? 21.260 3.819 -6.535 1.00 91.44 411 THR A N 1
ATOM 3308 C CA . THR A 1 411 ? 21.566 2.978 -7.695 1.00 91.44 411 THR A CA 1
ATOM 3309 C C . THR A 1 411 ? 21.026 3.596 -8.984 1.00 91.44 411 THR A C 1
ATOM 3311 O O . THR A 1 411 ? 21.735 3.641 -9.990 1.00 91.44 411 THR A O 1
ATOM 3314 N N . LEU A 1 412 ? 19.796 4.113 -8.961 1.00 91.19 412 LEU A N 1
ATOM 3315 C CA . LEU A 1 412 ? 19.142 4.717 -10.124 1.00 91.19 412 LEU A CA 1
ATOM 3316 C C . LEU A 1 412 ? 19.699 6.100 -10.504 1.00 91.19 412 LEU A C 1
ATOM 3318 O O . LEU A 1 412 ? 19.672 6.458 -11.681 1.00 91.19 412 LEU A O 1
ATOM 3322 N N . GLN A 1 413 ? 20.238 6.851 -9.544 1.00 92.44 413 GLN A N 1
ATOM 3323 C CA . GLN A 1 413 ? 20.879 8.155 -9.758 1.00 92.44 413 GLN A CA 1
ATOM 3324 C C . GLN A 1 413 ? 22.364 8.050 -10.127 1.00 92.44 413 GLN A C 1
ATOM 3326 O O . GLN A 1 413 ? 23.022 9.066 -10.339 1.00 92.44 413 GLN A O 1
ATOM 3331 N N . LYS A 1 414 ? 22.928 6.842 -10.224 1.00 94.25 414 LYS A N 1
ATOM 3332 C CA . LYS A 1 414 ? 24.305 6.672 -10.691 1.00 94.25 414 LYS A CA 1
ATOM 3333 C C . LYS A 1 414 ? 24.423 7.113 -12.154 1.00 94.25 414 LYS A C 1
ATOM 3335 O O . LYS A 1 414 ? 23.663 6.668 -13.015 1.00 94.25 414 LYS A O 1
ATOM 3340 N N . THR A 1 415 ? 25.385 7.989 -12.414 1.00 94.75 415 THR A N 1
ATOM 3341 C CA . THR A 1 415 ? 25.683 8.559 -13.731 1.00 94.75 415 THR A CA 1
ATOM 3342 C C . THR A 1 415 ? 26.250 7.508 -14.693 1.00 94.75 415 THR A C 1
ATOM 3344 O O . THR A 1 415 ? 27.179 6.788 -14.329 1.00 94.75 415 THR A O 1
ATOM 3347 N N . LEU A 1 416 ? 25.741 7.454 -15.932 1.00 94.31 416 LEU A N 1
ATOM 3348 C CA . LEU A 1 416 ? 26.339 6.675 -17.033 1.00 94.31 416 LEU A CA 1
ATOM 3349 C C . LEU A 1 416 ? 27.388 7.471 -17.809 1.00 94.31 416 LEU A C 1
ATOM 3351 O O . LEU A 1 416 ? 28.319 6.883 -18.346 1.00 94.31 416 LEU A O 1
ATOM 3355 N N . SER A 1 417 ? 27.220 8.790 -17.904 1.00 94.88 417 SER A N 1
ATOM 3356 C CA . SER A 1 417 ? 28.197 9.700 -18.502 1.00 94.88 417 SER A CA 1
ATOM 3357 C C . SER A 1 417 ? 28.147 11.051 -17.808 1.00 94.88 417 SER A C 1
ATOM 3359 O O . SER A 1 417 ? 27.070 11.615 -17.597 1.00 94.88 417 SER A O 1
ATOM 3361 N N . ASP A 1 418 ? 29.321 11.586 -17.483 1.00 93.94 418 ASP A N 1
ATOM 3362 C CA . ASP A 1 418 ? 29.450 12.932 -16.928 1.00 93.94 418 ASP A CA 1
ATOM 3363 C C . ASP A 1 418 ? 29.249 14.039 -17.970 1.00 93.94 418 ASP A C 1
ATOM 3365 O O . ASP A 1 418 ? 29.147 15.210 -17.594 1.00 93.94 418 ASP A O 1
ATOM 3369 N N . THR A 1 419 ? 29.161 13.680 -19.256 1.00 94.56 419 THR A N 1
ATOM 3370 C CA . THR A 1 419 ? 28.883 14.620 -20.342 1.00 94.56 419 THR A CA 1
ATOM 3371 C C . THR A 1 419 ? 27.500 15.238 -20.178 1.00 94.56 419 THR A C 1
ATOM 3373 O O . THR A 1 419 ? 26.491 14.538 -20.055 1.00 94.56 419 THR A O 1
ATOM 3376 N N . LYS A 1 420 ? 27.446 16.571 -20.215 1.00 92.81 420 LYS A N 1
ATOM 3377 C CA . LYS A 1 420 ? 26.202 17.315 -20.042 1.00 92.81 420 LYS A CA 1
ATOM 3378 C C . LYS A 1 420 ? 25.380 17.365 -21.328 1.00 92.81 420 LYS A C 1
ATOM 3380 O O . LYS A 1 420 ? 25.899 17.482 -22.440 1.00 92.81 420 LYS A O 1
ATOM 3385 N N . ILE A 1 421 ? 24.070 17.331 -21.139 1.00 90.25 421 ILE A N 1
ATOM 3386 C CA . ILE A 1 421 ? 23.034 17.641 -22.114 1.00 90.25 421 ILE A CA 1
ATOM 3387 C C . ILE A 1 421 ? 22.366 18.934 -21.633 1.00 90.25 421 ILE A C 1
ATOM 3389 O O . ILE A 1 421 ? 21.848 19.009 -20.515 1.00 90.25 421 ILE A O 1
ATOM 3393 N N . GLY A 1 422 ? 22.413 19.978 -22.454 1.00 87.81 422 GLY A N 1
ATOM 3394 C CA . GLY A 1 422 ? 22.095 21.332 -22.016 1.00 87.81 422 GLY A CA 1
ATOM 3395 C C . GLY A 1 422 ? 23.065 21.820 -20.935 1.00 87.81 422 GLY A C 1
ATOM 3396 O O . GLY A 1 422 ? 24.241 21.465 -20.922 1.00 87.81 422 GLY A O 1
ATOM 3397 N N . LEU A 1 423 ? 22.571 22.637 -20.003 1.00 83.38 423 LEU A N 1
ATOM 3398 C CA . LEU A 1 423 ? 23.424 23.334 -19.031 1.00 83.38 423 LEU A CA 1
ATOM 3399 C C . LEU A 1 423 ? 23.954 22.440 -17.897 1.00 83.38 423 LEU A C 1
ATOM 3401 O O . LEU A 1 423 ? 25.081 22.629 -17.436 1.00 83.38 423 LEU A O 1
ATOM 3405 N N . ILE A 1 424 ? 23.136 21.500 -17.411 1.00 85.38 424 ILE A N 1
ATOM 3406 C CA . ILE A 1 424 ? 23.423 20.751 -16.172 1.00 85.38 424 ILE A CA 1
ATOM 3407 C C . ILE A 1 424 ? 23.038 19.267 -16.209 1.00 85.38 424 ILE A C 1
ATOM 3409 O O . ILE A 1 424 ? 23.392 18.532 -15.288 1.00 85.38 424 ILE A O 1
ATOM 3413 N N . TRP A 1 425 ? 22.311 18.797 -17.226 1.00 88.06 425 TRP A N 1
ATOM 3414 C CA . TRP A 1 425 ? 21.699 17.471 -17.166 1.00 88.06 425 TRP A CA 1
ATOM 3415 C C . TRP A 1 425 ? 22.662 16.376 -17.606 1.00 88.06 425 TRP A C 1
ATOM 3417 O O . TRP A 1 425 ? 23.252 16.456 -18.674 1.00 88.06 425 TRP A O 1
ATOM 3427 N N . LYS A 1 426 ? 22.763 15.313 -16.811 1.00 92.81 426 LYS A N 1
ATOM 3428 C CA . LYS A 1 426 ? 23.499 14.085 -17.145 1.00 92.81 426 LYS A CA 1
ATOM 3429 C C . LYS A 1 426 ? 22.540 12.932 -17.423 1.00 92.81 426 LYS A C 1
ATOM 3431 O O . LYS A 1 426 ? 21.332 13.071 -17.182 1.00 92.81 426 LYS A O 1
ATOM 3436 N N . VAL A 1 427 ? 23.084 11.824 -17.923 1.00 94.12 427 VAL A N 1
ATOM 3437 C CA . VAL A 1 427 ? 22.367 10.555 -18.107 1.00 94.12 427 VAL A CA 1
ATOM 3438 C C . VAL A 1 427 ? 22.650 9.629 -16.927 1.00 94.12 427 VAL A C 1
ATOM 3440 O O . VAL A 1 427 ? 23.813 9.417 -16.582 1.00 94.12 427 VAL A O 1
ATOM 3443 N N . HIS A 1 428 ? 21.600 9.059 -16.336 1.00 94.31 428 HIS A N 1
ATOM 3444 C CA . HIS A 1 428 ? 21.678 8.175 -15.168 1.00 94.31 428 HIS A CA 1
ATOM 3445 C C . HIS A 1 428 ? 21.057 6.798 -15.433 1.00 94.31 428 HIS A C 1
ATOM 3447 O O . HIS A 1 428 ? 20.373 6.578 -16.437 1.00 94.31 428 HIS A O 1
ATOM 3453 N N . ASN A 1 429 ? 21.289 5.857 -14.515 1.00 95.12 429 ASN A N 1
ATOM 3454 C CA . ASN A 1 429 ? 20.749 4.496 -14.573 1.00 95.12 429 ASN A CA 1
ATOM 3455 C C . ASN A 1 429 ? 19.221 4.481 -14.724 1.00 95.12 429 ASN A C 1
ATOM 3457 O O . ASN A 1 429 ? 18.678 3.628 -15.424 1.00 95.12 429 ASN A O 1
ATOM 3461 N N . SER A 1 430 ? 18.520 5.447 -14.132 1.00 93.00 430 SER A N 1
ATOM 3462 C CA . SER A 1 430 ? 17.076 5.616 -14.290 1.00 93.00 430 SER A CA 1
ATOM 3463 C C . SER A 1 430 ? 16.646 5.932 -15.724 1.00 93.00 430 SER A C 1
ATOM 3465 O O . SER A 1 430 ? 15.632 5.400 -16.181 1.00 93.00 430 SER A O 1
ATOM 3467 N N . ASP A 1 431 ? 17.415 6.741 -16.459 1.00 94.00 431 ASP A N 1
ATOM 3468 C CA . ASP A 1 431 ? 17.137 7.060 -17.861 1.00 94.00 431 ASP A CA 1
ATOM 3469 C C . ASP A 1 431 ? 17.283 5.794 -18.732 1.00 94.00 431 ASP A C 1
ATOM 3471 O O . ASP A 1 431 ? 16.439 5.530 -19.598 1.00 94.00 431 ASP A O 1
ATOM 3475 N N . LEU A 1 432 ? 18.297 4.961 -18.447 1.00 96.06 432 LEU A N 1
ATOM 3476 C CA . LEU A 1 432 ? 18.478 3.653 -19.086 1.00 96.06 432 LEU A CA 1
ATOM 3477 C C . LEU A 1 432 ? 17.331 2.691 -18.745 1.00 96.06 432 LEU A C 1
ATOM 3479 O O . LEU A 1 432 ? 16.696 2.150 -19.652 1.00 96.06 432 LEU A O 1
ATOM 3483 N N . ALA A 1 433 ? 17.026 2.508 -17.458 1.00 95.50 433 ALA A N 1
ATOM 3484 C CA . ALA A 1 433 ? 15.970 1.609 -16.994 1.00 95.50 433 ALA A CA 1
ATOM 3485 C C . ALA A 1 433 ? 14.603 1.978 -17.590 1.00 95.50 433 ALA A C 1
ATOM 3487 O O . ALA A 1 433 ? 13.864 1.105 -18.051 1.00 95.50 433 ALA A O 1
ATOM 3488 N N . ASN A 1 434 ? 14.270 3.270 -17.634 1.00 94.00 434 ASN A N 1
ATOM 3489 C CA . ASN A 1 434 ? 13.019 3.745 -18.218 1.00 94.00 434 ASN A CA 1
ATOM 3490 C C . ASN A 1 434 ? 12.985 3.555 -19.738 1.00 94.00 434 ASN A C 1
ATOM 3492 O O . ASN A 1 434 ? 11.966 3.108 -20.265 1.00 94.00 434 ASN A O 1
ATOM 3496 N N . SER A 1 435 ? 14.091 3.811 -20.441 1.00 95.00 435 SER A N 1
ATOM 3497 C CA . SER A 1 435 ? 14.167 3.571 -21.888 1.00 95.00 435 SER A CA 1
ATOM 3498 C C . SER A 1 435 ? 13.995 2.091 -22.231 1.00 95.00 435 SER A C 1
ATOM 3500 O O . SER A 1 435 ? 13.259 1.771 -23.161 1.00 95.00 435 SER A O 1
ATOM 3502 N N . ILE A 1 436 ? 14.598 1.192 -21.446 1.00 96.94 436 ILE A N 1
ATOM 3503 C CA . ILE A 1 436 ? 14.423 -0.263 -21.570 1.00 96.94 436 ILE A CA 1
ATOM 3504 C C . IL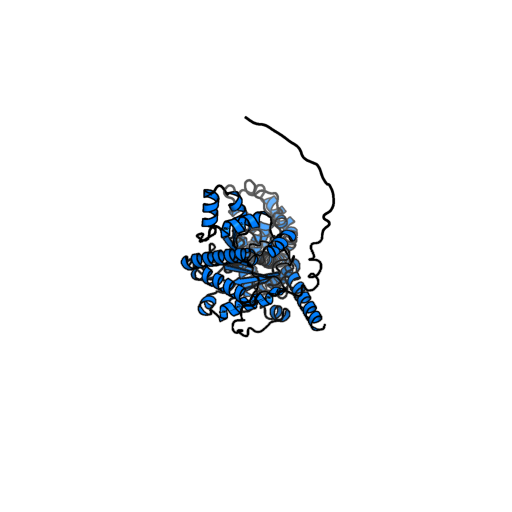E A 1 436 ? 12.980 -0.674 -21.268 1.00 96.94 436 ILE A C 1
ATOM 3506 O O . ILE A 1 436 ? 12.379 -1.426 -22.030 1.00 96.94 436 ILE A O 1
ATOM 3510 N N . THR A 1 437 ? 12.393 -0.145 -20.194 1.00 96.44 437 THR A N 1
ATOM 3511 C CA . THR A 1 437 ? 11.010 -0.451 -19.796 1.00 96.44 437 THR A CA 1
ATOM 3512 C C . THR A 1 437 ? 10.010 -0.078 -20.894 1.00 96.44 437 THR A C 1
ATOM 3514 O O . THR A 1 437 ? 9.076 -0.826 -21.166 1.00 96.44 437 THR A O 1
ATOM 3517 N N . ARG A 1 438 ? 10.222 1.042 -21.597 1.00 95.00 438 ARG A N 1
ATOM 3518 C CA . ARG A 1 438 ? 9.371 1.449 -22.731 1.00 95.00 438 ARG A CA 1
ATOM 3519 C C . ARG A 1 438 ? 9.436 0.486 -23.925 1.00 95.00 438 ARG A C 1
ATOM 3521 O O . ARG A 1 438 ? 8.586 0.570 -24.803 1.00 95.00 438 ARG A O 1
ATOM 3528 N N . LEU A 1 439 ? 10.411 -0.425 -23.970 1.00 95.31 439 LEU A N 1
ATOM 3529 C CA . LEU A 1 439 ? 10.507 -1.469 -24.994 1.00 95.31 439 LEU A CA 1
ATOM 3530 C C . LEU A 1 439 ? 9.748 -2.751 -24.621 1.00 95.31 439 LEU A C 1
ATOM 3532 O O . LEU A 1 439 ? 9.661 -3.648 -25.456 1.00 95.31 439 LEU A O 1
ATOM 3536 N N . ILE A 1 440 ? 9.160 -2.851 -23.423 1.00 97.81 440 ILE A N 1
ATOM 3537 C CA . ILE A 1 440 ? 8.403 -4.042 -23.005 1.00 97.81 440 ILE A CA 1
ATOM 3538 C C . ILE A 1 440 ? 7.322 -4.464 -24.021 1.00 97.81 440 ILE A C 1
ATOM 3540 O O . ILE A 1 440 ? 7.253 -5.660 -24.296 1.00 97.81 440 ILE A O 1
ATOM 3544 N N . PRO A 1 441 ? 6.536 -3.568 -24.659 1.00 96.75 441 PRO A N 1
ATOM 3545 C CA . PRO A 1 441 ? 5.576 -3.988 -25.686 1.00 96.75 441 PRO A CA 1
ATOM 3546 C C . PRO A 1 441 ? 6.221 -4.776 -26.839 1.00 96.75 441 PRO A C 1
ATOM 3548 O O . PRO A 1 441 ? 5.676 -5.777 -27.298 1.00 96.75 441 PRO A O 1
ATOM 3551 N N . TYR A 1 442 ? 7.426 -4.383 -27.263 1.00 93.69 442 TYR A N 1
ATOM 3552 C CA . TYR A 1 442 ? 8.201 -5.132 -28.255 1.00 93.69 442 TYR A CA 1
ATOM 3553 C C . TYR A 1 442 ? 8.675 -6.489 -27.708 1.00 93.69 442 TYR A C 1
ATOM 3555 O O . TYR A 1 442 ? 8.605 -7.504 -28.405 1.00 93.69 442 TYR A O 1
ATOM 3563 N N . MET A 1 443 ? 9.120 -6.535 -26.449 1.00 95.69 443 MET A N 1
ATOM 3564 C CA . MET A 1 443 ? 9.542 -7.780 -25.791 1.00 95.69 443 MET A CA 1
ATOM 3565 C C . MET A 1 443 ? 8.385 -8.775 -25.656 1.00 95.69 443 MET A C 1
ATOM 3567 O O . MET A 1 443 ? 8.569 -9.964 -25.885 1.00 95.69 443 MET A O 1
ATOM 3571 N N . MET A 1 444 ? 7.183 -8.300 -25.328 1.00 95.56 444 MET A N 1
ATOM 3572 C CA . MET A 1 444 ? 5.982 -9.133 -25.240 1.00 95.56 444 MET A CA 1
ATOM 3573 C C . MET A 1 444 ? 5.561 -9.683 -26.607 1.00 95.56 444 MET A C 1
ATOM 3575 O O . MET A 1 444 ? 5.179 -10.847 -26.704 1.00 95.56 444 MET A O 1
ATOM 3579 N N . ASN A 1 445 ? 5.688 -8.883 -27.671 1.00 93.75 445 ASN A N 1
ATOM 3580 C CA . ASN A 1 445 ? 5.388 -9.329 -29.034 1.00 93.75 445 ASN A CA 1
ATOM 3581 C C . ASN A 1 445 ? 6.394 -10.372 -29.550 1.00 93.75 445 ASN A C 1
ATOM 3583 O O . ASN A 1 445 ? 6.014 -11.290 -30.274 1.00 93.75 445 ASN A O 1
ATOM 3587 N N . SER A 1 446 ? 7.670 -10.242 -29.178 1.00 90.94 446 SER A N 1
ATOM 3588 C CA . SER A 1 446 ? 8.746 -11.151 -29.605 1.00 90.94 446 SER A CA 1
ATOM 3589 C C . SER A 1 446 ? 8.904 -12.389 -28.715 1.00 90.94 446 SER A C 1
ATOM 3591 O O . SER A 1 446 ? 9.410 -13.412 -29.171 1.00 90.94 446 SER A O 1
ATOM 3593 N N . ASN A 1 447 ? 8.447 -12.341 -27.461 1.00 92.38 447 ASN A N 1
ATOM 3594 C CA . ASN A 1 447 ? 8.534 -13.436 -26.500 1.00 92.38 447 ASN A CA 1
ATOM 3595 C C . ASN A 1 447 ? 7.202 -13.609 -25.750 1.00 92.38 447 ASN A C 1
ATOM 3597 O O . ASN A 1 447 ? 6.929 -12.915 -24.768 1.00 92.38 447 ASN A O 1
ATOM 3601 N N . ARG A 1 448 ? 6.417 -14.617 -26.159 1.00 92.12 448 ARG A N 1
ATOM 3602 C CA . ARG A 1 448 ? 5.108 -14.948 -25.560 1.00 92.12 448 ARG A CA 1
ATOM 3603 C C . ARG A 1 448 ? 5.177 -15.297 -24.068 1.00 92.12 448 ARG A C 1
ATOM 3605 O O . ARG A 1 448 ? 4.184 -15.145 -23.366 1.00 92.12 448 ARG A O 1
ATOM 3612 N N . ASP A 1 449 ? 6.339 -15.716 -23.567 1.00 95.94 449 ASP A N 1
ATOM 3613 C CA . ASP A 1 449 ? 6.542 -16.049 -22.155 1.00 95.94 449 ASP A CA 1
ATOM 3614 C C . ASP A 1 449 ? 7.087 -14.871 -21.328 1.00 95.94 449 ASP A C 1
ATOM 3616 O O . ASP A 1 449 ? 7.434 -15.047 -20.159 1.00 95.94 449 ASP A O 1
ATOM 3620 N N . PHE A 1 450 ? 7.176 -13.656 -21.886 1.00 97.38 450 PHE A N 1
ATOM 3621 C CA . PHE A 1 450 ? 7.681 -12.490 -21.151 1.00 97.38 450 PHE A CA 1
ATOM 3622 C C . PHE A 1 450 ? 6.882 -12.218 -19.866 1.00 97.38 450 PHE A C 1
ATOM 3624 O O . PHE A 1 450 ? 7.481 -12.074 -18.804 1.00 97.38 450 PHE A O 1
ATOM 3631 N N . ALA A 1 451 ? 5.546 -12.244 -19.917 1.00 97.31 451 ALA A N 1
ATOM 3632 C CA . ALA A 1 451 ? 4.707 -12.038 -18.730 1.00 97.31 451 ALA A CA 1
ATOM 3633 C C . ALA A 1 451 ? 4.910 -13.130 -17.659 1.00 97.31 451 ALA A C 1
ATOM 3635 O O . ALA A 1 451 ? 4.959 -12.833 -16.466 1.00 97.31 451 ALA A O 1
ATOM 3636 N N . LYS A 1 452 ? 5.133 -14.388 -18.070 1.00 97.62 452 LYS A N 1
ATOM 3637 C CA . LYS A 1 452 ? 5.472 -15.478 -17.138 1.00 97.62 452 LYS A CA 1
ATOM 3638 C C . LYS A 1 452 ? 6.823 -15.237 -16.461 1.00 97.62 452 LYS A C 1
ATOM 3640 O O . LYS A 1 452 ? 6.953 -15.466 -15.261 1.00 97.62 452 LYS A O 1
ATOM 3645 N N . LYS A 1 453 ? 7.814 -14.730 -17.206 1.00 98.00 453 LYS A N 1
ATOM 3646 C CA . LYS A 1 453 ? 9.118 -14.326 -16.650 1.00 98.00 453 LYS A CA 1
ATOM 3647 C C . LYS A 1 453 ? 8.972 -13.167 -15.661 1.00 98.00 453 LYS A C 1
ATOM 3649 O O . LYS A 1 453 ? 9.573 -13.229 -14.593 1.00 98.00 453 LYS A O 1
ATOM 3654 N N . VAL A 1 454 ? 8.120 -12.181 -15.962 1.00 98.69 454 VAL A N 1
ATOM 3655 C CA . VAL A 1 454 ? 7.772 -11.103 -15.019 1.00 98.69 454 VAL A CA 1
ATOM 3656 C C . VAL A 1 454 ? 7.222 -11.679 -13.726 1.00 98.69 454 VAL A C 1
ATOM 3658 O O . VAL A 1 454 ? 7.759 -11.381 -12.664 1.00 98.69 454 VAL A O 1
ATOM 3661 N N . LYS A 1 455 ? 6.225 -12.564 -13.799 1.00 98.31 455 LYS A N 1
ATOM 3662 C CA . LYS A 1 455 ? 5.656 -13.214 -12.613 1.00 98.31 455 LYS A CA 1
ATOM 3663 C C . LYS A 1 455 ? 6.716 -13.954 -11.789 1.00 98.31 455 LYS A C 1
ATOM 3665 O O . LYS A 1 455 ? 6.775 -13.779 -10.576 1.00 98.31 455 LYS A O 1
ATOM 3670 N N . ALA A 1 456 ? 7.595 -14.717 -12.439 1.00 98.25 456 ALA A N 1
ATOM 3671 C CA . ALA A 1 456 ? 8.688 -15.417 -11.765 1.00 98.25 456 ALA A CA 1
ATOM 3672 C C . ALA A 1 456 ? 9.662 -14.451 -11.061 1.00 98.25 456 ALA A C 1
ATOM 3674 O O . ALA A 1 456 ? 10.026 -14.673 -9.907 1.00 98.25 456 ALA A O 1
ATOM 3675 N N . ASN A 1 457 ? 10.037 -13.346 -11.708 1.00 98.12 457 ASN A N 1
ATOM 3676 C CA . ASN A 1 457 ? 10.905 -12.330 -11.108 1.00 98.12 457 ASN A CA 1
ATOM 3677 C C . ASN A 1 457 ? 10.206 -11.528 -9.993 1.00 98.12 457 ASN A C 1
ATOM 3679 O O . ASN A 1 457 ? 10.867 -11.126 -9.034 1.00 98.12 457 ASN A O 1
ATOM 3683 N N . VAL A 1 458 ? 8.882 -11.339 -10.050 1.00 98.19 458 VAL A N 1
ATOM 3684 C CA . VAL A 1 458 ? 8.111 -10.799 -8.915 1.00 98.19 458 VAL A CA 1
ATOM 3685 C C . VAL A 1 458 ? 8.198 -11.749 -7.721 1.00 98.19 458 VAL A C 1
ATOM 3687 O O . VAL A 1 458 ? 8.469 -11.294 -6.615 1.00 98.19 458 VAL A O 1
ATOM 3690 N N . VAL A 1 459 ? 8.059 -13.063 -7.925 1.00 98.12 459 VAL A N 1
ATOM 3691 C CA . VAL A 1 459 ? 8.210 -14.065 -6.852 1.00 98.12 459 VAL A CA 1
ATOM 3692 C C . VAL A 1 459 ? 9.614 -14.037 -6.236 1.00 98.12 459 VAL A C 1
ATOM 3694 O O . VAL A 1 459 ? 9.751 -14.134 -5.018 1.00 98.12 459 VAL A O 1
ATOM 3697 N N . VAL A 1 460 ? 10.666 -13.864 -7.044 1.00 97.19 460 VAL A N 1
ATOM 3698 C CA . VAL A 1 460 ? 12.035 -13.658 -6.528 1.00 97.19 460 VAL A CA 1
ATOM 3699 C C . VAL A 1 460 ? 12.109 -12.382 -5.685 1.00 97.19 460 VAL A C 1
ATOM 3701 O O . VAL A 1 460 ? 12.593 -12.425 -4.557 1.00 97.19 460 VAL A O 1
ATOM 3704 N N . SER A 1 461 ? 11.550 -11.280 -6.188 1.00 95.81 461 SER A N 1
ATOM 3705 C CA . SER A 1 461 ? 11.516 -9.993 -5.481 1.00 95.81 461 SER A CA 1
ATOM 3706 C C . SER A 1 461 ? 10.757 -10.081 -4.153 1.00 95.81 461 SER A C 1
ATOM 3708 O O . SER A 1 461 ? 11.158 -9.457 -3.177 1.00 95.81 461 SER A O 1
ATOM 3710 N N . CYS A 1 462 ? 9.691 -10.885 -4.084 1.00 96.00 462 CYS A N 1
ATOM 3711 C CA . CYS A 1 462 ? 8.951 -11.128 -2.844 1.00 96.00 462 CYS A CA 1
ATOM 3712 C C . CYS A 1 462 ? 9.858 -11.712 -1.759 1.00 96.00 462 CYS A C 1
ATOM 3714 O O . CYS A 1 462 ? 9.872 -11.206 -0.640 1.00 96.00 462 CYS A O 1
ATOM 3716 N N . LYS A 1 463 ? 10.672 -12.718 -2.106 1.00 94.88 463 LYS A N 1
ATOM 3717 C CA . LYS A 1 463 ? 11.601 -13.359 -1.162 1.00 94.88 463 LYS A CA 1
ATOM 3718 C C . LYS A 1 463 ? 12.630 -12.373 -0.614 1.00 94.88 463 LYS A C 1
ATOM 3720 O O . LYS A 1 463 ? 12.896 -12.384 0.582 1.00 94.88 463 LYS A O 1
ATOM 3725 N N . GLU A 1 464 ? 13.181 -11.518 -1.474 1.00 93.56 464 GLU A N 1
ATOM 3726 C CA . GLU A 1 464 ? 14.150 -10.484 -1.081 1.00 93.56 464 GLU A CA 1
ATOM 3727 C C . GLU A 1 464 ? 13.537 -9.424 -0.154 1.00 93.56 464 GLU A C 1
ATOM 3729 O O . GLU A 1 464 ? 14.223 -8.890 0.714 1.00 93.56 464 GLU A O 1
ATOM 3734 N N . LEU A 1 465 ? 12.245 -9.140 -0.328 1.00 92.75 465 LEU A N 1
ATOM 3735 C CA . LEU A 1 465 ? 11.494 -8.133 0.422 1.00 92.75 465 LEU A CA 1
ATOM 3736 C C . LEU A 1 465 ? 10.759 -8.694 1.650 1.00 92.75 465 LEU A C 1
ATOM 3738 O O . LEU A 1 465 ? 10.025 -7.961 2.306 1.00 92.75 465 LEU A O 1
ATOM 3742 N N . GLY A 1 466 ? 10.924 -9.982 1.965 1.00 95.06 466 GLY A N 1
ATOM 3743 C CA . GLY A 1 466 ? 10.251 -10.612 3.103 1.00 95.06 466 GLY A CA 1
ATOM 3744 C C . GLY A 1 466 ? 8.751 -10.873 2.905 1.00 95.06 466 GLY A C 1
ATOM 3745 O O . GLY A 1 466 ? 8.074 -11.212 3.873 1.00 95.06 466 GLY A O 1
ATOM 3746 N N . ILE A 1 467 ? 8.241 -10.771 1.675 1.00 96.12 467 ILE A N 1
ATOM 3747 C CA . ILE A 1 467 ? 6.873 -11.154 1.296 1.00 96.12 467 ILE A CA 1
ATOM 3748 C C . ILE A 1 467 ? 6.818 -12.679 1.105 1.00 96.12 467 ILE A C 1
ATOM 3750 O O . ILE A 1 467 ? 7.752 -13.277 0.556 1.00 96.12 467 ILE A O 1
ATOM 3754 N N . ASP A 1 468 ? 5.714 -13.314 1.503 1.00 96.25 468 ASP A N 1
ATOM 3755 C CA . ASP A 1 468 ? 5.473 -14.725 1.202 1.00 96.25 468 ASP A CA 1
ATOM 3756 C C . ASP A 1 468 ? 5.299 -14.931 -0.312 1.00 96.25 468 ASP A C 1
ATOM 3758 O O . ASP A 1 468 ? 4.367 -14.440 -0.953 1.00 96.25 468 ASP A O 1
ATOM 3762 N N . ALA A 1 469 ? 6.222 -15.697 -0.888 1.00 91.06 469 ALA A N 1
ATOM 3763 C CA . ALA A 1 469 ? 6.248 -16.042 -2.303 1.00 91.06 469 ALA A CA 1
ATOM 3764 C C . ALA A 1 469 ? 5.034 -16.874 -2.751 1.00 91.06 469 ALA A C 1
ATOM 3766 O O . ALA A 1 469 ? 4.695 -16.847 -3.935 1.00 91.06 469 ALA A O 1
ATOM 3767 N N . ASN A 1 470 ? 4.401 -17.614 -1.835 1.00 91.88 470 ASN A N 1
ATOM 3768 C CA . ASN A 1 470 ? 3.232 -18.438 -2.141 1.00 91.88 470 ASN A CA 1
ATOM 3769 C C . ASN A 1 470 ? 1.942 -17.623 -2.077 1.00 91.88 470 ASN A C 1
ATOM 3771 O O . ASN A 1 470 ? 1.043 -17.817 -2.897 1.00 91.88 470 ASN A O 1
ATOM 3775 N N . LYS A 1 471 ? 1.852 -16.699 -1.114 1.00 94.62 471 LYS A N 1
ATOM 3776 C CA . LYS A 1 471 ? 0.699 -15.821 -0.941 1.00 94.62 471 LYS A CA 1
ATOM 3777 C C . LYS A 1 471 ? 1.141 -14.372 -0.785 1.00 94.62 471 LYS A C 1
ATOM 3779 O O . LYS A 1 471 ? 1.364 -13.892 0.315 1.00 94.62 471 LYS A O 1
ATOM 3784 N N . PHE A 1 472 ? 1.145 -13.651 -1.909 1.00 96.50 472 PHE A N 1
ATOM 3785 C CA . PHE A 1 472 ? 1.556 -12.241 -2.028 1.00 96.50 472 PHE A CA 1
ATOM 3786 C C . PHE A 1 472 ? 0.949 -11.271 -0.993 1.00 96.50 472 PHE A C 1
ATOM 3788 O O . PHE A 1 472 ? 1.520 -10.213 -0.719 1.00 96.50 472 PHE A O 1
ATOM 3795 N N . CYS A 1 473 ? -0.197 -11.622 -0.403 1.00 96.25 473 CYS A N 1
ATOM 3796 C CA . CYS A 1 473 ? -0.850 -10.841 0.641 1.00 96.25 473 CYS A CA 1
ATOM 3797 C C . CYS A 1 473 ? -0.315 -11.045 2.063 1.00 96.25 473 CYS A C 1
ATOM 3799 O O . CYS A 1 473 ? -0.744 -10.336 2.968 1.00 96.25 473 CYS A O 1
ATOM 3801 N N . PHE A 1 474 ? 0.616 -11.975 2.257 1.00 96.50 474 PHE A N 1
ATOM 3802 C CA . PHE A 1 474 ? 1.285 -12.227 3.527 1.00 96.50 474 PHE A CA 1
ATOM 3803 C C . PHE A 1 474 ? 2.756 -11.834 3.459 1.00 96.50 474 PHE A C 1
ATOM 3805 O O . PHE A 1 474 ? 3.392 -11.901 2.406 1.00 96.50 474 PHE A O 1
ATOM 3812 N N . ASP A 1 475 ? 3.303 -11.467 4.609 1.00 95.31 475 ASP A N 1
ATOM 3813 C CA . ASP A 1 475 ? 4.733 -11.349 4.847 1.00 95.31 475 ASP A CA 1
ATOM 3814 C C . ASP A 1 475 ? 5.215 -12.587 5.607 1.00 95.31 475 ASP A C 1
ATOM 3816 O O . ASP A 1 475 ? 4.483 -13.172 6.409 1.00 95.31 475 ASP A O 1
ATOM 3820 N N . ASN A 1 476 ? 6.461 -12.998 5.369 1.00 95.06 476 ASN A N 1
ATOM 3821 C CA . ASN A 1 476 ? 7.024 -14.220 5.948 1.00 95.06 476 ASN A CA 1
ATOM 3822 C C . ASN A 1 476 ? 6.974 -14.207 7.481 1.00 95.06 476 ASN A C 1
ATOM 3824 O O . ASN A 1 476 ? 6.718 -15.237 8.103 1.00 95.06 476 ASN A O 1
ATOM 3828 N N . TRP A 1 477 ? 7.201 -13.039 8.084 1.00 92.69 477 TRP A N 1
ATOM 3829 C CA . TRP A 1 477 ? 7.176 -12.864 9.532 1.00 92.69 477 TRP A CA 1
ATOM 3830 C C . TRP A 1 477 ? 5.761 -13.119 10.097 1.00 92.69 477 TRP A C 1
ATOM 3832 O O . TRP A 1 477 ? 5.615 -13.826 11.091 1.00 92.69 477 TRP A O 1
ATOM 3842 N N . THR A 1 478 ? 4.713 -12.652 9.409 1.00 92.81 478 THR A N 1
ATOM 3843 C CA . THR A 1 478 ? 3.312 -12.864 9.796 1.00 92.81 478 THR A CA 1
ATOM 3844 C C . THR A 1 478 ? 2.933 -14.339 9.714 1.00 92.81 478 THR A C 1
ATOM 3846 O O . THR A 1 478 ? 2.290 -14.869 10.615 1.00 92.81 478 THR A O 1
ATOM 3849 N N . VAL A 1 479 ? 3.368 -15.037 8.658 1.00 94.31 479 VAL A N 1
ATOM 3850 C CA . VAL A 1 479 ? 3.134 -16.486 8.515 1.00 94.31 479 VAL A CA 1
ATOM 3851 C C . VAL A 1 479 ? 3.790 -17.257 9.665 1.00 94.31 479 VAL A C 1
ATOM 3853 O O . VAL A 1 479 ? 3.192 -18.183 10.218 1.00 94.31 479 VAL A O 1
ATOM 3856 N N . GLN A 1 480 ? 5.002 -16.862 10.064 1.00 92.88 480 GLN A N 1
ATOM 3857 C CA . GLN A 1 480 ? 5.694 -17.456 11.210 1.00 92.88 480 GLN A CA 1
ATOM 3858 C C . GLN A 1 480 ? 4.947 -17.199 12.522 1.00 92.88 480 GLN A C 1
ATOM 3860 O O . GLN A 1 480 ? 4.776 -18.132 13.306 1.00 92.88 480 GLN A O 1
ATOM 3865 N N . GLU A 1 481 ? 4.468 -15.976 12.747 1.00 91.81 481 GLU A N 1
ATOM 3866 C CA . GLU A 1 481 ? 3.701 -15.622 13.943 1.00 91.81 481 GLU A CA 1
ATOM 3867 C C . GLU A 1 481 ? 2.379 -16.402 14.021 1.00 91.81 481 GLU A C 1
ATOM 3869 O O . GLU A 1 481 ? 2.075 -17.010 15.049 1.00 91.81 481 GLU A O 1
ATOM 3874 N N . MET A 1 482 ? 1.635 -16.494 12.914 1.00 92.31 482 MET A N 1
ATOM 3875 C CA . MET A 1 482 ? 0.410 -17.297 12.831 1.00 92.31 482 MET A CA 1
ATOM 3876 C C . MET A 1 482 ? 0.669 -18.776 13.153 1.00 92.31 482 MET A C 1
ATOM 3878 O O . MET A 1 482 ? -0.105 -19.403 13.883 1.00 92.31 482 MET A O 1
ATOM 3882 N N . ALA A 1 483 ? 1.768 -19.342 12.643 1.00 91.38 483 ALA A N 1
ATOM 3883 C CA . ALA A 1 483 ? 2.151 -20.724 12.918 1.00 91.38 483 ALA A CA 1
ATOM 3884 C C . ALA A 1 483 ? 2.559 -20.941 14.386 1.00 91.38 483 ALA A C 1
ATOM 3886 O O . ALA A 1 483 ? 2.248 -21.982 14.967 1.00 91.38 483 ALA A O 1
ATOM 3887 N N . GLN A 1 484 ? 3.245 -19.974 15.003 1.00 89.38 484 GLN A N 1
ATOM 3888 C CA . GLN A 1 484 ? 3.577 -20.018 16.430 1.00 89.38 484 GLN A CA 1
ATOM 3889 C C . GLN A 1 484 ? 2.316 -19.951 17.292 1.00 89.38 484 GLN A C 1
ATOM 3891 O O . GLN A 1 484 ? 2.155 -20.769 18.197 1.00 89.38 484 GLN A O 1
ATOM 3896 N N . PHE A 1 485 ? 1.394 -19.041 16.971 1.00 85.31 485 PHE A N 1
ATOM 3897 C CA . PHE A 1 485 ? 0.126 -18.902 17.680 1.00 85.31 485 PHE A CA 1
ATOM 3898 C C . PHE A 1 485 ? -0.703 -20.194 17.636 1.00 85.31 485 PHE A C 1
ATOM 3900 O O . PHE A 1 485 ? -1.203 -20.642 18.670 1.00 85.31 485 PHE A O 1
ATOM 3907 N N . ALA A 1 486 ? -0.792 -20.838 16.466 1.00 82.81 486 ALA A N 1
ATOM 3908 C CA . ALA A 1 486 ? -1.484 -22.119 16.315 1.00 82.81 486 ALA A CA 1
ATOM 3909 C C . ALA A 1 486 ? -0.896 -23.207 17.237 1.00 82.81 486 ALA A C 1
ATOM 3911 O O . ALA A 1 486 ? -1.633 -23.828 18.002 1.00 82.81 486 ALA A O 1
ATOM 3912 N N . LYS A 1 487 ? 0.436 -23.355 17.257 1.00 82.25 487 LYS A N 1
ATOM 3913 C CA . LYS A 1 487 ? 1.141 -24.354 18.086 1.00 82.25 487 LYS A CA 1
ATOM 3914 C C . LYS A 1 487 ? 1.023 -24.114 19.591 1.00 82.25 487 LYS A C 1
ATOM 3916 O O . LYS A 1 487 ? 1.127 -25.059 20.371 1.00 82.25 487 LYS A O 1
ATOM 3921 N N . THR A 1 488 ? 0.923 -22.859 20.024 1.00 77.69 488 THR A N 1
ATOM 3922 C CA . THR A 1 488 ? 0.759 -22.524 21.449 1.00 77.69 488 THR A CA 1
ATOM 3923 C C . THR A 1 488 ? -0.655 -22.848 21.917 1.00 77.69 488 THR A C 1
ATOM 3925 O O . THR A 1 488 ? -0.834 -23.380 23.008 1.00 77.69 488 THR A O 1
ATOM 3928 N N . LYS A 1 489 ? -1.664 -22.595 21.074 1.00 68.75 489 LYS A N 1
ATOM 3929 C CA . LYS A 1 489 ? -3.059 -22.896 21.406 1.00 68.75 489 LYS A CA 1
ATOM 3930 C C . LYS A 1 489 ? -3.333 -24.403 21.490 1.00 68.75 489 LYS A C 1
ATOM 3932 O O . LYS A 1 489 ? -4.070 -24.821 22.371 1.00 68.75 489 LYS A O 1
ATOM 3937 N N . GLU A 1 490 ? -2.716 -25.204 20.620 1.00 61.94 490 GLU A N 1
ATOM 3938 C CA . GLU A 1 490 ? -2.787 -26.674 20.687 1.00 61.94 490 GLU A CA 1
ATOM 3939 C C . GLU A 1 490 ? -2.221 -27.204 22.012 1.00 61.94 490 GLU A C 1
ATOM 3941 O O . GLU A 1 490 ? -2.906 -27.935 22.718 1.00 61.94 490 GLU A O 1
ATOM 3946 N N . ARG A 1 491 ? -1.032 -26.739 22.420 1.00 58.66 491 ARG A N 1
ATOM 3947 C CA . ARG A 1 491 ? -0.399 -27.151 23.686 1.00 58.66 491 ARG A CA 1
ATOM 3948 C C . ARG A 1 491 ? -1.204 -26.785 24.934 1.00 58.66 491 ARG A C 1
ATOM 3950 O O . ARG A 1 491 ? -1.209 -27.554 25.885 1.00 58.66 491 ARG A O 1
ATOM 3957 N N . ASN A 1 492 ? -1.881 -25.638 24.930 1.00 64.31 492 ASN A N 1
ATOM 3958 C CA . ASN A 1 492 ? -2.708 -25.205 26.060 1.00 64.31 492 ASN A CA 1
ATOM 3959 C C . ASN A 1 492 ? -4.059 -25.935 26.142 1.00 64.31 492 ASN A C 1
ATOM 3961 O O . ASN A 1 492 ? -4.703 -25.866 27.178 1.00 64.31 492 ASN A O 1
ATOM 3965 N N . ASN A 1 493 ? -4.501 -26.596 25.067 1.00 58.94 493 ASN A N 1
ATOM 3966 C CA . ASN A 1 493 ? -5.713 -27.422 25.069 1.00 58.94 493 ASN A CA 1
ATOM 3967 C C . ASN A 1 493 ? -5.429 -28.889 25.452 1.00 58.94 493 ASN A C 1
ATOM 3969 O O . ASN A 1 493 ? -6.368 -29.650 25.677 1.00 58.94 493 ASN A O 1
ATOM 3973 N N . GLU A 1 494 ? -4.156 -29.297 25.477 1.00 47.66 494 GLU A N 1
ATOM 3974 C CA . GLU A 1 494 ? -3.694 -30.632 25.891 1.00 47.66 494 GLU A CA 1
ATOM 3975 C C . GLU A 1 494 ? -3.294 -30.700 27.381 1.00 47.66 494 GLU A C 1
ATOM 3977 O O . GLU A 1 494 ? -2.989 -31.786 27.879 1.00 47.66 494 GLU A O 1
ATOM 3982 N N . GLN A 1 495 ? -3.294 -29.561 28.085 1.00 41.31 495 GLN A N 1
ATOM 3983 C CA . GLN A 1 495 ? -3.097 -29.427 29.537 1.00 41.31 495 GLN A CA 1
ATOM 3984 C C . GLN A 1 495 ? -4.430 -29.138 30.220 1.00 41.31 495 GLN A C 1
ATOM 3986 O O . GLN A 1 495 ? -4.614 -29.650 31.349 1.00 41.31 495 GLN A O 1
#

Secondary structure (DSSP, 8-state):
----------------------TT--S---------PPPPP---PPPPPHHHHHHHSB-S--HHHHHHHHHHHHHHHHHT--STTSTT-HHHHHHHB---------HHHHHHHHHHHHHHHHHHHHH--HHHHHHHHHTTSS-THHHHHHHHHHT-TT--SHHHHHHHHHHTT-THHHHHHHHH-SEEEEEETTEEEEEEEHHHHTT---STTS---EEEEEEEB--GGGHHHHHHHHHHHHHHTT---EEEEESS-TTBS-SEEEEEEGGGHHHHHHHHHHHHHH-HHHHTT-BPPPTTSEESSSS-EEEEPPSSTTTS-HHHHHHHHHHHHHHHHHHHHHHHHTTSEEEETTEEEEHHHHHHHHHHHHHHTT-SS---BS-HHHHHHHHHHHHHHHHHHHHH-TT-HHHHT-EEEEEEETTTEEEEHHHHHHHHHTTHHHHHHH-TTHHHHHHHHHHHHHHHTTB-SS-TTSBHHHHHHHHHHHHHHHHHH--